Protein AF-A0A2S4PMJ5-F1 (afdb_monomer_lite)

Organism: NCBI:txid225359

Foldseek 3Di:
DDDDDDDDDDDDPDDDDAPWDWFDLDPPAQKTFTAHPPFRFGPFMWGQAPVRAIDTADFPVVPPPPPPPDDPDDQFWWAAGLDIDGVVLVVVLLVLLVPDDVVFACPQDQQPEQQDDSPQQKTKGASDQAPHGDNGHDDDGAQWIFIAHNNSHGDFIWGAGPPRYIFGTHGHNDNPPPPPCPPCVLVVLDAKFWAFADPLATDGVVLLLVVLVVLVVVVPDPDPDPDQDWDQDPPVNHTKTKFAADSLSHTDDDDDRAQKIFIAHPNSHGPHMWGQDPNDTGGTHTDIQHRPAPADQFWWAAPNDTHHSVQLLQQLVVQLVCSNDDPPDCPQPFADWDDFPDDARKTWTAGDPHDYDDPDDRAFKIFIAHSNSHGRFIKGWDWDDPDDDPPDDTDTFIATTHGVVVDDDPDQCVHPPNRTIPDDDPPFDWFAFPVRFIATADDPVVVPDDPDPPPQPPFQFWDGGPDTQGVVLVVVLLVLLVPPDPPAPDPQAADDADPDDSVQRKTKGASDDVVDGQNDDDHDTAQKIFIAGPVSHTDFIWGAGPVRHIGGTDGHDDDDDDDYYDDDDDDDDDDFFWAFDPPPATAGPVLLVVQLVVLQVCPPPPDVDQPQDWDDDPPDPDTWTWFAADSHRHGDDDDDGAQKIFIAHPNSHGPAIWGHDPNDTGTTDTDGDDDDRDYDQGWGDGRPDIQGSVSVVVSSVVVVVVVNDDDDDDDDD

Sequence (717 aa):
MEDSTANQMCFSSEPFVFLALTVSIDPVTTFRVVFTRNSREAVGVIGKITTDDYVKCIRKDSSQIEPLHSEPVIPNGYLCGHKFFTDEILQKSLALAQSSKPEKSIYPCPYFGHLYQADSGYLMWPISRGNKLYISGMVPVGPYYLILTNKIQLVEVVVRGFNNNFLRCIRSRQLPKVPVSDPHSKLFVPPPKSGFLCGKTFFDNKVLQDNAEIAKTQAGKTFKGQFPKIYSGSPYNVKCLIWPIFKDGILYRRGTKGPYRFIFTLDYKVIGVATWAKGNLKACDKITIIANKKHDTSDYLCDKIRIVHQQLFLAAEEACKKMNASAKNHYPAMYKGSGFNSEGPFFTYPVLQNGVYRLSHVGADRVVINTNCEIVGALTTLITVIDGDPKNELTKRLVKCHRIDDGEVPTGFFGANAETVDGIDAVDVVDQIKNDDYAKCIRRESSHTKPSHSELENSNGYLCGHEFFTDEILRQSLALAQSSVSEKPNYPCPYFGRLYPENSGNLMWPILKGENLYRSGKAHIGPYYLILNRERQFVDVVVKSLTNNFLRCIRSGQPSKEQESEPQSKPTLSPLKSGFLCGKIFFDNNVLQKDAEIASSQAGNKFPGEYPKEYIGPPYNEKCLIWPIFKDGSLYRRGVKGPYRFVLTLDYKVIGVAVWTEGKLLACDEKTITTEKNHDTSDYQCNKQRFSHQQLVEAAEEACVRMKAPSRNLYPA

Radius of gyration: 33.32 Å; chains: 1; bounding box: 99×81×96 Å

Secondary structure (DSSP, 8-state):
---------------PPP-EEEEESSSS--EEEEEETTT--EEEEEEEBTTS-EEEPPBSSGGG----SS------EEEETTEEEEHHHHHHHHHHHHH--GGGBS-SEE--SSSS-TTS--EEEE-EETTEE---BSS---SEEEEE-TTS-EEEEEEEBSTT-EEEPEEESSS----TT-TTGGGGSPPPEEEEEETTEEEEHHHHHHHHHHHHHHHTS------SEEE--TTT-S-EEEEEB-TTSPBP-SSS--SEEEEE-TT--EEEEEEEETTEEEEPEEEEE-SS-------EEETTEEEPHHHHHHHHHHHHHHHTS-TT---SEEE-SS--SS-S-EEEEE--SSS---SS---S-EEEEETT--EEEEEEEEEE--TT-TTS--EEEEEEPEEGGG-SPPTTTTSTTS-EE--------EEEETTTEEEEPPPSGGGSSPPPTTS-TT--EEEETTEEEEHHHHHHHHHHHHH--SSSTTSSEE--STTS-GGG--EEEE-EETTEE--S-SSPPPSEEEEE-TT--EEEEEEEBTTS-EEE-EEE--------------------EEEEEETTEEEEHHHHHHHHHHHHHHHTS--SS--SEEEEETTEEEEEEEEEB-TTSPBP-SSSPPSEEEEE-TT--EEEEEEEETTEEEE-EEEEE----------EEETTEEE-HHHHHHHHHHHHHHTTS--------

InterPro domains:
  IPR016191 Ribonuclease/ribotoxin [SSF53933] (197-285)
  IPR016191 Ribonuclease/ribotoxin [SSF53933] (298-380)

pLDDT: mean 80.21, std 19.66, range [21.45, 98.31]

Structure (mmCIF, N/CA/C/O backbone):
data_AF-A0A2S4PMJ5-F1
#
_entry.id   AF-A0A2S4PMJ5-F1
#
loop_
_atom_site.group_PDB
_atom_site.id
_atom_site.type_symbol
_atom_site.label_atom_id
_atom_site.label_alt_id
_atom_site.label_comp_id
_atom_site.label_asym_id
_atom_site.label_entity_id
_atom_site.label_seq_id
_atom_site.pdbx_PDB_ins_code
_atom_site.Cartn_x
_atom_site.Cartn_y
_atom_site.Cartn_z
_atom_site.occupancy
_atom_site.B_iso_or_equiv
_atom_site.auth_seq_id
_atom_site.auth_comp_id
_atom_site.auth_asym_id
_atom_site.auth_atom_id
_atom_site.pdbx_PDB_model_num
ATOM 1 N N . MET A 1 1 ? 58.164 -34.168 25.395 1.00 35.31 1 MET A N 1
ATOM 2 C CA . MET A 1 1 ? 58.128 -34.548 23.973 1.00 35.31 1 MET A CA 1
ATOM 3 C C . MET A 1 1 ? 56.668 -34.630 23.611 1.00 35.31 1 MET A C 1
ATOM 5 O O . MET A 1 1 ? 56.026 -35.626 23.921 1.00 35.31 1 MET A O 1
ATOM 9 N N . GLU A 1 2 ? 56.127 -33.524 23.121 1.00 32.19 2 GLU A N 1
ATOM 10 C CA . GLU A 1 2 ? 54.778 -33.487 22.574 1.00 32.19 2 GLU A CA 1
ATOM 11 C C . GLU A 1 2 ? 54.748 -34.087 21.167 1.00 32.19 2 GLU A C 1
ATOM 13 O O . GLU A 1 2 ? 55.739 -34.014 20.444 1.00 32.19 2 GLU A O 1
ATOM 18 N N . ASP A 1 3 ? 53.580 -34.571 20.754 1.00 32.66 3 ASP A N 1
ATOM 19 C CA . ASP A 1 3 ? 53.045 -34.138 19.465 1.00 32.66 3 ASP A CA 1
ATOM 20 C C . ASP A 1 3 ? 51.514 -34.046 19.561 1.00 32.66 3 ASP A C 1
ATOM 22 O O . ASP A 1 3 ? 50.875 -34.871 20.218 1.00 32.66 3 ASP A O 1
ATOM 26 N N . SER A 1 4 ? 50.926 -32.988 18.998 1.00 30.12 4 SER A N 1
ATOM 27 C CA . SER A 1 4 ? 49.536 -32.582 19.266 1.00 30.12 4 SER A CA 1
ATOM 28 C C . SER A 1 4 ? 48.812 -32.231 17.970 1.00 30.12 4 SER A C 1
ATOM 30 O O . SER A 1 4 ? 48.883 -31.109 17.466 1.00 30.12 4 SER A O 1
ATOM 32 N N . THR A 1 5 ? 48.092 -33.205 17.414 1.00 31.31 5 THR A N 1
ATOM 33 C CA . THR A 1 5 ? 47.346 -33.064 16.158 1.00 31.31 5 THR A CA 1
ATOM 34 C C . THR A 1 5 ? 46.035 -32.296 16.355 1.00 31.31 5 THR A C 1
ATOM 36 O O . THR A 1 5 ? 44.945 -32.857 16.472 1.00 31.31 5 THR A O 1
ATOM 39 N N . ALA A 1 6 ? 46.136 -30.966 16.372 1.00 27.48 6 ALA A N 1
ATOM 40 C CA . ALA A 1 6 ? 44.986 -30.072 16.440 1.00 27.48 6 ALA A CA 1
ATOM 41 C C . ALA A 1 6 ? 44.175 -30.075 15.126 1.00 27.48 6 ALA A C 1
ATOM 43 O O . ALA A 1 6 ? 44.604 -29.531 14.110 1.00 27.48 6 ALA A O 1
ATOM 44 N N . ASN A 1 7 ? 42.960 -30.635 15.156 1.00 26.98 7 ASN A N 1
ATOM 45 C CA . ASN A 1 7 ? 42.008 -30.538 14.045 1.00 26.98 7 ASN A CA 1
ATOM 46 C C . ASN A 1 7 ? 41.502 -29.093 13.882 1.00 26.98 7 ASN A C 1
ATOM 48 O O . ASN A 1 7 ? 40.651 -28.626 14.642 1.00 26.98 7 ASN A O 1
ATOM 52 N N . GLN A 1 8 ? 42.003 -28.389 12.867 1.00 24.17 8 GLN A N 1
ATOM 53 C CA . GLN A 1 8 ? 41.623 -27.008 12.576 1.00 24.17 8 GLN A CA 1
ATOM 54 C C . GLN A 1 8 ? 40.236 -26.940 11.910 1.00 24.17 8 GLN A C 1
ATOM 56 O O . GLN A 1 8 ? 40.092 -27.147 10.707 1.00 24.17 8 GLN A O 1
ATOM 61 N N . MET A 1 9 ? 39.198 -26.620 12.689 1.00 22.59 9 MET A N 1
ATOM 62 C CA . MET A 1 9 ? 37.852 -26.378 12.156 1.00 22.59 9 MET A CA 1
ATOM 63 C C . MET A 1 9 ? 37.802 -25.075 11.343 1.00 22.59 9 MET A C 1
ATOM 65 O O . MET A 1 9 ? 37.773 -23.977 11.903 1.00 22.59 9 MET A O 1
ATOM 69 N N . CYS A 1 10 ? 37.737 -25.186 10.017 1.00 22.38 10 CYS A N 1
ATOM 70 C CA . CYS A 1 10 ? 37.462 -24.053 9.136 1.00 22.38 10 CYS A CA 1
ATOM 71 C C . CYS A 1 10 ? 35.988 -23.627 9.245 1.00 22.38 10 CYS A C 1
ATOM 73 O O . CYS A 1 10 ? 35.104 -24.252 8.660 1.00 22.38 10 CYS A O 1
ATOM 75 N N . PHE A 1 11 ? 35.715 -22.537 9.965 1.00 21.45 11 PHE A N 1
ATOM 76 C CA . PHE A 1 11 ? 34.394 -21.905 9.959 1.00 21.45 11 PHE A CA 1
ATOM 77 C C . PHE A 1 11 ? 34.117 -21.249 8.598 1.00 21.45 11 PHE A C 1
ATOM 79 O O . PHE A 1 11 ? 34.758 -20.263 8.236 1.00 21.45 11 PHE A O 1
ATOM 86 N N . SER A 1 12 ? 33.132 -21.773 7.864 1.00 23.88 12 SER A N 1
ATOM 87 C CA . SER A 1 12 ? 32.615 -21.134 6.648 1.00 23.88 12 SER A CA 1
ATOM 88 C C . SER A 1 12 ? 31.924 -19.812 6.996 1.00 23.88 12 SER A C 1
ATOM 90 O O . SER A 1 12 ? 30.947 -19.788 7.748 1.00 23.88 12 SER A O 1
ATOM 92 N N . SER A 1 13 ? 32.426 -18.703 6.457 1.00 27.80 13 SER A N 1
ATOM 93 C CA . SER A 1 13 ? 31.932 -17.348 6.717 1.00 27.80 13 SER A CA 1
ATOM 94 C C . SER A 1 13 ? 30.766 -16.964 5.794 1.00 27.80 13 SER A C 1
ATOM 96 O O . SER A 1 13 ? 30.847 -16.025 4.999 1.00 27.80 13 SER A O 1
ATOM 98 N N . GLU A 1 14 ? 29.647 -17.687 5.904 1.00 27.75 14 GLU A N 1
ATOM 99 C CA . GLU A 1 14 ? 28.426 -17.348 5.165 1.00 27.75 14 GLU A CA 1
ATOM 100 C C . GLU A 1 14 ? 27.860 -15.962 5.565 1.00 27.75 14 GLU A C 1
ATOM 102 O O . GLU A 1 14 ? 27.895 -15.577 6.739 1.00 27.75 14 GLU A O 1
ATOM 107 N N . PRO A 1 15 ? 27.315 -15.178 4.612 1.00 33.25 15 PRO A N 1
ATOM 108 C CA . PRO A 1 15 ? 26.882 -13.804 4.863 1.00 33.25 15 PRO A CA 1
ATOM 109 C C . PRO A 1 15 ? 25.509 -13.729 5.557 1.00 33.25 15 PRO A C 1
ATOM 111 O O . PRO A 1 15 ? 24.475 -13.528 4.916 1.00 33.25 15 PRO A O 1
ATOM 114 N N . PHE A 1 16 ? 25.502 -13.823 6.888 1.00 30.70 16 PHE A N 1
ATOM 115 C CA . PHE A 1 16 ? 24.314 -13.581 7.715 1.00 30.70 16 PHE A CA 1
ATOM 116 C C . PHE A 1 16 ? 23.751 -12.157 7.537 1.00 30.70 16 PHE A C 1
ATOM 118 O O . PHE A 1 16 ? 24.483 -11.164 7.531 1.00 30.70 16 PHE A O 1
ATOM 125 N N . VAL A 1 17 ? 22.420 -12.041 7.446 1.00 38.38 17 VAL A N 1
ATOM 126 C CA . VAL A 1 17 ? 21.713 -10.753 7.343 1.00 38.38 17 VAL A CA 1
ATOM 127 C C . VAL A 1 17 ? 21.177 -10.333 8.711 1.00 38.38 17 VAL A C 1
ATOM 129 O O . VAL A 1 17 ? 20.317 -10.989 9.293 1.00 38.38 17 VAL A O 1
ATOM 132 N N . PHE A 1 18 ? 21.666 -9.205 9.225 1.00 37.50 18 PHE A N 1
ATOM 133 C CA . PHE A 1 18 ? 21.281 -8.694 10.540 1.00 37.50 18 PHE A CA 1
ATOM 134 C C . PHE A 1 18 ? 19.887 -8.047 10.546 1.00 37.50 18 PHE A C 1
ATOM 136 O O . PHE A 1 18 ? 19.615 -7.114 9.788 1.00 37.50 18 PHE A O 1
ATOM 143 N N . LEU A 1 19 ? 19.047 -8.437 11.513 1.00 36.28 19 LEU A N 1
ATOM 144 C CA . LEU A 1 19 ? 17.972 -7.572 12.009 1.00 36.28 19 LEU A CA 1
ATOM 145 C C . LEU A 1 19 ? 18.611 -6.340 12.659 1.00 36.28 19 LEU A C 1
ATOM 147 O O . LEU A 1 19 ? 19.199 -6.448 13.737 1.00 36.28 19 LEU A O 1
ATOM 151 N N . ALA A 1 20 ? 18.499 -5.186 12.004 1.00 43.72 20 ALA A N 1
ATOM 152 C CA . ALA A 1 20 ? 19.227 -3.986 12.392 1.00 43.72 20 ALA A CA 1
ATOM 153 C C . ALA A 1 20 ? 18.327 -2.792 12.728 1.00 43.72 20 ALA A C 1
ATOM 155 O O . ALA A 1 20 ? 17.306 -2.556 12.078 1.00 43.72 20 ALA A O 1
ATOM 156 N N . LEU A 1 21 ? 18.746 -1.990 13.712 1.00 42.97 21 LEU A N 1
ATOM 157 C CA . LEU A 1 21 ? 18.211 -0.638 13.885 1.00 42.97 21 LEU A CA 1
ATOM 158 C C . LEU A 1 21 ? 18.916 0.311 12.912 1.00 42.97 21 LEU A C 1
ATOM 160 O O . LEU A 1 21 ? 20.127 0.212 12.722 1.00 42.97 21 LEU A O 1
ATOM 164 N N . THR A 1 22 ? 18.167 1.255 12.334 1.00 43.09 22 THR A N 1
ATOM 165 C CA . THR A 1 22 ? 18.740 2.342 11.525 1.00 43.09 22 THR A CA 1
ATOM 166 C C . THR A 1 22 ? 18.513 3.684 12.205 1.00 43.09 22 THR A C 1
ATOM 168 O O . THR A 1 22 ? 17.398 3.989 12.630 1.00 43.09 22 THR A O 1
ATOM 171 N N . VAL A 1 23 ? 19.570 4.488 12.293 1.00 50.47 23 VAL A N 1
ATOM 172 C CA . VAL A 1 23 ? 19.550 5.824 12.902 1.00 50.47 23 VAL A CA 1
ATOM 173 C C . VAL A 1 23 ? 19.753 6.878 11.825 1.00 50.47 23 VAL A C 1
ATOM 175 O O . VAL A 1 23 ? 20.720 6.792 11.078 1.00 50.47 23 VAL A O 1
ATOM 178 N N . SER A 1 24 ? 18.873 7.881 11.762 1.00 50.06 24 SER A N 1
ATOM 179 C CA . SER A 1 24 ? 19.085 9.087 10.947 1.00 50.06 24 SER A CA 1
ATOM 180 C C . SER A 1 24 ? 19.864 10.106 11.774 1.00 50.06 24 SER A C 1
ATOM 182 O O . SER A 1 24 ? 19.364 10.525 12.822 1.00 50.06 24 SER A O 1
ATOM 184 N N . ILE A 1 25 ? 21.054 10.489 11.305 1.00 53.44 25 ILE A N 1
ATOM 185 C CA . ILE A 1 25 ? 21.966 11.407 12.012 1.00 53.44 25 ILE A CA 1
ATOM 186 C C . ILE A 1 25 ? 21.307 12.794 12.150 1.00 53.44 25 ILE A C 1
ATOM 188 O O . ILE A 1 25 ? 21.273 13.378 13.225 1.00 53.44 25 ILE A O 1
ATOM 192 N N . ASP A 1 26 ? 20.615 13.243 11.105 1.00 48.91 26 ASP A N 1
ATOM 193 C CA . ASP A 1 26 ? 19.525 14.224 11.175 1.00 48.91 26 ASP A CA 1
ATOM 194 C C . ASP A 1 26 ? 18.377 13.797 10.217 1.00 48.91 26 ASP A C 1
ATOM 196 O O . ASP A 1 26 ? 18.598 12.951 9.339 1.00 48.91 26 ASP A O 1
ATOM 200 N N . PRO A 1 27 ? 17.127 14.271 10.391 1.00 52.31 27 PRO A N 1
ATOM 201 C CA . PRO A 1 27 ? 16.035 14.020 9.440 1.00 52.31 27 PRO A CA 1
ATOM 202 C C . PRO A 1 27 ? 16.302 14.482 7.992 1.00 52.31 27 PRO A C 1
ATOM 204 O O . PRO A 1 27 ? 15.684 13.931 7.082 1.00 52.31 27 PRO A O 1
ATOM 207 N N . VAL A 1 28 ? 17.199 15.448 7.763 1.00 56.16 28 VAL A N 1
ATOM 208 C CA . VAL A 1 28 ? 17.639 15.890 6.425 1.00 56.16 28 VAL A CA 1
ATOM 209 C C . VAL A 1 28 ? 18.835 15.068 5.913 1.00 56.16 28 VAL A C 1
ATOM 211 O O . VAL A 1 28 ? 18.968 14.884 4.700 1.00 56.16 28 VAL A O 1
ATOM 214 N N . THR A 1 29 ? 19.681 14.511 6.793 1.00 62.44 29 THR A N 1
ATOM 215 C CA . THR A 1 29 ? 20.776 13.619 6.374 1.00 62.44 29 THR A CA 1
ATOM 216 C C . THR A 1 29 ? 20.272 12.406 5.604 1.00 62.44 29 THR A C 1
ATOM 218 O O . THR A 1 29 ? 19.268 11.768 5.924 1.00 62.44 29 THR A O 1
ATOM 221 N N . THR A 1 30 ? 21.047 12.038 4.593 1.00 80.19 30 THR A N 1
ATOM 222 C CA . THR A 1 30 ? 20.735 10.943 3.676 1.00 80.19 30 THR A CA 1
ATOM 223 C C . THR A 1 30 ? 21.554 9.693 3.971 1.00 80.19 30 THR A C 1
ATOM 225 O O . THR A 1 30 ? 21.584 8.776 3.159 1.00 80.19 30 THR A O 1
ATOM 228 N N . PHE A 1 31 ? 22.182 9.621 5.145 1.00 83.12 31 PHE A N 1
ATOM 229 C CA . PHE A 1 31 ? 22.942 8.469 5.616 1.00 83.12 31 PHE A CA 1
ATOM 230 C C . PHE A 1 31 ? 22.371 7.959 6.933 1.00 83.12 31 PHE A C 1
ATOM 232 O O . PHE A 1 31 ? 21.927 8.740 7.776 1.00 83.12 31 PHE A O 1
ATOM 239 N N . ARG A 1 32 ? 22.381 6.636 7.107 1.00 83.75 32 ARG A N 1
ATOM 240 C CA . ARG A 1 32 ? 21.966 5.983 8.347 1.00 83.75 32 ARG A CA 1
ATOM 241 C C . ARG A 1 32 ? 22.998 4.981 8.815 1.00 83.75 32 ARG A C 1
ATOM 243 O O . ARG A 1 32 ? 23.454 4.157 8.024 1.00 83.75 32 ARG A O 1
ATOM 250 N N . VAL A 1 33 ? 23.305 5.013 10.105 1.00 82.50 33 VAL A N 1
ATOM 251 C CA . VAL A 1 33 ? 24.118 3.976 10.750 1.00 82.50 33 VAL A CA 1
ATOM 252 C C . VAL A 1 33 ? 23.223 2.771 11.035 1.00 82.50 33 VAL A C 1
ATOM 254 O O . VAL A 1 33 ? 22.065 2.933 11.433 1.00 82.50 33 VAL A O 1
ATOM 257 N N . VAL A 1 34 ? 23.744 1.577 10.766 1.00 80.25 34 VAL A N 1
ATOM 258 C CA . VAL A 1 34 ? 23.053 0.288 10.851 1.00 80.25 34 VAL A CA 1
ATOM 259 C C . VAL A 1 34 ? 23.652 -0.488 12.018 1.00 80.25 34 VAL A C 1
ATOM 261 O O . VAL A 1 34 ? 24.834 -0.820 11.981 1.00 80.25 34 VAL A O 1
ATOM 264 N N . PHE A 1 35 ? 22.854 -0.778 13.044 1.00 76.62 35 PHE A N 1
ATOM 265 C CA . PHE A 1 35 ? 23.324 -1.412 14.281 1.00 76.62 35 PHE A CA 1
ATOM 266 C C . PHE A 1 35 ? 22.790 -2.829 14.451 1.00 76.62 35 PHE A C 1
ATOM 268 O O . PHE A 1 35 ? 21.622 -3.075 14.141 1.00 76.62 35 PHE A O 1
ATOM 275 N N . THR A 1 36 ? 23.577 -3.733 15.040 1.00 71.94 36 THR A N 1
ATOM 276 C CA . THR A 1 36 ? 23.046 -5.008 15.548 1.00 71.94 36 THR A CA 1
ATOM 277 C C . THR A 1 36 ? 21.904 -4.761 16.541 1.00 71.94 36 THR A C 1
ATOM 279 O O . THR A 1 36 ? 21.933 -3.830 17.351 1.00 71.94 36 THR A O 1
ATOM 282 N N . ARG A 1 37 ? 20.894 -5.639 16.539 1.00 61.38 37 ARG A N 1
ATOM 283 C CA . ARG A 1 37 ? 19.806 -5.594 17.531 1.00 61.38 37 ARG A CA 1
ATOM 284 C C . ARG A 1 37 ? 20.288 -5.786 18.977 1.00 61.38 37 ARG A C 1
ATOM 286 O O . ARG A 1 37 ? 19.636 -5.284 19.890 1.00 61.38 37 ARG A O 1
ATOM 293 N N . ASN A 1 38 ? 21.392 -6.516 19.171 1.00 61.78 38 ASN A N 1
ATOM 294 C CA . ASN A 1 38 ? 21.808 -7.032 20.478 1.00 61.78 38 ASN A CA 1
ATOM 295 C C . ASN A 1 38 ? 23.074 -6.348 21.036 1.00 61.78 38 ASN A C 1
ATOM 297 O O . ASN A 1 38 ? 23.032 -5.894 22.175 1.00 61.78 38 ASN A O 1
ATOM 301 N N . SER A 1 39 ? 24.166 -6.223 20.265 1.00 65.81 39 SER A N 1
ATOM 302 C CA . SER A 1 39 ? 25.421 -5.596 20.737 1.00 65.81 39 SER A CA 1
ATOM 303 C C . SER A 1 39 ? 25.439 -4.058 20.659 1.00 65.81 39 SER A C 1
ATOM 305 O O . SER A 1 39 ? 26.314 -3.445 21.259 1.00 65.81 39 SER A O 1
ATOM 307 N N . ARG A 1 40 ? 24.466 -3.408 19.987 1.00 65.62 40 ARG A N 1
ATOM 308 C CA . ARG A 1 40 ? 24.473 -1.951 19.665 1.00 65.62 40 ARG A CA 1
ATOM 309 C C . ARG A 1 40 ? 25.699 -1.515 18.847 1.00 65.62 40 ARG A C 1
ATOM 311 O O . ARG A 1 40 ? 26.129 -0.364 18.884 1.00 65.62 40 ARG A O 1
ATOM 318 N N . GLU A 1 41 ? 26.244 -2.461 18.108 1.00 78.25 41 GLU A N 1
ATOM 319 C CA . GLU A 1 41 ? 27.473 -2.374 17.334 1.00 78.25 41 GLU A CA 1
ATOM 320 C C . GLU A 1 41 ? 27.139 -1.966 15.899 1.00 78.25 41 GLU A C 1
ATOM 322 O O . GLU A 1 41 ? 26.166 -2.469 15.330 1.00 78.25 41 GLU A O 1
ATOM 327 N N . ALA A 1 42 ? 27.899 -1.038 15.317 1.00 76.06 42 ALA A N 1
ATOM 328 C CA . ALA A 1 42 ? 27.660 -0.574 13.956 1.00 76.06 42 ALA A CA 1
ATOM 329 C C . ALA A 1 42 ? 28.152 -1.625 12.944 1.00 76.06 42 ALA A C 1
ATOM 331 O O . ALA A 1 42 ? 29.346 -1.823 12.774 1.00 76.06 42 ALA A O 1
ATOM 332 N N . VAL A 1 43 ? 27.232 -2.275 12.226 1.00 81.38 43 VAL A N 1
ATOM 333 C CA . VAL A 1 43 ? 27.552 -3.241 11.150 1.00 81.38 43 VAL A CA 1
ATOM 334 C C . VAL A 1 43 ? 27.664 -2.580 9.771 1.00 81.38 43 VAL A C 1
ATOM 336 O O . VAL A 1 43 ? 27.914 -3.238 8.755 1.00 81.38 43 VAL A O 1
ATOM 339 N N . GLY A 1 44 ? 27.466 -1.262 9.705 1.00 83.75 44 GLY A N 1
ATOM 340 C CA . GLY A 1 44 ? 27.705 -0.461 8.513 1.00 83.75 44 GLY A CA 1
ATOM 341 C C . GLY A 1 44 ? 26.954 0.864 8.484 1.00 83.75 44 GLY A C 1
ATOM 342 O O . GLY A 1 44 ? 26.199 1.210 9.390 1.00 83.75 44 GLY A O 1
ATOM 343 N N . VAL A 1 45 ? 27.127 1.582 7.376 1.00 84.38 45 VAL A N 1
ATOM 344 C CA . VAL A 1 45 ? 26.356 2.781 7.029 1.00 84.38 45 VAL A CA 1
ATOM 345 C C . VAL A 1 45 ? 25.630 2.522 5.709 1.00 84.38 45 VAL A C 1
ATOM 347 O O . VAL A 1 45 ? 26.184 1.894 4.804 1.00 84.38 45 VAL A O 1
ATOM 350 N N . ILE A 1 46 ? 24.390 2.996 5.588 1.00 87.50 46 ILE A N 1
ATOM 351 C CA . ILE A 1 46 ? 23.606 2.974 4.347 1.00 87.50 46 ILE A CA 1
ATOM 352 C C . ILE A 1 46 ? 23.296 4.400 3.884 1.00 87.50 46 ILE A C 1
ATOM 354 O O . ILE A 1 46 ? 22.897 5.247 4.680 1.00 87.50 46 ILE A O 1
ATOM 358 N N . GLY A 1 47 ? 23.466 4.665 2.590 1.00 87.44 47 GLY A N 1
ATOM 359 C CA . GLY A 1 47 ? 23.066 5.909 1.937 1.00 87.44 47 GLY A CA 1
ATOM 360 C C . GLY A 1 47 ? 21.702 5.769 1.268 1.00 87.44 47 GLY A C 1
ATOM 361 O O . GLY A 1 47 ? 21.458 4.803 0.548 1.00 87.44 47 GLY A O 1
ATOM 362 N N . LYS A 1 48 ? 20.817 6.737 1.492 1.00 85.25 48 LYS A N 1
ATOM 363 C CA . LYS A 1 48 ? 19.513 6.874 0.844 1.00 85.25 48 LYS A CA 1
ATOM 364 C C . LYS A 1 48 ? 19.699 7.441 -0.570 1.00 85.25 48 LYS A C 1
ATOM 366 O O . LYS A 1 48 ? 20.377 8.457 -0.749 1.00 85.25 48 LYS A O 1
ATOM 371 N N . ILE A 1 49 ? 19.099 6.804 -1.572 1.00 88.31 49 ILE A N 1
ATOM 372 C CA . ILE A 1 49 ? 19.172 7.218 -2.984 1.00 88.31 49 ILE A CA 1
ATOM 373 C C . ILE A 1 49 ? 17.896 7.945 -3.421 1.00 88.31 49 ILE A C 1
ATOM 375 O O . ILE A 1 49 ? 16.881 7.888 -2.730 1.00 88.31 49 ILE A O 1
ATOM 379 N N . THR A 1 50 ? 17.913 8.638 -4.565 1.00 85.62 50 THR A N 1
ATOM 380 C CA . THR A 1 50 ? 16.804 9.532 -4.976 1.00 85.62 50 THR A CA 1
ATOM 381 C C . THR A 1 50 ? 15.492 8.826 -5.371 1.00 85.62 50 THR A C 1
ATOM 383 O O . THR A 1 50 ? 14.592 9.474 -5.896 1.00 85.62 50 THR A O 1
ATOM 386 N N . THR A 1 51 ? 15.373 7.512 -5.160 1.00 81.06 51 THR A N 1
ATOM 387 C CA . THR A 1 51 ? 14.128 6.719 -5.273 1.00 81.06 51 THR A CA 1
ATOM 388 C C . THR A 1 51 ? 13.554 6.308 -3.908 1.00 81.06 51 THR A C 1
ATOM 390 O O . THR A 1 51 ? 12.639 5.492 -3.849 1.00 81.06 51 THR A O 1
ATOM 393 N N . ASP A 1 52 ? 14.100 6.875 -2.827 1.00 78.88 52 ASP A N 1
ATOM 394 C CA . ASP A 1 52 ? 13.852 6.573 -1.408 1.00 78.88 52 ASP A CA 1
ATOM 395 C C . ASP A 1 52 ? 14.358 5.210 -0.897 1.00 78.88 52 ASP A C 1
ATOM 397 O O . ASP A 1 52 ? 14.280 4.933 0.302 1.00 78.88 52 ASP A O 1
ATOM 401 N N . ASP A 1 53 ? 14.974 4.409 -1.769 1.00 82.56 53 ASP A N 1
ATOM 402 C CA . ASP A 1 53 ? 15.728 3.201 -1.417 1.00 82.56 53 ASP A CA 1
ATOM 403 C C . ASP A 1 53 ? 17.058 3.507 -0.697 1.00 82.56 53 ASP A C 1
ATOM 405 O O . ASP A 1 53 ? 17.493 4.657 -0.596 1.00 82.56 53 ASP A O 1
ATOM 409 N N . TYR A 1 54 ? 17.757 2.452 -0.264 1.00 84.88 54 TYR A N 1
ATOM 410 C CA . TYR A 1 54 ? 19.066 2.529 0.391 1.00 84.88 54 TYR A CA 1
ATOM 411 C C . TYR A 1 54 ? 20.125 1.658 -0.310 1.00 84.88 54 TYR A C 1
ATOM 413 O O . TYR A 1 54 ? 19.813 0.622 -0.898 1.00 84.88 54 TYR A O 1
ATOM 421 N N . VAL A 1 55 ? 21.396 2.059 -0.209 1.00 86.81 55 VAL A N 1
ATOM 422 C CA . VAL A 1 55 ? 22.585 1.303 -0.643 1.00 86.81 55 VAL A CA 1
ATOM 423 C C . VAL A 1 55 ? 23.635 1.275 0.472 1.00 86.81 55 VAL A C 1
ATOM 425 O O . VAL A 1 55 ? 23.796 2.257 1.194 1.00 86.81 55 VAL A O 1
ATOM 428 N N . LYS A 1 56 ? 24.350 0.157 0.638 1.00 86.31 56 LYS A N 1
ATOM 429 C CA . LYS A 1 56 ? 25.424 0.011 1.637 1.00 86.31 56 LYS A CA 1
ATOM 430 C C . LYS A 1 56 ? 26.645 0.851 1.236 1.00 86.31 56 LYS A C 1
ATOM 432 O O . LYS A 1 56 ? 27.121 0.722 0.112 1.00 86.31 56 LYS A O 1
ATOM 437 N N . CYS A 1 57 ? 27.156 1.690 2.139 1.00 84.44 57 CYS A N 1
ATOM 438 C CA . CYS A 1 57 ? 28.455 2.339 1.952 1.00 84.44 57 CYS A CA 1
ATOM 439 C C . CYS A 1 57 ? 29.588 1.316 2.109 1.00 84.44 57 CYS A C 1
ATOM 441 O O . CYS A 1 57 ? 29.493 0.374 2.898 1.00 84.44 57 CYS A O 1
ATOM 443 N N . ILE A 1 58 ? 30.673 1.525 1.368 1.00 80.56 58 ILE A N 1
ATOM 444 C CA . ILE A 1 58 ? 31.886 0.707 1.446 1.00 80.56 58 ILE A CA 1
ATOM 445 C C . ILE A 1 58 ? 32.740 1.226 2.617 1.00 80.56 58 ILE A C 1
ATOM 447 O O . ILE A 1 58 ? 32.810 2.435 2.845 1.00 80.56 58 ILE A O 1
ATOM 451 N N . ARG A 1 59 ? 33.352 0.320 3.387 1.00 76.44 59 ARG A N 1
ATOM 452 C CA . ARG A 1 59 ? 34.288 0.665 4.470 1.00 76.44 59 ARG A CA 1
ATOM 453 C C . ARG A 1 59 ? 35.594 1.222 3.883 1.00 76.44 59 ARG A C 1
ATOM 455 O O . ARG A 1 59 ? 35.999 0.835 2.791 1.00 76.44 59 ARG A O 1
ATOM 462 N N . LYS A 1 60 ? 36.214 2.190 4.562 1.00 63.47 60 LYS A N 1
ATOM 463 C CA . LYS A 1 60 ? 37.309 3.008 3.999 1.00 63.47 60 LYS A CA 1
ATOM 464 C C . LYS A 1 60 ? 38.661 2.290 4.050 1.00 63.47 60 LYS A C 1
ATOM 466 O O . LYS A 1 60 ? 39.448 2.368 3.114 1.00 63.47 60 LYS A O 1
ATOM 471 N N . ASP A 1 61 ? 38.884 1.603 5.159 1.00 62.53 61 ASP A N 1
ATOM 472 C CA . ASP A 1 61 ? 39.936 0.627 5.437 1.00 62.53 61 ASP A CA 1
ATOM 473 C C . ASP A 1 61 ? 39.891 -0.581 4.484 1.00 62.53 61 ASP A C 1
ATOM 475 O O . ASP A 1 61 ? 40.916 -1.191 4.203 1.00 62.53 61 ASP A O 1
ATOM 479 N N . SER A 1 62 ? 38.731 -0.871 3.889 1.00 55.31 62 SER A N 1
ATOM 480 C CA . SER A 1 62 ? 38.556 -1.894 2.849 1.00 55.31 62 SER A CA 1
ATOM 481 C C . SER A 1 62 ? 39.061 -1.463 1.456 1.00 55.31 62 SER A C 1
ATOM 483 O O . SER A 1 62 ? 38.528 -1.902 0.438 1.00 55.31 62 SER A O 1
ATOM 485 N N . SER A 1 63 ? 40.078 -0.598 1.378 1.00 43.31 63 SER A N 1
ATOM 486 C CA . SER A 1 63 ? 40.719 -0.208 0.111 1.00 43.31 63 SER A CA 1
ATOM 487 C C . SER A 1 63 ? 41.501 -1.355 -0.542 1.00 43.31 63 SER A C 1
ATOM 489 O O . SER A 1 63 ? 41.700 -1.328 -1.753 1.00 43.31 63 SER A O 1
ATOM 491 N N . GLN A 1 64 ? 41.860 -2.386 0.231 1.00 44.41 64 GLN A N 1
ATOM 492 C CA . GLN A 1 64 ? 42.283 -3.703 -0.253 1.00 44.41 64 GLN A CA 1
ATOM 493 C C . GLN A 1 64 ? 41.187 -4.760 -0.029 1.00 44.41 64 GLN A C 1
ATOM 495 O O . GLN A 1 64 ? 41.401 -5.768 0.638 1.00 44.41 64 GLN A O 1
ATOM 500 N N . ILE A 1 65 ? 40.015 -4.580 -0.650 1.00 45.31 65 ILE A N 1
ATOM 501 C CA . ILE A 1 65 ? 39.292 -5.758 -1.160 1.00 45.31 65 ILE A CA 1
ATOM 502 C C . ILE A 1 65 ? 39.944 -6.131 -2.494 1.00 45.31 65 ILE A C 1
ATOM 504 O O . ILE A 1 65 ? 39.384 -5.922 -3.572 1.00 45.31 65 ILE A O 1
ATOM 508 N N . GLU A 1 66 ? 41.139 -6.718 -2.408 1.00 44.72 66 GLU A N 1
ATOM 509 C CA . GLU A 1 66 ? 41.434 -7.806 -3.334 1.00 44.72 66 GLU A CA 1
ATOM 510 C C . GLU A 1 66 ? 40.345 -8.873 -3.121 1.00 44.72 66 GLU A C 1
ATOM 512 O O . GLU A 1 66 ? 39.933 -9.102 -1.976 1.00 44.72 66 GLU A O 1
ATOM 517 N N . PRO A 1 67 ? 39.795 -9.491 -4.180 1.00 44.69 67 PRO A N 1
ATOM 518 C CA . PRO A 1 67 ? 38.813 -10.550 -4.006 1.00 44.69 67 PRO A CA 1
ATOM 519 C C . PRO A 1 67 ? 39.444 -11.676 -3.183 1.00 44.69 67 PRO A C 1
ATOM 521 O O . PRO A 1 67 ? 40.378 -12.310 -3.670 1.00 44.69 67 PRO A O 1
ATOM 524 N N . LEU A 1 68 ? 38.946 -11.878 -1.950 1.00 40.97 68 LEU A N 1
ATOM 525 C CA . LEU A 1 68 ? 39.426 -12.866 -0.970 1.00 40.97 68 LEU A CA 1
ATOM 526 C C . LEU A 1 68 ? 39.930 -14.124 -1.684 1.00 40.97 68 LEU A C 1
ATOM 528 O O . LEU A 1 68 ? 39.144 -14.793 -2.356 1.00 40.97 68 LEU A O 1
ATOM 532 N N . HIS A 1 69 ? 41.242 -14.371 -1.599 1.00 45.28 69 HIS A N 1
ATOM 533 C CA . HIS A 1 69 ? 41.962 -15.261 -2.512 1.00 45.28 69 HIS A CA 1
ATOM 534 C C . HIS A 1 69 ? 41.621 -16.748 -2.294 1.00 45.28 69 HIS A C 1
ATOM 536 O O . HIS A 1 69 ? 42.379 -17.528 -1.722 1.00 45.28 69 HIS A O 1
ATOM 542 N N . SER A 1 70 ? 40.465 -17.139 -2.825 1.00 48.19 70 SER A N 1
ATOM 543 C CA . SER A 1 70 ? 39.994 -18.508 -3.010 1.00 48.19 70 SER A CA 1
ATOM 544 C C . SER A 1 70 ? 39.194 -18.559 -4.320 1.00 48.19 70 SER A C 1
ATOM 546 O O . SER A 1 70 ? 38.073 -18.062 -4.391 1.00 48.19 70 SER A O 1
ATOM 548 N N . GLU A 1 71 ? 39.798 -19.155 -5.351 1.00 47.44 71 GLU A N 1
ATOM 549 C CA . GLU A 1 71 ? 39.241 -19.444 -6.688 1.00 47.44 71 GLU A CA 1
ATOM 550 C C . GLU A 1 71 ? 38.889 -18.250 -7.630 1.00 47.44 71 GLU A C 1
ATOM 552 O O . GLU A 1 71 ? 38.099 -17.357 -7.295 1.00 47.44 71 GLU A O 1
ATOM 557 N N . PRO A 1 72 ? 39.405 -18.240 -8.882 1.00 49.44 72 PRO A N 1
ATOM 558 C CA . PRO A 1 72 ? 39.250 -17.134 -9.838 1.00 49.44 72 PRO A CA 1
ATOM 559 C C . PRO A 1 72 ? 37.896 -17.157 -10.581 1.00 49.44 72 PRO A C 1
ATOM 561 O O . PRO A 1 72 ? 37.828 -17.311 -11.799 1.00 49.44 72 PRO A O 1
ATOM 564 N N . VAL A 1 73 ? 36.786 -17.008 -9.854 1.00 55.00 73 VAL A N 1
ATOM 565 C CA . VAL A 1 73 ? 35.430 -17.171 -10.418 1.00 55.00 73 VAL A CA 1
ATOM 566 C C . VAL A 1 73 ? 34.812 -15.849 -10.925 1.00 55.00 73 VAL A C 1
ATOM 568 O O . VAL A 1 73 ? 34.857 -14.816 -10.254 1.00 55.00 73 VAL A O 1
ATOM 571 N N . ILE A 1 74 ? 34.154 -15.925 -12.087 1.00 65.56 74 ILE A N 1
ATOM 572 C CA . ILE A 1 74 ? 33.494 -14.876 -12.899 1.00 65.56 74 ILE A CA 1
ATOM 573 C C . ILE A 1 74 ? 32.634 -13.783 -12.195 1.00 65.56 74 ILE A C 1
ATOM 575 O O . ILE A 1 74 ? 31.446 -14.062 -12.010 1.00 65.56 74 ILE A O 1
ATOM 579 N N . PRO A 1 75 ? 33.079 -12.565 -11.804 1.00 72.06 75 PRO A N 1
ATOM 580 C CA . PRO A 1 75 ? 32.144 -11.473 -11.460 1.00 72.06 75 PRO A CA 1
ATOM 581 C C . PRO A 1 75 ? 31.296 -11.056 -12.677 1.00 72.06 75 PRO A C 1
ATOM 583 O O . PRO A 1 75 ? 31.862 -10.736 -13.716 1.00 72.06 75 PRO A O 1
ATOM 586 N N . ASN A 1 76 ? 29.959 -11.040 -12.551 1.00 85.00 76 ASN A N 1
ATOM 587 C CA . ASN A 1 76 ? 29.027 -10.958 -13.694 1.00 85.00 76 ASN A CA 1
ATOM 588 C C . ASN A 1 76 ? 28.000 -9.805 -13.634 1.00 85.00 76 ASN A C 1
ATOM 590 O O . ASN A 1 76 ? 27.049 -9.791 -14.423 1.00 85.00 76 ASN A O 1
ATOM 594 N N . GLY A 1 77 ? 28.147 -8.860 -12.704 1.00 92.75 77 GLY A N 1
ATOM 595 C CA . GLY A 1 77 ? 27.308 -7.665 -12.632 1.00 92.75 77 GLY A CA 1
ATOM 596 C C . GLY A 1 77 ? 27.589 -6.768 -11.427 1.00 92.75 77 GLY A C 1
ATOM 597 O O . GLY A 1 77 ? 28.500 -7.017 -10.638 1.00 92.75 77 GLY A O 1
ATOM 598 N N . TYR A 1 78 ? 26.783 -5.719 -11.263 1.00 94.00 78 TYR A N 1
ATOM 599 C CA . TYR A 1 78 ? 26.896 -4.715 -10.198 1.00 94.00 78 TYR A CA 1
ATOM 600 C C . TYR A 1 78 ? 25.584 -4.559 -9.420 1.00 94.00 78 TYR A C 1
ATOM 602 O O . TYR A 1 78 ? 24.503 -4.457 -10.001 1.00 94.00 78 TYR A O 1
ATOM 610 N N . LEU A 1 79 ? 25.684 -4.489 -8.091 1.00 90.19 79 LEU A N 1
ATOM 611 C CA . LEU A 1 79 ? 24.581 -4.282 -7.158 1.00 90.19 79 LEU A CA 1
ATOM 612 C C . LEU A 1 79 ? 24.513 -2.816 -6.701 1.00 90.19 79 LEU A C 1
ATOM 614 O O . LEU A 1 79 ? 25.383 -2.323 -5.979 1.00 90.19 79 LEU A O 1
ATOM 618 N N . CYS A 1 80 ? 23.451 -2.129 -7.115 1.00 92.06 80 CYS A N 1
ATOM 619 C CA . CYS A 1 80 ? 23.151 -0.733 -6.819 1.00 92.06 80 CYS A CA 1
ATOM 620 C C . CYS A 1 80 ? 21.928 -0.630 -5.889 1.00 92.06 80 CYS A C 1
ATOM 622 O O . CYS A 1 80 ? 20.786 -0.487 -6.339 1.00 92.06 80 CYS A O 1
ATOM 624 N N . GLY A 1 81 ? 22.151 -0.712 -4.576 1.00 88.06 81 GLY A N 1
ATOM 625 C CA . GLY A 1 81 ? 21.058 -0.794 -3.599 1.00 88.06 81 GLY A CA 1
ATOM 626 C C . GLY A 1 81 ? 20.305 -2.115 -3.751 1.00 88.06 81 GLY A C 1
ATOM 627 O O . GLY A 1 81 ? 20.927 -3.171 -3.698 1.00 88.06 81 GLY A O 1
ATOM 628 N N . HIS A 1 82 ? 18.990 -2.071 -3.989 1.00 82.44 82 HIS A N 1
ATOM 629 C CA . HIS A 1 82 ? 18.200 -3.277 -4.274 1.00 82.44 82 HIS A CA 1
ATOM 630 C C . HIS A 1 82 ? 18.349 -3.793 -5.722 1.00 82.44 82 HIS A C 1
ATOM 632 O O . HIS A 1 82 ? 17.914 -4.905 -6.017 1.00 82.44 82 HIS A O 1
ATOM 638 N N . LYS A 1 83 ? 18.890 -2.989 -6.654 1.00 88.31 83 LYS A N 1
ATOM 639 C CA . LYS A 1 83 ? 18.860 -3.282 -8.097 1.00 88.31 83 LYS A CA 1
ATOM 640 C C . LYS A 1 83 ? 20.192 -3.852 -8.578 1.00 88.31 83 LYS A C 1
ATOM 642 O O . LYS A 1 83 ? 21.229 -3.211 -8.431 1.00 88.31 83 LYS A O 1
ATOM 647 N N . PHE A 1 84 ? 20.154 -5.034 -9.185 1.00 90.88 84 PHE A N 1
ATOM 648 C CA . PHE A 1 84 ? 21.309 -5.660 -9.828 1.00 90.88 84 PHE A CA 1
ATOM 649 C C . PHE A 1 84 ? 21.301 -5.397 -11.339 1.00 90.88 84 PHE A C 1
ATOM 651 O O . PHE A 1 84 ? 20.246 -5.430 -11.975 1.00 90.88 84 PHE A O 1
ATOM 658 N N . PHE A 1 85 ? 22.477 -5.152 -11.909 1.00 92.81 85 PHE A N 1
ATOM 659 C CA . PHE A 1 85 ? 22.704 -4.987 -13.342 1.00 92.81 85 PHE A CA 1
ATOM 660 C C . PHE A 1 85 ? 23.727 -6.028 -13.795 1.00 92.81 85 PHE A C 1
ATOM 662 O O . PHE A 1 85 ? 24.861 -5.995 -13.326 1.00 92.81 85 PHE A O 1
ATOM 669 N N . THR A 1 86 ? 23.341 -6.945 -14.684 1.00 92.31 86 THR A N 1
ATOM 670 C CA . THR A 1 86 ? 24.274 -7.922 -15.270 1.00 92.31 86 THR A CA 1
ATOM 671 C C . THR A 1 86 ? 25.290 -7.227 -16.172 1.00 92.31 86 THR A C 1
ATOM 673 O O . THR A 1 86 ? 24.994 -6.188 -16.767 1.00 92.31 86 THR A O 1
ATOM 676 N N . ASP A 1 87 ? 26.464 -7.827 -16.348 1.00 93.00 87 ASP A N 1
ATOM 677 C CA . ASP A 1 87 ? 27.475 -7.317 -17.276 1.00 93.00 87 ASP A CA 1
ATOM 678 C C . ASP A 1 87 ? 26.929 -7.256 -18.717 1.00 93.00 87 ASP A C 1
ATOM 680 O O . ASP A 1 87 ? 27.238 -6.319 -19.440 1.00 93.00 87 ASP A O 1
ATOM 684 N N . GLU A 1 88 ? 26.009 -8.144 -19.113 1.00 91.81 88 GLU A N 1
ATOM 685 C CA . GLU A 1 88 ? 25.277 -8.049 -20.388 1.00 91.81 88 GLU A CA 1
ATOM 686 C C . GLU A 1 88 ? 24.451 -6.748 -20.510 1.00 91.81 88 GLU A C 1
ATOM 688 O O . GLU A 1 88 ? 24.487 -6.072 -21.540 1.00 91.81 88 GLU A O 1
ATOM 693 N N . ILE A 1 89 ? 23.726 -6.362 -19.452 1.00 93.12 89 ILE A N 1
ATOM 694 C CA . ILE A 1 89 ? 22.967 -5.103 -19.393 1.00 93.12 89 ILE A CA 1
ATOM 695 C C . ILE A 1 89 ? 23.912 -3.896 -19.446 1.00 93.12 89 ILE A C 1
ATOM 697 O O . ILE A 1 89 ? 23.617 -2.910 -20.127 1.00 93.12 89 ILE A O 1
ATOM 701 N N . LEU A 1 90 ? 25.051 -3.974 -18.758 1.00 96.44 90 LEU A N 1
ATOM 702 C CA . LEU A 1 90 ? 26.048 -2.906 -18.720 1.00 96.44 90 LEU A CA 1
ATOM 703 C C . LEU A 1 90 ? 26.757 -2.751 -20.073 1.00 96.44 90 LEU A C 1
ATOM 705 O O . LEU A 1 90 ? 26.892 -1.625 -20.542 1.00 96.44 90 LEU A O 1
ATOM 709 N N . GLN A 1 91 ? 27.105 -3.848 -20.753 1.00 95.94 91 GLN A N 1
ATOM 710 C CA . GLN A 1 91 ? 27.666 -3.833 -22.109 1.00 95.94 91 GLN A CA 1
ATOM 711 C C . GLN A 1 91 ? 26.658 -3.301 -23.138 1.00 95.94 91 GLN A C 1
ATOM 713 O O . GLN A 1 91 ? 27.005 -2.446 -23.949 1.00 95.94 91 GLN A O 1
ATOM 718 N N . LYS A 1 92 ? 25.380 -3.704 -23.063 1.00 96.00 92 LYS A N 1
ATOM 719 C CA . LYS A 1 92 ? 24.311 -3.122 -23.899 1.00 96.00 92 LYS A CA 1
ATOM 720 C C . LYS A 1 92 ? 24.148 -1.618 -23.648 1.00 96.00 92 LYS A C 1
ATOM 722 O O . LYS A 1 92 ? 24.002 -0.853 -24.598 1.00 96.00 92 LYS A O 1
ATOM 727 N N . SER A 1 93 ? 24.223 -1.174 -22.393 1.00 96.50 93 SER A N 1
ATOM 728 C CA . SER A 1 93 ? 24.196 0.254 -22.050 1.00 96.50 93 SER A CA 1
ATOM 729 C C . SER A 1 93 ? 25.456 1.009 -22.497 1.00 96.50 93 SER A C 1
ATOM 731 O O . SER A 1 93 ? 25.354 2.189 -22.824 1.00 96.50 93 SER A O 1
ATOM 733 N N . LEU A 1 94 ? 26.624 0.362 -22.516 1.00 97.31 94 LEU A N 1
ATOM 734 C CA . LEU A 1 94 ? 27.887 0.941 -22.977 1.00 97.31 94 LEU A CA 1
ATOM 735 C C . LEU A 1 94 ? 27.898 1.104 -24.503 1.00 97.31 94 LEU A C 1
ATOM 737 O O . LEU A 1 94 ? 28.237 2.176 -24.994 1.00 97.31 94 LEU A O 1
ATOM 741 N N . ALA A 1 95 ? 27.443 0.091 -25.244 1.00 97.06 95 ALA A N 1
ATOM 742 C CA . ALA A 1 95 ? 27.281 0.163 -26.695 1.00 97.06 95 ALA A CA 1
ATOM 743 C C . ALA A 1 95 ? 26.286 1.266 -27.102 1.00 97.06 95 ALA A C 1
ATOM 745 O O . ALA A 1 95 ? 26.549 2.024 -28.035 1.00 97.06 95 ALA A O 1
ATOM 746 N N . LEU A 1 96 ? 25.182 1.427 -26.358 1.00 95.75 96 LEU A N 1
ATOM 747 C CA . LEU A 1 96 ? 24.257 2.550 -26.547 1.00 95.75 96 LEU A CA 1
ATOM 748 C C . LEU A 1 96 ? 24.958 3.903 -26.336 1.00 95.75 96 LEU A C 1
ATOM 750 O O . LEU A 1 96 ? 24.832 4.775 -27.197 1.00 95.75 96 LEU A O 1
ATOM 754 N N . ALA A 1 97 ? 25.761 4.052 -25.276 1.00 95.69 97 ALA A N 1
ATOM 755 C CA . ALA A 1 97 ? 26.552 5.262 -25.031 1.00 95.69 97 ALA A CA 1
ATOM 756 C C . ALA A 1 97 ? 27.540 5.568 -26.172 1.00 95.69 97 ALA A C 1
ATOM 758 O O . ALA A 1 97 ? 27.601 6.700 -26.650 1.00 95.69 97 ALA A O 1
ATOM 759 N N . GLN A 1 98 ? 28.266 4.553 -26.649 1.00 96.12 98 GLN A N 1
ATOM 760 C CA . GLN A 1 98 ? 29.230 4.657 -27.753 1.00 96.12 98 GLN A CA 1
ATOM 761 C C . GLN A 1 98 ? 28.561 4.985 -29.098 1.00 96.12 98 GLN A C 1
ATOM 763 O O . GLN A 1 98 ? 29.134 5.704 -29.909 1.00 96.12 98 GLN A O 1
ATOM 768 N N . SER A 1 99 ? 27.333 4.507 -29.325 1.00 95.38 99 SER A N 1
ATOM 769 C CA . SER A 1 99 ? 26.543 4.804 -30.532 1.00 95.38 99 SER A CA 1
ATOM 770 C C . SER A 1 99 ? 25.830 6.167 -30.512 1.00 95.38 99 SER A C 1
ATOM 772 O O . SER A 1 99 ? 25.220 6.566 -31.509 1.00 95.38 99 SER A O 1
ATOM 774 N N . SER A 1 100 ? 25.843 6.869 -29.374 1.00 93.75 100 SER A N 1
ATOM 775 C CA . SER A 1 100 ? 25.029 8.067 -29.173 1.00 93.75 100 SER A CA 1
ATOM 776 C C . SER A 1 100 ? 25.559 9.279 -29.951 1.00 93.75 100 SER A C 1
ATOM 778 O O . SER A 1 100 ? 26.760 9.535 -30.017 1.00 93.75 100 SER A O 1
ATOM 780 N N . LYS A 1 101 ? 24.646 10.053 -30.556 1.00 88.12 101 LYS A N 1
ATOM 781 C CA . LYS A 1 101 ? 24.980 11.294 -31.272 1.00 88.12 101 LYS A CA 1
ATOM 782 C C . LYS A 1 101 ? 24.752 12.508 -30.357 1.00 88.12 101 LYS A C 1
ATOM 784 O O . LYS A 1 101 ? 23.600 12.703 -29.952 1.00 88.12 101 LYS A O 1
ATOM 789 N N . PRO A 1 102 ? 25.777 13.343 -30.073 1.00 83.94 102 PRO A N 1
ATOM 790 C CA . PRO A 1 102 ? 25.667 14.473 -29.140 1.00 83.94 102 PRO A CA 1
ATOM 791 C C . PRO A 1 102 ? 24.518 15.443 -29.449 1.00 83.94 102 PRO A C 1
ATOM 793 O O . PRO A 1 102 ? 23.819 15.889 -28.550 1.00 83.94 102 PRO A O 1
ATOM 796 N N . GLU A 1 103 ? 24.242 15.694 -30.731 1.00 84.75 103 GLU A N 1
ATOM 797 C CA . GLU A 1 103 ? 23.153 16.563 -31.212 1.00 84.75 103 GLU A CA 1
ATOM 798 C C . GLU A 1 103 ? 21.752 16.205 -30.673 1.00 84.75 103 GLU A C 1
ATOM 800 O O . GLU A 1 103 ? 20.848 17.038 -30.696 1.00 84.75 103 GLU A O 1
ATOM 805 N N . LYS A 1 104 ? 21.531 14.950 -30.253 1.00 81.50 104 LYS A N 1
ATOM 806 C CA . LYS A 1 104 ? 20.198 14.403 -29.928 1.00 81.50 104 LYS A CA 1
ATOM 807 C C . LYS A 1 104 ? 20.097 13.843 -28.506 1.00 81.50 104 LYS A C 1
ATOM 809 O O . LYS A 1 104 ? 19.102 13.199 -28.163 1.00 81.50 104 LYS A O 1
ATOM 814 N N . SER A 1 105 ? 21.111 14.066 -27.674 1.00 85.31 105 SER A N 1
ATOM 815 C CA . SER A 1 105 ? 21.199 13.503 -26.329 1.00 85.31 105 SER A CA 1
ATOM 816 C C . SER A 1 105 ? 21.982 14.427 -25.403 1.00 85.31 105 SER A C 1
ATOM 818 O O . SER A 1 105 ? 23.049 14.903 -25.763 1.00 85.31 105 SER A O 1
ATOM 820 N N . ILE A 1 106 ? 21.488 14.636 -24.178 1.00 91.38 106 ILE A N 1
ATOM 821 C CA . ILE A 1 106 ? 22.270 15.319 -23.129 1.00 91.38 106 ILE A CA 1
ATOM 822 C C . ILE A 1 106 ? 23.452 14.441 -22.684 1.00 91.38 106 ILE A C 1
ATOM 824 O O . ILE A 1 106 ? 24.440 14.953 -22.172 1.00 91.38 106 ILE A O 1
ATOM 828 N N . TYR A 1 107 ? 23.352 13.124 -22.880 1.00 92.88 107 TYR A N 1
ATOM 829 C CA . TYR A 1 107 ? 24.339 12.135 -22.455 1.00 92.88 107 TYR A CA 1
ATOM 830 C C . TYR A 1 107 ? 25.120 11.549 -23.647 1.00 92.88 107 TYR A C 1
ATOM 832 O O . TYR A 1 107 ? 24.525 11.403 -24.718 1.00 92.88 107 TYR A O 1
ATOM 840 N N . PRO A 1 108 ? 26.390 11.135 -23.465 1.00 94.75 108 PRO A N 1
ATOM 841 C CA . PRO A 1 108 ? 27.160 11.183 -22.218 1.00 94.75 108 PRO A CA 1
ATOM 842 C C . PRO A 1 108 ? 27.549 12.620 -21.832 1.00 94.75 108 PRO A C 1
ATOM 844 O O . PRO A 1 108 ? 28.000 13.389 -22.674 1.00 94.75 108 PRO A O 1
ATOM 847 N N . CYS A 1 109 ? 27.364 12.987 -20.559 1.00 94.06 109 CYS A N 1
ATOM 848 C CA . CYS A 1 109 ? 27.660 14.336 -20.053 1.00 94.06 109 CYS A CA 1
ATOM 849 C C . CYS A 1 109 ? 28.818 14.323 -19.041 1.00 94.06 109 CYS A C 1
ATOM 851 O O . CYS A 1 109 ? 29.073 13.270 -18.452 1.00 94.06 109 CYS A O 1
ATOM 853 N N . PRO A 1 110 ? 29.507 15.455 -18.798 1.00 96.06 110 PRO A N 1
ATOM 854 C CA . PRO A 1 110 ? 30.573 15.538 -17.800 1.00 96.06 110 PRO A CA 1
ATOM 855 C C . PRO A 1 110 ? 30.130 15.103 -16.398 1.00 96.06 110 PRO A C 1
ATOM 857 O O . PRO A 1 110 ? 29.033 15.433 -15.937 1.00 96.06 110 PRO A O 1
ATOM 860 N N . TYR A 1 111 ? 30.998 14.379 -15.694 1.00 95.00 111 TYR A N 1
ATOM 861 C CA . TYR A 1 111 ? 30.749 13.951 -14.325 1.00 95.00 111 TYR A CA 1
ATOM 862 C C . TYR A 1 111 ? 30.889 15.121 -13.337 1.00 95.00 111 TYR A C 1
ATOM 864 O O . TYR A 1 111 ? 31.981 15.618 -13.087 1.00 95.00 111 TYR A O 1
ATOM 872 N N . PHE A 1 112 ? 29.773 15.520 -12.724 1.00 92.38 112 PHE A N 1
ATOM 873 C CA . PHE A 1 112 ? 29.687 16.631 -11.760 1.00 92.38 112 PHE A CA 1
ATOM 874 C C . PHE A 1 112 ? 29.608 16.179 -10.288 1.00 92.38 112 PHE A C 1
ATOM 876 O O . PHE A 1 112 ? 29.229 16.954 -9.411 1.00 92.38 112 PHE A O 1
ATOM 883 N N . GLY A 1 113 ? 29.881 14.902 -10.009 1.00 89.00 113 GLY A N 1
ATOM 884 C CA . GLY A 1 113 ? 29.804 14.346 -8.660 1.00 89.00 113 GLY A CA 1
ATOM 885 C C . GLY A 1 113 ? 31.116 14.443 -7.876 1.00 89.00 113 GLY A C 1
ATOM 886 O O . GLY A 1 113 ? 32.097 15.046 -8.296 1.00 89.00 113 GLY A O 1
ATOM 887 N N . HIS A 1 114 ? 31.138 13.796 -6.713 1.00 88.50 114 HIS A N 1
ATOM 888 C CA . HIS A 1 114 ? 32.230 13.900 -5.743 1.00 88.50 114 HIS A CA 1
ATOM 889 C C . HIS A 1 114 ? 33.153 12.662 -5.663 1.00 88.50 114 HIS A C 1
ATOM 891 O O . HIS A 1 114 ? 34.146 12.722 -4.944 1.00 88.50 114 HIS A O 1
ATOM 897 N N . LEU A 1 115 ? 32.879 11.561 -6.380 1.00 87.31 115 LEU A N 1
ATOM 898 C CA . LEU A 1 115 ? 33.700 10.334 -6.309 1.00 87.31 115 LEU A CA 1
ATOM 899 C C . LEU A 1 115 ? 35.062 10.456 -7.014 1.00 87.31 115 LEU A C 1
ATOM 901 O O . LEU A 1 115 ? 35.974 9.689 -6.714 1.00 87.31 115 LEU A O 1
ATOM 905 N N . TYR A 1 116 ? 35.196 11.420 -7.925 1.00 91.88 116 TYR A N 1
ATOM 906 C CA . TYR A 1 116 ? 36.422 11.736 -8.659 1.00 91.88 116 TYR A CA 1
ATOM 907 C C . TYR A 1 116 ? 36.670 13.254 -8.607 1.00 91.88 116 TYR A C 1
ATOM 909 O O . TYR A 1 116 ? 35.865 14.010 -8.051 1.00 91.88 116 TYR A O 1
ATOM 917 N N . GLN A 1 117 ? 37.796 13.712 -9.150 1.00 91.56 117 GLN A N 1
ATOM 918 C CA . GLN A 1 117 ? 38.103 15.141 -9.277 1.00 91.56 117 GLN A CA 1
ATOM 919 C C . GLN A 1 117 ? 37.379 15.728 -10.509 1.00 91.56 117 GLN A C 1
ATOM 921 O O . GLN A 1 117 ? 37.099 15.002 -11.462 1.00 91.56 117 GLN A O 1
ATOM 926 N N . ALA A 1 118 ? 37.014 17.014 -10.490 1.00 87.31 118 ALA A N 1
ATOM 927 C CA . ALA A 1 118 ? 36.152 17.617 -11.524 1.00 87.31 118 ALA A CA 1
ATOM 928 C C . ALA A 1 118 ? 36.851 17.806 -12.890 1.00 87.31 118 ALA A C 1
ATOM 930 O O . ALA A 1 118 ? 36.203 17.865 -13.929 1.00 87.31 118 ALA A O 1
ATOM 931 N N . ASP A 1 119 ? 38.177 17.862 -12.867 1.00 92.06 119 ASP A N 1
ATOM 932 C CA . ASP A 1 119 ? 39.124 17.938 -13.981 1.00 92.06 119 ASP A CA 1
ATOM 933 C C . ASP A 1 119 ? 39.460 16.571 -14.607 1.00 92.06 119 ASP A C 1
ATOM 935 O O . ASP A 1 119 ? 40.042 16.517 -15.687 1.00 92.06 119 ASP A O 1
ATOM 939 N N . SER A 1 120 ? 39.043 15.458 -13.989 1.00 94.25 120 SER A N 1
ATOM 940 C CA . SER A 1 120 ? 39.332 14.086 -14.453 1.00 94.25 120 SER A CA 1
ATOM 941 C C . SER A 1 120 ? 38.790 13.724 -15.846 1.00 94.25 120 SER A C 1
ATOM 943 O O . SER A 1 120 ? 39.117 12.662 -16.376 1.00 94.25 120 SER A O 1
ATOM 945 N N . GLY A 1 121 ? 37.935 14.563 -16.440 1.00 95.69 121 GLY A N 1
ATOM 946 C CA . GLY A 1 121 ? 37.370 14.345 -17.775 1.00 95.69 121 GLY A CA 1
ATOM 947 C C . GLY A 1 121 ? 36.414 13.151 -17.883 1.00 95.69 121 GLY A C 1
ATOM 948 O O . GLY A 1 121 ? 36.044 12.775 -18.997 1.00 95.69 121 GLY A O 1
ATOM 949 N N . TYR A 1 122 ? 36.008 12.546 -16.760 1.00 97.81 122 TYR A N 1
ATOM 950 C CA . TYR A 1 122 ? 35.023 11.468 -16.761 1.00 97.81 122 TYR A CA 1
ATOM 951 C C . TYR A 1 122 ? 33.648 11.961 -17.217 1.00 97.81 122 TYR A C 1
ATOM 953 O O . TYR A 1 122 ? 33.211 13.071 -16.906 1.00 97.81 122 TYR A O 1
ATOM 961 N N . LEU A 1 123 ? 32.942 11.082 -17.918 1.00 97.00 123 LEU A N 1
ATOM 962 C CA . LEU A 1 123 ? 31.571 11.269 -18.364 1.00 97.00 123 LEU A CA 1
ATOM 963 C C . LEU A 1 123 ? 30.634 10.343 -17.575 1.00 97.00 123 LEU A C 1
ATOM 965 O O . LEU A 1 123 ? 31.065 9.341 -17.003 1.00 97.00 123 LEU A O 1
ATOM 969 N N . MET A 1 124 ? 29.336 10.637 -17.574 1.00 96.56 124 MET A N 1
ATOM 970 C CA . MET A 1 124 ? 28.298 9.733 -17.078 1.00 96.56 124 MET A CA 1
ATOM 971 C C . MET A 1 124 ? 27.269 9.394 -18.161 1.00 96.56 124 MET A C 1
ATOM 973 O O . MET A 1 124 ? 26.913 10.237 -18.987 1.00 96.56 124 MET A O 1
ATOM 977 N N . TRP A 1 125 ? 26.753 8.165 -18.121 1.00 96.88 125 TRP A N 1
ATOM 978 C CA . TRP A 1 125 ? 25.678 7.683 -18.993 1.00 96.88 125 TRP A CA 1
ATOM 979 C C . TRP A 1 125 ? 24.595 6.957 -18.173 1.00 96.88 125 TRP A C 1
ATOM 981 O O . TRP A 1 125 ? 24.937 6.060 -17.402 1.00 96.88 125 TRP A O 1
ATOM 991 N N . PRO A 1 126 ? 23.297 7.291 -18.296 1.00 96.38 126 PRO A N 1
ATOM 992 C CA . PRO A 1 126 ? 22.234 6.626 -17.544 1.00 96.38 126 PRO A CA 1
ATOM 993 C C . PRO A 1 126 ? 22.016 5.187 -18.019 1.00 96.38 126 PRO A C 1
ATOM 995 O O . PRO A 1 126 ? 21.925 4.938 -19.214 1.00 96.38 126 PRO A O 1
ATOM 998 N N . ILE A 1 127 ? 21.836 4.237 -17.103 1.00 96.50 127 ILE A N 1
ATOM 999 C CA . ILE A 1 127 ? 21.663 2.818 -17.469 1.00 96.50 127 ILE A CA 1
ATOM 1000 C C . ILE A 1 127 ? 20.213 2.520 -17.870 1.00 96.50 127 ILE A C 1
ATOM 1002 O O . ILE A 1 127 ? 19.950 1.814 -18.842 1.00 96.50 127 ILE A O 1
ATOM 1006 N N . SER A 1 128 ? 19.240 3.055 -17.124 1.00 91.38 128 SER A N 1
ATOM 1007 C CA . SER A 1 128 ? 17.823 2.715 -17.312 1.00 91.38 128 SER A CA 1
ATOM 1008 C C . SER A 1 128 ? 16.870 3.886 -17.087 1.00 91.38 128 SER A C 1
ATOM 1010 O O . SER A 1 128 ? 16.922 4.549 -16.046 1.00 91.38 128 SER A O 1
ATOM 1012 N N . ARG A 1 129 ? 15.917 4.070 -18.008 1.00 85.94 129 ARG A N 1
ATOM 1013 C CA . ARG A 1 129 ? 14.759 4.960 -17.850 1.00 85.94 129 ARG A CA 1
ATOM 1014 C C . ARG A 1 129 ? 13.570 4.129 -17.361 1.00 85.94 129 ARG A C 1
ATOM 1016 O O . ARG A 1 129 ? 12.835 3.539 -18.151 1.00 85.94 129 ARG A O 1
ATOM 1023 N N . GLY A 1 130 ? 13.424 4.038 -16.039 1.00 81.62 130 GLY A N 1
ATOM 1024 C CA . GLY A 1 130 ? 12.490 3.107 -15.403 1.00 81.62 130 GLY A CA 1
ATOM 1025 C C . GLY A 1 130 ? 12.886 1.654 -15.686 1.00 81.62 130 GLY A C 1
ATOM 1026 O O . GLY A 1 130 ? 13.957 1.209 -15.270 1.00 81.62 130 GLY A O 1
ATOM 1027 N N . ASN A 1 131 ? 12.031 0.947 -16.428 1.00 74.19 131 ASN A N 1
ATOM 1028 C CA . ASN A 1 131 ? 12.146 -0.492 -16.693 1.00 74.19 131 ASN A CA 1
ATOM 1029 C C . ASN A 1 131 ? 12.756 -0.830 -18.071 1.00 74.19 131 ASN A C 1
ATOM 1031 O O . ASN A 1 131 ? 12.774 -1.992 -18.461 1.00 74.19 131 ASN A O 1
ATOM 1035 N N . LYS A 1 132 ? 13.246 0.167 -18.822 1.00 87.00 132 LYS A N 1
ATOM 1036 C CA . LYS A 1 132 ? 13.952 -0.016 -20.105 1.00 87.00 132 LYS A CA 1
ATOM 1037 C C . LYS A 1 132 ? 15.358 0.580 -20.031 1.00 87.00 132 LYS A C 1
ATOM 1039 O O . LYS A 1 132 ? 15.582 1.511 -19.253 1.00 87.00 132 LYS A O 1
ATOM 1044 N N . LEU A 1 133 ? 16.285 0.081 -20.854 1.00 91.94 133 LEU A N 1
ATOM 1045 C CA . LEU A 1 133 ? 17.585 0.733 -21.056 1.00 91.94 133 LEU A CA 1
ATOM 1046 C C . LEU A 1 133 ? 17.380 2.169 -21.559 1.00 91.94 133 LEU A C 1
ATOM 1048 O O . LEU A 1 133 ? 16.409 2.457 -22.264 1.00 91.94 133 LEU A O 1
ATOM 1052 N N . TYR A 1 134 ? 18.274 3.077 -21.179 1.00 93.75 134 TYR A N 1
ATOM 1053 C CA . TYR A 1 134 ? 18.272 4.428 -21.732 1.00 93.75 134 TYR A CA 1
ATOM 1054 C C . TYR A 1 134 ? 18.954 4.427 -23.108 1.00 93.75 134 TYR A C 1
ATOM 1056 O O . TYR A 1 134 ? 20.086 3.972 -23.242 1.00 93.75 134 TYR A O 1
ATOM 1064 N N . ILE A 1 135 ? 18.233 4.914 -24.122 1.00 91.44 135 ILE A N 1
ATOM 1065 C CA . ILE A 1 135 ? 18.684 4.964 -25.522 1.00 91.44 135 ILE A CA 1
ATOM 1066 C C . ILE A 1 135 ? 19.131 6.389 -25.875 1.00 91.44 135 ILE A C 1
ATOM 1068 O O . ILE A 1 135 ? 20.241 6.589 -26.353 1.00 91.44 135 ILE A O 1
ATOM 1072 N N . SER A 1 136 ? 18.266 7.381 -25.639 1.00 88.75 136 SER A N 1
ATOM 1073 C CA . SER A 1 136 ? 18.533 8.807 -25.875 1.00 88.75 136 SER A CA 1
ATOM 1074 C C . SER A 1 136 ? 17.452 9.697 -25.236 1.00 88.75 136 SER A C 1
ATOM 1076 O O . SER A 1 136 ? 16.438 9.210 -24.716 1.00 88.75 136 SER A O 1
ATOM 1078 N N . GLY A 1 137 ? 17.658 11.017 -25.289 1.00 82.19 137 GLY A N 1
ATOM 1079 C CA . GLY A 1 137 ? 16.657 12.041 -24.971 1.00 82.19 137 GLY A CA 1
ATOM 1080 C C . GLY A 1 137 ? 17.077 13.035 -23.882 1.00 82.19 137 GLY A C 1
ATOM 1081 O O . GLY A 1 137 ? 18.035 12.807 -23.147 1.00 82.19 137 GLY A O 1
ATOM 1082 N N . MET A 1 138 ? 16.326 14.136 -23.779 1.00 78.88 138 MET A N 1
ATOM 1083 C CA . MET A 1 138 ? 16.619 15.289 -22.903 1.00 78.88 138 MET A CA 1
ATOM 1084 C C . MET A 1 138 ? 15.923 15.255 -21.526 1.00 78.88 138 MET A C 1
ATOM 1086 O O . MET A 1 138 ? 16.112 16.151 -20.709 1.00 78.88 138 MET A O 1
ATOM 1090 N N . VAL A 1 139 ? 15.086 14.251 -21.255 1.00 74.38 139 VAL A N 1
ATOM 1091 C CA . VAL A 1 139 ? 14.321 14.150 -19.997 1.00 74.38 139 VAL A CA 1
ATOM 1092 C C . VAL A 1 139 ? 15.201 13.547 -18.891 1.00 74.38 139 VAL A C 1
ATOM 1094 O O . VAL A 1 139 ? 15.888 12.566 -19.180 1.00 74.38 139 VAL A O 1
ATOM 1097 N N . PRO A 1 140 ? 15.153 14.043 -17.635 1.00 69.00 140 PRO A N 1
ATOM 1098 C CA . PRO A 1 140 ? 15.847 13.428 -16.504 1.00 69.00 140 PRO A CA 1
ATOM 1099 C C . PRO A 1 140 ? 15.607 11.915 -16.395 1.00 69.00 140 PRO A C 1
ATOM 1101 O O . PRO A 1 140 ? 14.486 11.424 -16.554 1.00 69.00 140 PRO A O 1
ATOM 1104 N N . VAL A 1 141 ? 16.685 11.176 -16.135 1.00 79.94 141 VAL A N 1
ATOM 1105 C CA . VAL A 1 141 ? 16.726 9.705 -16.173 1.00 79.94 141 VAL A CA 1
ATOM 1106 C C . VAL A 1 141 ? 16.907 9.135 -14.757 1.00 79.94 141 VAL A C 1
ATOM 1108 O O . VAL A 1 141 ? 17.173 9.881 -13.815 1.00 79.94 141 VAL A O 1
ATOM 1111 N N . GLY A 1 142 ? 16.701 7.824 -14.584 1.00 86.25 142 GLY A N 1
ATOM 1112 C CA . GLY A 1 142 ? 16.778 7.148 -13.283 1.00 86.25 142 GLY A CA 1
ATOM 1113 C C . GLY A 1 142 ? 18.161 7.232 -12.616 1.00 86.25 142 GLY A C 1
ATOM 1114 O O . GLY A 1 142 ? 19.142 7.571 -13.274 1.00 86.25 142 GLY A O 1
ATOM 1115 N N . PRO A 1 143 ? 18.271 6.887 -11.320 1.00 94.25 143 PRO A N 1
ATOM 1116 C CA . PRO A 1 143 ? 19.436 7.220 -10.496 1.00 94.25 143 PRO A CA 1
ATOM 1117 C C . PRO A 1 143 ? 20.700 6.403 -10.800 1.00 94.25 143 PRO A C 1
ATOM 1119 O O . PRO A 1 143 ? 21.697 6.592 -10.116 1.00 94.25 143 PRO A O 1
ATOM 1122 N N . TYR A 1 144 ? 20.681 5.484 -11.764 1.00 96.19 144 TYR A N 1
ATOM 1123 C CA . TYR A 1 144 ? 21.765 4.531 -12.013 1.00 96.19 144 TYR A CA 1
ATOM 1124 C C . TYR A 1 144 ? 22.546 4.919 -13.269 1.00 96.19 144 TYR A C 1
ATOM 1126 O O . TYR A 1 144 ? 21.952 5.038 -14.344 1.00 96.19 144 TYR A O 1
ATOM 1134 N N . TYR A 1 145 ? 23.861 5.084 -13.135 1.00 97.31 145 TYR A N 1
ATOM 1135 C CA . TYR A 1 145 ? 24.736 5.603 -14.185 1.00 97.31 145 TYR A CA 1
ATOM 1136 C C . TYR A 1 145 ? 26.000 4.747 -14.337 1.00 97.31 145 TYR A C 1
ATOM 1138 O O . TYR A 1 145 ? 26.586 4.301 -13.349 1.00 97.31 145 TYR A O 1
ATOM 1146 N N . LEU A 1 146 ? 26.444 4.571 -15.580 1.00 97.62 146 LEU A N 1
ATOM 1147 C CA . LEU A 1 146 ? 27.828 4.235 -15.897 1.00 97.62 146 LEU A CA 1
ATOM 1148 C C . LEU A 1 146 ? 28.683 5.493 -15.714 1.00 97.62 146 LEU A C 1
ATOM 1150 O O . LEU A 1 146 ? 28.266 6.578 -16.130 1.00 97.62 146 LEU A O 1
ATOM 1154 N N . ILE A 1 147 ? 29.883 5.336 -15.165 1.00 97.81 147 ILE A N 1
ATOM 1155 C CA . ILE A 1 147 ? 30.971 6.311 -15.265 1.00 97.81 147 ILE A CA 1
ATOM 1156 C C . ILE A 1 147 ? 31.901 5.853 -16.376 1.00 97.81 147 ILE A C 1
ATOM 1158 O O . ILE A 1 147 ? 32.300 4.688 -16.411 1.00 97.81 147 ILE A O 1
ATOM 1162 N N . LEU A 1 148 ? 32.221 6.763 -17.289 1.00 97.81 148 LEU A N 1
ATOM 1163 C CA . LEU A 1 148 ? 32.934 6.481 -18.526 1.00 97.81 148 LEU A CA 1
ATOM 1164 C C . LEU A 1 148 ? 34.177 7.369 -18.651 1.00 97.81 148 LEU A C 1
ATOM 1166 O O . LEU A 1 148 ? 34.162 8.527 -18.236 1.00 97.81 148 LEU A O 1
ATOM 1170 N N . THR A 1 149 ? 35.241 6.857 -19.266 1.00 97.75 149 THR A N 1
ATOM 1171 C CA . THR A 1 149 ? 36.378 7.684 -19.698 1.00 97.75 149 THR A CA 1
ATOM 1172 C C . THR A 1 149 ? 35.959 8.652 -20.810 1.00 97.75 149 THR A C 1
ATOM 1174 O O . THR A 1 149 ? 34.935 8.461 -21.470 1.00 97.75 149 THR A O 1
ATOM 1177 N N . ASN A 1 150 ? 36.797 9.648 -21.101 1.00 96.12 150 ASN A N 1
ATOM 1178 C CA . ASN A 1 150 ? 36.665 10.480 -22.304 1.00 96.12 150 ASN A CA 1
ATOM 1179 C C . ASN A 1 150 ? 36.713 9.672 -23.625 1.00 96.12 150 ASN A C 1
ATOM 1181 O O . ASN A 1 150 ? 36.247 10.156 -24.651 1.00 96.12 150 ASN A O 1
ATOM 1185 N N . LYS A 1 151 ? 37.217 8.428 -23.597 1.00 97.12 151 LYS A N 1
ATOM 1186 C CA . LYS A 1 151 ? 37.183 7.448 -24.701 1.00 97.12 151 LYS A CA 1
ATOM 1187 C C . LYS A 1 151 ? 35.950 6.525 -24.667 1.00 97.12 151 LYS A C 1
ATOM 1189 O O . LYS A 1 151 ? 35.925 5.520 -25.368 1.00 97.12 151 LYS A O 1
ATOM 1194 N N . ILE A 1 152 ? 34.944 6.837 -23.843 1.00 96.62 152 ILE A N 1
ATOM 1195 C CA . ILE A 1 152 ? 33.697 6.069 -23.673 1.00 96.62 152 ILE A CA 1
ATOM 1196 C C . ILE A 1 152 ? 33.968 4.592 -23.301 1.00 96.62 152 ILE A C 1
ATOM 1198 O O . ILE A 1 152 ? 33.355 3.661 -23.826 1.00 96.62 152 ILE A O 1
ATOM 1202 N N . GLN A 1 153 ? 34.909 4.370 -22.377 1.00 97.50 153 GLN A N 1
ATOM 1203 C CA . GLN A 1 153 ? 35.193 3.065 -21.760 1.00 97.50 153 GLN A CA 1
ATOM 1204 C C . GLN A 1 153 ? 34.637 3.037 -20.332 1.00 97.50 153 GLN A C 1
ATOM 1206 O O . GLN A 1 153 ? 34.725 4.043 -19.631 1.00 97.50 153 GLN A O 1
ATOM 1211 N N . LEU A 1 154 ? 34.080 1.906 -19.887 1.00 96.88 154 LEU A N 1
ATOM 1212 C CA . LEU A 1 154 ? 33.498 1.775 -18.547 1.00 96.88 154 LEU A CA 1
ATOM 1213 C C . LEU A 1 154 ? 34.571 1.844 -17.448 1.00 96.88 154 LEU A C 1
ATOM 1215 O O . LEU A 1 154 ? 35.502 1.045 -17.441 1.00 96.88 154 LEU A O 1
ATOM 1219 N N . VAL A 1 155 ? 34.393 2.771 -16.506 1.00 96.31 155 VAL A N 1
ATOM 1220 C CA . VAL A 1 155 ? 35.225 2.933 -15.303 1.00 96.31 155 VAL A CA 1
ATOM 1221 C C . VAL A 1 155 ? 34.552 2.266 -14.106 1.00 96.31 155 VAL A C 1
ATOM 1223 O O . VAL A 1 155 ? 35.146 1.432 -13.432 1.00 96.31 155 VAL A O 1
ATOM 1226 N N . GLU A 1 156 ? 33.296 2.628 -13.832 1.00 96.12 156 GLU A N 1
ATOM 1227 C CA . GLU A 1 156 ? 32.569 2.176 -12.645 1.00 96.12 156 GLU A CA 1
ATOM 1228 C C . GLU A 1 156 ? 31.049 2.300 -12.844 1.00 96.12 156 GLU A C 1
ATOM 1230 O O . GLU A 1 156 ? 30.578 3.013 -13.731 1.00 96.12 156 GLU A O 1
ATOM 1235 N N . VAL A 1 157 ? 30.269 1.622 -12.002 1.00 96.56 157 VAL A N 1
ATOM 1236 C CA . VAL A 1 157 ? 28.806 1.753 -11.944 1.00 96.56 157 VAL A CA 1
ATOM 1237 C C . VAL A 1 157 ? 28.435 2.467 -10.648 1.00 96.56 157 VAL A C 1
ATOM 1239 O O . VAL A 1 157 ? 28.883 2.072 -9.569 1.00 96.56 157 VAL A O 1
ATOM 1242 N N . VAL A 1 158 ? 27.617 3.517 -10.736 1.00 96.44 158 VAL A N 1
ATOM 1243 C CA . VAL A 1 158 ? 27.244 4.352 -9.585 1.00 96.44 158 VAL A CA 1
ATOM 1244 C C . VAL A 1 158 ? 25.739 4.582 -9.494 1.00 96.44 158 VAL A C 1
ATOM 1246 O O . VAL A 1 158 ? 25.009 4.554 -10.488 1.00 96.44 158 VAL A O 1
ATOM 1249 N N . VAL A 1 159 ? 25.278 4.881 -8.281 1.00 95.44 159 VAL A N 1
ATOM 1250 C CA . VAL A 1 159 ? 23.913 5.326 -8.002 1.00 95.44 159 VAL A CA 1
ATOM 1251 C C . VAL A 1 159 ? 23.904 6.735 -7.405 1.00 95.44 159 VAL A C 1
ATOM 1253 O O . VAL A 1 159 ? 24.725 7.079 -6.554 1.00 95.44 159 VAL A O 1
ATOM 1256 N N . ARG A 1 160 ? 22.976 7.571 -7.871 1.00 94.00 160 ARG A N 1
ATOM 1257 C CA . ARG A 1 160 ? 22.783 8.956 -7.441 1.00 94.00 160 ARG A CA 1
ATOM 1258 C C . ARG A 1 160 ? 22.061 8.995 -6.095 1.00 94.00 160 ARG A C 1
ATOM 1260 O O . ARG A 1 160 ? 20.896 8.612 -5.971 1.00 94.00 160 ARG A O 1
ATOM 1267 N N . GLY A 1 161 ? 22.781 9.476 -5.091 1.00 89.75 161 GLY A N 1
ATOM 1268 C CA . GLY A 1 161 ? 22.232 9.922 -3.821 1.00 89.75 161 GLY A CA 1
ATOM 1269 C C . GLY A 1 161 ? 21.615 11.317 -3.929 1.00 89.75 161 GLY A C 1
ATOM 1270 O O . GLY A 1 161 ? 21.691 11.997 -4.955 1.00 89.75 161 GLY A O 1
ATOM 1271 N N . PHE A 1 162 ? 21.018 11.766 -2.830 1.00 83.62 162 PHE A N 1
ATOM 1272 C CA . PHE A 1 162 ? 20.574 13.152 -2.686 1.00 83.62 162 PHE A CA 1
ATOM 1273 C C . PHE A 1 162 ? 21.754 14.145 -2.748 1.00 83.62 162 PHE A C 1
ATOM 1275 O O . PHE A 1 162 ? 22.921 13.783 -2.560 1.00 83.62 162 PHE A O 1
ATOM 1282 N N . ASN A 1 163 ? 21.436 15.417 -2.999 1.00 82.88 163 ASN A N 1
ATOM 1283 C CA . ASN A 1 163 ? 22.387 16.536 -3.072 1.00 82.88 163 ASN A CA 1
ATOM 1284 C C . ASN A 1 163 ? 23.523 16.308 -4.092 1.00 82.88 163 ASN A C 1
ATOM 1286 O O . ASN A 1 163 ? 24.670 16.665 -3.845 1.00 82.88 163 ASN A O 1
ATOM 1290 N N . ASN A 1 164 ? 23.200 15.677 -5.230 1.00 81.44 164 ASN A N 1
ATOM 1291 C CA . ASN A 1 164 ? 24.129 15.329 -6.319 1.00 81.44 164 ASN A CA 1
ATOM 1292 C C . ASN A 1 164 ? 25.336 14.466 -5.905 1.00 81.44 164 ASN A C 1
ATOM 1294 O O . ASN A 1 164 ? 26.306 14.344 -6.652 1.00 81.44 164 ASN A O 1
ATOM 1298 N N . ASN A 1 165 ? 25.265 13.808 -4.748 1.00 85.81 165 ASN A N 1
ATOM 1299 C CA . ASN A 1 165 ? 26.246 12.804 -4.371 1.00 85.81 165 ASN A CA 1
ATOM 1300 C C . ASN A 1 165 ? 26.041 11.524 -5.187 1.00 85.81 165 ASN A C 1
ATOM 1302 O O . ASN A 1 165 ? 24.923 11.182 -5.568 1.00 85.81 165 ASN A O 1
ATOM 1306 N N . PHE A 1 166 ? 27.121 10.786 -5.415 1.00 92.88 166 PHE A N 1
ATOM 1307 C CA . PHE A 1 166 ? 27.085 9.479 -6.064 1.00 92.88 166 PHE A CA 1
ATOM 1308 C C . PHE A 1 166 ? 27.734 8.452 -5.143 1.00 92.88 166 PHE A C 1
ATOM 1310 O O . PHE A 1 166 ? 28.656 8.775 -4.394 1.00 92.88 166 PHE A O 1
ATOM 1317 N N . LEU A 1 167 ? 27.226 7.227 -5.181 1.00 92.56 167 LEU A N 1
ATOM 1318 C CA . LEU A 1 167 ? 27.673 6.103 -4.368 1.00 92.56 167 LEU A CA 1
ATOM 1319 C C . LEU A 1 167 ? 28.040 4.953 -5.311 1.00 92.56 167 LEU A C 1
ATOM 1321 O O . LEU A 1 167 ? 27.308 4.677 -6.264 1.00 92.56 167 LEU A O 1
ATOM 1325 N N . ARG A 1 168 ? 29.187 4.313 -5.071 1.00 94.44 168 ARG A N 1
ATOM 1326 C CA . ARG A 1 168 ? 29.674 3.182 -5.875 1.00 94.44 168 ARG A CA 1
ATOM 1327 C C . ARG A 1 168 ? 28.751 1.976 -5.714 1.00 94.44 168 ARG A C 1
ATOM 1329 O O . ARG A 1 168 ? 28.339 1.665 -4.598 1.00 94.44 168 ARG A O 1
ATOM 1336 N N . CYS A 1 169 ? 28.444 1.295 -6.813 1.00 93.62 169 CYS A N 1
ATOM 1337 C CA . CYS A 1 169 ? 27.766 0.004 -6.777 1.00 93.62 169 CYS A CA 1
ATOM 1338 C C . CYS A 1 169 ? 28.786 -1.123 -6.569 1.00 93.62 169 CYS A C 1
ATOM 1340 O O . CYS A 1 169 ? 29.904 -1.060 -7.074 1.00 93.62 169 CYS A O 1
ATOM 1342 N N . ILE A 1 170 ? 28.400 -2.168 -5.840 1.00 89.75 170 ILE A N 1
ATOM 1343 C CA . ILE A 1 170 ? 29.303 -3.267 -5.467 1.00 89.75 170 ILE A CA 1
ATOM 1344 C C . ILE A 1 170 ? 29.261 -4.336 -6.564 1.00 89.75 170 ILE A C 1
ATOM 1346 O O . ILE A 1 170 ? 28.177 -4.816 -6.898 1.00 89.75 170 ILE A O 1
ATOM 1350 N N . ARG A 1 171 ? 30.408 -4.735 -7.132 1.00 89.94 171 ARG A N 1
ATOM 1351 C CA . ARG A 1 171 ? 30.444 -5.823 -8.127 1.00 89.94 171 ARG A CA 1
ATOM 1352 C C . ARG A 1 171 ? 30.108 -7.165 -7.456 1.00 89.94 171 ARG A C 1
ATOM 1354 O O . ARG A 1 171 ? 30.602 -7.451 -6.370 1.00 89.94 171 ARG A O 1
ATOM 1361 N N . SER A 1 172 ? 29.244 -7.968 -8.074 1.00 84.81 172 SER A N 1
ATOM 1362 C CA . SER A 1 172 ? 28.690 -9.215 -7.518 1.00 84.81 172 SER A CA 1
ATOM 1363 C C . SER A 1 172 ? 28.560 -10.297 -8.603 1.00 84.81 172 SER A C 1
ATOM 1365 O O . SER A 1 172 ? 28.527 -9.995 -9.794 1.00 84.81 172 SER A O 1
ATOM 1367 N N . ARG A 1 173 ? 28.501 -11.572 -8.187 1.00 79.25 173 ARG A N 1
ATOM 1368 C CA . ARG A 1 173 ? 28.270 -12.750 -9.057 1.00 79.25 173 ARG A CA 1
ATOM 1369 C C . ARG A 1 173 ? 26.796 -13.153 -9.183 1.00 79.25 173 ARG A C 1
ATOM 1371 O O . ARG A 1 173 ? 26.464 -14.090 -9.908 1.00 79.25 173 ARG A O 1
ATOM 1378 N N . GLN A 1 174 ? 25.923 -12.536 -8.396 1.00 61.22 174 GLN A N 1
ATOM 1379 C CA . GLN A 1 174 ? 24.517 -12.910 -8.289 1.00 61.22 174 GLN A CA 1
ATOM 1380 C C . GLN A 1 174 ? 23.675 -11.635 -8.144 1.00 61.22 174 GLN A C 1
ATOM 1382 O O . GLN A 1 174 ? 24.104 -10.682 -7.478 1.00 61.22 174 GLN A O 1
ATOM 1387 N N . LEU A 1 175 ? 22.435 -11.658 -8.662 1.00 57.41 175 LEU A N 1
ATOM 1388 C CA . LEU A 1 175 ? 21.359 -10.930 -7.978 1.00 57.41 175 LEU A CA 1
ATOM 1389 C C . LEU A 1 175 ? 21.452 -11.328 -6.501 1.00 57.41 175 LEU A C 1
ATOM 1391 O O . LEU A 1 175 ? 21.665 -12.516 -6.247 1.00 57.41 175 LEU A O 1
ATOM 1395 N N . PRO A 1 176 ? 21.296 -10.413 -5.529 1.00 52.59 176 PRO A N 1
ATOM 1396 C CA . PRO A 1 176 ? 21.230 -10.826 -4.138 1.00 52.59 176 PRO A CA 1
ATOM 1397 C C . PRO A 1 176 ? 20.108 -11.857 -4.027 1.00 52.59 176 PRO A C 1
ATOM 1399 O O . PRO A 1 176 ? 18.935 -11.508 -4.183 1.00 52.59 176 PRO A O 1
ATOM 1402 N N . LYS A 1 177 ? 20.471 -13.134 -3.823 1.00 45.25 177 LYS A N 1
ATOM 1403 C CA . LYS A 1 177 ? 19.502 -14.174 -3.490 1.00 45.25 177 LYS A CA 1
ATOM 1404 C C . LYS A 1 177 ? 18.757 -13.614 -2.293 1.00 45.25 177 LYS A C 1
ATOM 1406 O O . LYS A 1 177 ? 19.390 -13.354 -1.269 1.00 45.25 177 LYS A O 1
ATOM 1411 N N . VAL A 1 178 ? 17.453 -13.369 -2.439 1.00 45.47 178 VAL A N 1
ATOM 1412 C CA . VAL A 1 178 ? 16.596 -13.096 -1.282 1.00 45.47 178 VAL A CA 1
ATOM 1413 C C . VAL A 1 178 ? 16.870 -14.270 -0.345 1.00 45.47 178 VAL A C 1
ATOM 1415 O O . VAL A 1 178 ? 16.648 -15.396 -0.799 1.00 45.47 178 VAL A O 1
ATOM 1418 N N . PRO A 1 179 ? 17.494 -14.052 0.835 1.00 40.84 179 PRO A N 1
ATOM 1419 C CA . PRO A 1 179 ? 18.167 -15.129 1.555 1.00 40.84 179 PRO A CA 1
ATOM 1420 C C . PRO A 1 179 ? 17.195 -16.279 1.743 1.00 40.84 179 PRO A C 1
ATOM 1422 O O . PRO A 1 179 ? 16.119 -16.024 2.281 1.00 40.84 179 PRO A O 1
ATOM 1425 N N . VAL A 1 180 ? 17.538 -17.468 1.213 1.00 40.91 180 VAL A N 1
ATOM 1426 C CA . VAL A 1 180 ? 16.614 -18.609 1.043 1.00 40.91 180 VAL A CA 1
ATOM 1427 C C . VAL A 1 180 ? 15.835 -18.775 2.331 1.00 40.91 180 VAL A C 1
ATOM 1429 O O . VAL A 1 180 ? 16.447 -19.116 3.341 1.00 40.91 180 VAL A O 1
ATOM 1432 N N . SER A 1 181 ? 14.543 -18.419 2.265 1.00 40.38 181 SER A N 1
ATOM 1433 C CA . SER A 1 181 ? 13.823 -17.715 3.335 1.00 40.38 181 SER A CA 1
ATOM 1434 C C . SER A 1 181 ? 14.366 -18.076 4.705 1.00 40.38 181 SER A C 1
ATOM 1436 O O . SER A 1 181 ? 14.013 -19.145 5.205 1.00 40.38 181 SER A O 1
ATOM 1438 N N . ASP A 1 182 ? 15.244 -17.209 5.253 1.00 40.41 182 ASP A N 1
ATOM 1439 C CA . ASP A 1 182 ? 16.024 -17.456 6.480 1.00 40.41 182 ASP A CA 1
ATOM 1440 C C . ASP A 1 182 ? 15.172 -18.259 7.481 1.00 40.41 182 ASP A C 1
ATOM 1442 O O . ASP A 1 182 ? 13.995 -17.914 7.649 1.00 40.41 182 ASP A O 1
ATOM 1446 N N . PRO A 1 183 ? 15.687 -19.321 8.129 1.00 47.25 183 PRO A N 1
ATOM 1447 C CA . PRO A 1 183 ? 14.898 -20.145 9.045 1.00 47.25 183 PRO A CA 1
ATOM 1448 C C . PRO A 1 183 ? 14.096 -19.348 10.092 1.00 47.25 183 PRO A C 1
ATOM 1450 O O . PRO A 1 183 ? 13.067 -19.830 10.576 1.00 47.25 183 PRO A O 1
ATOM 1453 N N . HIS A 1 184 ? 14.516 -18.116 10.406 1.00 42.81 184 HIS A N 1
ATOM 1454 C CA . HIS A 1 184 ? 13.810 -17.147 11.242 1.00 42.81 184 HIS A CA 1
ATOM 1455 C C . HIS A 1 184 ? 13.065 -16.025 10.486 1.00 42.81 184 HIS A C 1
ATOM 1457 O O . HIS A 1 184 ? 12.235 -15.358 11.092 1.00 42.81 184 HIS A O 1
ATOM 1463 N N . SER A 1 185 ? 13.204 -15.859 9.170 1.00 39.31 185 SER A N 1
ATOM 1464 C CA . SER A 1 185 ? 12.373 -14.975 8.325 1.00 39.31 185 SER A CA 1
ATOM 1465 C C . SER A 1 185 ? 10.899 -15.395 8.286 1.00 39.31 185 SER A C 1
ATOM 1467 O O . SER A 1 185 ? 10.024 -14.573 8.006 1.00 39.31 185 SER A O 1
ATOM 1469 N N . LYS A 1 186 ? 10.604 -16.631 8.720 1.00 43.22 186 LYS A N 1
ATOM 1470 C CA . LYS A 1 186 ? 9.276 -17.062 9.184 1.00 43.22 186 LYS A CA 1
ATOM 1471 C C . LYS A 1 186 ? 8.660 -16.102 10.222 1.00 43.22 186 LYS A C 1
ATOM 1473 O O . LYS A 1 186 ? 7.456 -16.137 10.409 1.00 43.22 186 LYS A O 1
ATOM 1478 N N . LEU A 1 187 ? 9.427 -15.206 10.851 1.00 41.66 187 LEU A N 1
ATOM 1479 C CA . LEU A 1 187 ? 8.945 -14.112 11.709 1.00 41.66 187 LEU A CA 1
ATOM 1480 C C . LEU A 1 187 ? 8.219 -12.972 10.963 1.00 41.66 187 LEU A C 1
ATOM 1482 O O . LEU A 1 187 ? 7.584 -12.151 11.622 1.00 41.66 187 LEU A O 1
ATOM 1486 N N . PHE A 1 188 ? 8.282 -12.900 9.627 1.00 45.62 188 PHE A N 1
ATOM 1487 C CA . PHE A 1 188 ? 7.439 -11.990 8.830 1.00 45.62 188 PHE A CA 1
ATOM 1488 C C . PHE A 1 188 ? 6.093 -12.593 8.420 1.00 45.62 188 PHE A C 1
ATOM 1490 O O . PHE A 1 188 ? 5.261 -11.907 7.827 1.00 45.62 188 PHE A O 1
ATOM 1497 N N . VAL A 1 189 ? 5.824 -13.834 8.827 1.00 50.59 189 VAL A N 1
ATOM 1498 C CA . VAL A 1 189 ? 4.454 -14.316 8.963 1.00 50.59 189 VAL A CA 1
ATOM 1499 C C . VAL A 1 189 ? 3.743 -13.462 10.025 1.00 50.59 189 VAL A C 1
ATOM 1501 O O . VAL A 1 189 ? 4.155 -13.480 11.189 1.00 50.59 189 VAL A O 1
ATOM 1504 N N . PRO A 1 190 ? 2.672 -12.717 9.687 1.00 56.78 190 PRO A N 1
ATOM 1505 C CA . PRO A 1 190 ? 1.864 -12.072 10.711 1.00 56.78 190 PRO A CA 1
ATOM 1506 C C . PRO A 1 190 ? 1.207 -13.155 11.590 1.00 56.78 190 PRO A C 1
ATOM 1508 O O . PRO A 1 190 ? 0.748 -14.170 11.058 1.00 56.78 190 PRO A O 1
ATOM 1511 N N . PRO A 1 191 ? 1.125 -12.968 12.922 1.00 68.25 191 PRO A N 1
ATOM 1512 C CA . PRO A 1 191 ? 0.429 -13.916 13.791 1.00 68.25 191 PRO A CA 1
ATOM 1513 C C . PRO A 1 191 ? -1.046 -14.046 13.366 1.00 68.25 191 PRO A C 1
ATOM 1515 O O . PRO A 1 191 ? -1.587 -13.074 12.831 1.00 68.25 191 PRO A O 1
ATOM 1518 N N . PRO A 1 192 ? -1.717 -15.194 13.601 1.00 80.50 192 PRO A N 1
ATOM 1519 C CA . PRO A 1 192 ? -3.054 -15.441 13.064 1.00 80.50 192 PRO A CA 1
ATOM 1520 C C . PRO A 1 192 ? -4.053 -14.349 13.464 1.00 80.50 192 PRO A C 1
ATOM 1522 O O . PRO A 1 192 ? -4.243 -14.074 14.652 1.00 80.50 192 PRO A O 1
ATOM 1525 N N . LYS A 1 193 ? -4.709 -13.730 12.478 1.00 88.19 193 LYS A N 1
ATOM 1526 C CA . LYS A 1 193 ? -5.642 -12.617 12.701 1.00 88.19 193 LYS A CA 1
ATOM 1527 C C . LYS A 1 193 ? -7.076 -13.083 12.545 1.00 88.19 193 LYS A C 1
ATOM 1529 O O . LYS A 1 193 ? -7.563 -13.260 11.432 1.00 88.19 193 LYS A O 1
ATOM 1534 N N . SER A 1 194 ? -7.770 -13.238 13.667 1.00 92.88 194 SER A N 1
ATOM 1535 C CA . SER A 1 194 ? -9.224 -13.405 13.664 1.00 92.88 194 SER A CA 1
ATOM 1536 C C . SER A 1 194 ? -9.925 -12.051 13.498 1.00 92.88 194 SER A C 1
ATOM 1538 O O . SER A 1 194 ? -9.453 -11.029 14.001 1.00 92.88 194 SER A O 1
ATOM 1540 N N . GLY A 1 195 ? -11.047 -12.031 12.784 1.00 94.62 195 GLY A N 1
ATOM 1541 C CA . GLY A 1 195 ? -11.787 -10.809 12.481 1.00 94.62 195 GLY A CA 1
ATOM 1542 C C . GLY A 1 195 ? -13.023 -11.063 11.622 1.00 94.62 195 GLY A C 1
ATOM 1543 O O . GLY A 1 195 ? -13.522 -12.187 11.554 1.00 94.62 195 GLY A O 1
ATOM 1544 N N . PHE A 1 196 ? -13.514 -10.016 10.961 1.00 96.06 196 PHE A N 1
ATOM 1545 C CA . PHE A 1 196 ? -14.721 -10.064 10.127 1.00 96.06 196 PHE A CA 1
ATOM 1546 C C . PHE A 1 196 ? -14.456 -9.485 8.734 1.00 96.06 196 PHE A C 1
ATOM 1548 O O . PHE A 1 196 ? -13.949 -8.370 8.614 1.00 96.06 196 PHE A O 1
ATOM 1555 N N . LEU A 1 197 ? -14.817 -10.219 7.679 1.00 92.81 197 LEU A N 1
ATOM 1556 C CA . LEU A 1 197 ? -14.644 -9.813 6.285 1.00 92.81 197 LEU A CA 1
ATOM 1557 C C . LEU A 1 197 ? -15.949 -9.244 5.714 1.00 92.81 197 LEU A C 1
ATOM 1559 O O . LEU A 1 197 ? -16.907 -9.957 5.431 1.00 92.81 197 LEU A O 1
ATOM 1563 N N . CYS A 1 198 ? -15.980 -7.932 5.513 1.00 93.62 198 CYS A N 1
ATOM 1564 C CA . CYS A 1 198 ? -17.108 -7.215 4.932 1.00 93.62 198 CYS A CA 1
ATOM 1565 C C . CYS A 1 198 ? -16.864 -6.931 3.441 1.00 93.62 198 CYS A C 1
ATOM 1567 O O . CYS A 1 198 ? -16.539 -5.803 3.047 1.00 93.62 198 CYS A O 1
ATOM 1569 N N . GLY A 1 199 ? -16.987 -7.958 2.598 1.00 88.31 199 GLY A N 1
ATOM 1570 C CA . GLY A 1 199 ? -16.659 -7.867 1.172 1.00 88.31 199 GLY A CA 1
ATOM 1571 C C . GLY A 1 199 ? -15.148 -7.740 0.965 1.00 88.31 199 GLY A C 1
ATOM 1572 O O . GLY A 1 199 ? -14.431 -8.714 1.149 1.00 88.31 199 GLY A O 1
ATOM 1573 N N . LYS A 1 200 ? -14.651 -6.539 0.620 1.00 81.38 200 LYS A N 1
ATOM 1574 C CA . LYS A 1 200 ? -13.202 -6.271 0.460 1.00 81.38 200 LYS A CA 1
ATOM 1575 C C . LYS A 1 200 ? -12.517 -5.600 1.660 1.00 81.38 200 LYS A C 1
ATOM 1577 O O . LYS A 1 200 ? -11.431 -5.051 1.507 1.00 81.38 200 LYS A O 1
ATOM 1582 N N . THR A 1 201 ? -13.158 -5.570 2.828 1.00 88.06 201 THR A N 1
ATOM 1583 C CA . THR A 1 201 ? -12.629 -4.896 4.028 1.00 88.06 201 THR A CA 1
ATOM 1584 C C . THR A 1 201 ? -12.623 -5.856 5.208 1.00 88.06 201 THR A C 1
ATOM 1586 O O . THR A 1 201 ? -13.686 -6.310 5.628 1.00 88.06 201 THR A O 1
ATOM 1589 N N . PHE A 1 202 ? -11.435 -6.160 5.729 1.00 91.25 202 PHE A N 1
ATOM 1590 C CA . PHE A 1 202 ? -11.246 -6.985 6.919 1.00 91.25 202 PHE A CA 1
ATOM 1591 C C . PHE A 1 202 ? -11.173 -6.114 8.179 1.00 91.25 202 PHE A C 1
ATOM 1593 O O . PHE A 1 202 ? -10.482 -5.098 8.203 1.00 91.25 202 PHE A O 1
ATOM 1600 N N . PHE A 1 203 ? -11.874 -6.530 9.231 1.00 92.75 203 PHE A N 1
ATOM 1601 C CA . PHE A 1 203 ? -11.890 -5.879 10.537 1.00 92.75 203 PHE A CA 1
ATOM 1602 C C . PHE A 1 203 ? -11.257 -6.801 11.583 1.00 92.75 203 PHE A C 1
ATOM 1604 O O . PHE A 1 203 ? -11.877 -7.775 12.010 1.00 92.75 203 PHE A O 1
ATOM 1611 N N . ASP A 1 204 ? -10.024 -6.487 11.980 1.00 92.62 204 ASP A N 1
ATOM 1612 C CA . ASP A 1 204 ? -9.233 -7.221 12.977 1.00 92.62 204 ASP A CA 1
ATOM 1613 C C . ASP A 1 204 ? -9.909 -7.186 14.363 1.00 92.62 204 ASP A C 1
ATOM 1615 O O . ASP A 1 204 ? -10.287 -6.116 14.853 1.00 92.62 204 ASP A O 1
ATOM 1619 N N . ASN A 1 205 ? -10.056 -8.345 15.017 1.00 94.88 205 ASN A N 1
ATOM 1620 C CA . ASN A 1 205 ? -10.746 -8.448 16.307 1.00 94.88 205 ASN A CA 1
ATOM 1621 C C . ASN A 1 205 ? -10.129 -7.572 17.401 1.00 94.88 205 ASN A C 1
ATOM 1623 O O . ASN A 1 205 ? -10.870 -7.094 18.259 1.00 94.88 205 ASN A O 1
ATOM 1627 N N . LYS A 1 206 ? -8.815 -7.311 17.370 1.00 93.62 206 LYS A N 1
ATOM 1628 C CA . LYS A 1 206 ? -8.186 -6.414 18.343 1.00 93.62 206 LYS A CA 1
ATOM 1629 C C . LYS A 1 206 ? -8.661 -4.974 18.149 1.00 93.62 206 LYS A C 1
ATOM 1631 O O . LYS A 1 206 ? -9.053 -4.328 19.112 1.00 93.62 206 LYS A O 1
ATOM 1636 N N . VAL A 1 207 ? -8.712 -4.502 16.901 1.00 92.56 207 VAL A N 1
ATOM 1637 C CA . VAL A 1 207 ? -9.232 -3.164 16.571 1.00 92.56 207 VAL A CA 1
ATOM 1638 C C . VAL A 1 207 ? -10.700 -3.048 16.992 1.00 92.56 207 VAL A C 1
ATOM 1640 O O . VAL A 1 207 ? -11.116 -2.023 17.524 1.00 92.56 207 VAL A O 1
ATOM 1643 N N . LEU A 1 208 ? -11.497 -4.107 16.826 1.00 96.69 208 LEU A N 1
ATOM 1644 C CA . LEU A 1 208 ? -12.884 -4.132 17.299 1.00 96.69 208 LEU A CA 1
ATOM 1645 C C . LEU A 1 208 ? -12.996 -4.116 18.837 1.00 96.69 208 LEU A C 1
ATOM 1647 O O . LEU A 1 208 ? -13.868 -3.432 19.367 1.00 96.69 208 LEU A O 1
ATOM 1651 N N . GLN A 1 209 ? -12.108 -4.802 19.562 1.00 96.75 209 GLN A N 1
ATOM 1652 C CA . GLN A 1 209 ? -12.044 -4.765 21.031 1.00 96.75 209 GLN A CA 1
ATOM 1653 C C . GLN A 1 209 ? -11.621 -3.384 21.558 1.00 96.75 209 GLN A C 1
ATOM 1655 O O . GLN A 1 209 ? -12.296 -2.834 22.428 1.00 96.75 209 GLN A O 1
ATOM 1660 N N . ASP A 1 210 ? -10.573 -2.784 20.984 1.00 94.75 210 ASP A N 1
ATOM 1661 C CA . ASP A 1 210 ? -10.118 -1.430 21.325 1.00 94.75 210 ASP A CA 1
ATOM 1662 C C . ASP A 1 210 ? -11.258 -0.406 21.111 1.00 94.75 210 ASP A C 1
ATOM 1664 O O . ASP A 1 210 ? -11.528 0.445 21.964 1.00 94.75 210 ASP A O 1
ATOM 1668 N N . ASN A 1 211 ? -12.015 -0.539 20.014 1.00 95.50 211 ASN A N 1
ATOM 1669 C CA . ASN A 1 211 ? -13.209 0.271 19.759 1.00 95.50 211 ASN A CA 1
ATOM 1670 C C . ASN A 1 211 ? -14.369 -0.001 20.732 1.00 95.50 211 ASN A C 1
ATOM 1672 O O . ASN A 1 211 ? -15.130 0.920 21.024 1.00 95.50 211 ASN A O 1
ATOM 1676 N N . ALA A 1 212 ? -14.533 -1.222 21.246 1.00 96.69 212 ALA A N 1
ATOM 1677 C CA . ALA A 1 212 ? -15.590 -1.535 22.207 1.00 96.69 212 ALA A CA 1
ATOM 1678 C C . ALA A 1 212 ? -15.393 -0.787 23.537 1.00 96.69 212 ALA A C 1
ATOM 1680 O O . ALA A 1 212 ? -16.334 -0.184 24.056 1.00 96.69 212 ALA A O 1
ATOM 1681 N N . GLU A 1 213 ? -14.158 -0.729 24.045 1.00 96.44 213 GLU A N 1
ATOM 1682 C CA . GLU A 1 213 ? -13.822 0.058 25.239 1.00 96.44 213 GLU A CA 1
ATOM 1683 C C . GLU A 1 213 ? -13.914 1.576 24.975 1.00 96.44 213 GLU A C 1
ATOM 1685 O O . GLU A 1 213 ? -14.361 2.338 25.840 1.00 96.44 213 GLU A O 1
ATOM 1690 N N . ILE A 1 214 ? -13.604 2.040 23.756 1.00 93.50 214 ILE A N 1
ATOM 1691 C CA . ILE A 1 214 ? -13.878 3.429 23.339 1.00 93.50 214 ILE A CA 1
ATOM 1692 C C . ILE A 1 214 ? -15.391 3.719 23.347 1.00 93.50 214 ILE A C 1
ATOM 1694 O O . ILE A 1 214 ? -15.808 4.761 23.853 1.00 93.50 214 ILE A O 1
ATOM 1698 N N . ALA A 1 215 ? -16.227 2.810 22.840 1.00 94.00 215 ALA A N 1
ATOM 1699 C CA . ALA A 1 215 ? -17.682 2.970 22.834 1.00 94.00 215 ALA A CA 1
ATOM 1700 C C . ALA A 1 215 ? -18.258 3.017 24.261 1.00 94.00 215 ALA A C 1
ATOM 1702 O O . ALA A 1 215 ? -19.036 3.912 24.591 1.00 94.00 215 ALA A O 1
ATOM 1703 N N . LYS A 1 216 ? -17.809 2.106 25.127 1.00 94.94 216 LYS A N 1
ATOM 1704 C CA . LYS A 1 216 ? -18.160 1.995 26.552 1.00 94.94 216 LYS A CA 1
ATOM 1705 C C . LYS A 1 216 ? -17.793 3.252 27.349 1.00 94.94 216 LYS A C 1
ATOM 1707 O O . LYS A 1 216 ? -18.623 3.801 28.071 1.00 94.94 216 LYS A O 1
ATOM 1712 N N . THR A 1 217 ? -16.579 3.774 27.158 1.00 92.06 217 THR A N 1
ATOM 1713 C CA . THR A 1 217 ? -16.102 5.007 27.821 1.00 92.06 217 THR A CA 1
ATOM 1714 C C . THR A 1 217 ? -16.690 6.303 27.247 1.00 92.06 217 THR A C 1
ATOM 1716 O O . THR A 1 217 ? -16.549 7.361 27.873 1.00 92.06 217 THR A O 1
ATOM 1719 N N . GLN A 1 218 ? -17.352 6.249 26.085 1.00 90.00 218 GLN A N 1
ATOM 1720 C CA . GLN A 1 218 ? -18.139 7.357 25.533 1.00 90.00 218 GLN A CA 1
ATOM 1721 C C . GLN A 1 218 ? -19.610 7.303 25.958 1.00 90.00 218 GLN A C 1
ATOM 1723 O O . GLN A 1 218 ? -20.154 8.341 26.317 1.00 90.00 218 GLN A O 1
ATOM 1728 N N . ALA A 1 219 ? -20.238 6.125 25.988 1.00 86.00 219 ALA A N 1
ATOM 1729 C CA . ALA A 1 219 ? -21.651 5.975 26.346 1.00 86.00 219 ALA A CA 1
ATOM 1730 C C . ALA A 1 219 ? -21.969 6.419 27.788 1.00 86.00 219 ALA A C 1
ATOM 1732 O O . ALA A 1 219 ? -23.045 6.949 28.046 1.00 86.00 219 ALA A O 1
ATOM 1733 N N . GLY A 1 220 ? -21.016 6.273 28.717 1.00 79.31 220 GLY A N 1
ATOM 1734 C CA . GLY A 1 220 ? -21.127 6.797 30.085 1.00 79.31 220 GLY A CA 1
ATOM 1735 C C . GLY A 1 220 ? -20.949 8.319 30.223 1.00 79.31 220 GLY A C 1
ATOM 1736 O O . GLY A 1 220 ? -20.980 8.826 31.341 1.00 79.31 220 GLY A O 1
ATOM 1737 N N . LYS A 1 221 ? -20.722 9.062 29.129 1.00 82.12 221 LYS A N 1
ATOM 1738 C CA . LYS A 1 221 ? -20.555 10.526 29.136 1.00 82.12 221 LYS A CA 1
ATOM 1739 C C . LYS A 1 221 ? -21.760 11.170 28.462 1.00 82.12 221 LYS A C 1
ATOM 1741 O O . LYS A 1 221 ? -22.014 10.928 27.287 1.00 82.12 221 LYS A O 1
ATOM 1746 N N . THR A 1 222 ? -22.466 12.025 29.198 1.00 52.16 222 THR A N 1
ATOM 1747 C CA . THR A 1 222 ? -23.847 12.493 28.952 1.00 52.16 222 THR A CA 1
ATOM 1748 C C . THR A 1 222 ? -24.053 13.444 27.756 1.00 52.16 222 THR A C 1
ATOM 1750 O O . THR A 1 222 ? -24.931 14.305 27.767 1.00 52.16 222 THR A O 1
ATOM 1753 N N . PHE A 1 223 ? -23.258 13.310 26.696 1.00 56.53 223 PHE A N 1
ATOM 1754 C CA . PHE A 1 223 ? -23.470 14.016 25.436 1.00 56.53 223 PHE A CA 1
ATOM 1755 C C . PHE A 1 223 ? -24.656 13.424 24.666 1.00 56.53 223 PHE A C 1
ATOM 1757 O O . PHE A 1 223 ? -24.872 12.214 24.658 1.00 56.53 223 PHE A O 1
ATOM 1764 N N . LYS A 1 224 ? -25.383 14.278 23.933 1.00 68.56 224 LYS A N 1
ATOM 1765 C CA . LYS A 1 224 ? -26.513 13.910 23.053 1.00 68.56 224 LYS A CA 1
ATOM 1766 C C . LYS A 1 224 ? -26.045 13.202 21.761 1.00 68.56 224 LYS A C 1
ATOM 1768 O O . LYS A 1 224 ? -26.381 13.609 20.650 1.00 68.56 224 LYS A O 1
ATOM 1773 N N . GLY A 1 225 ? -25.200 12.180 21.897 1.00 64.12 225 GLY A N 1
ATOM 1774 C CA . GLY A 1 225 ? -24.669 11.381 20.795 1.00 64.12 225 GLY A CA 1
ATOM 1775 C C . GLY A 1 225 ? -25.734 10.471 20.181 1.00 64.12 225 GLY A C 1
ATOM 1776 O O . GLY A 1 225 ? -26.547 9.884 20.884 1.00 64.12 225 GLY A O 1
ATOM 1777 N N . GLN A 1 226 ? -25.723 10.314 18.853 1.00 84.44 226 GLN A N 1
ATOM 1778 C CA . GLN A 1 226 ? -26.649 9.399 18.164 1.00 84.44 226 GLN A CA 1
ATOM 1779 C C . GLN A 1 226 ? -26.266 7.912 18.285 1.00 84.44 226 GLN A C 1
ATOM 1781 O O . GLN A 1 226 ? -26.980 7.085 17.718 1.00 84.44 226 GLN A O 1
ATOM 1786 N N . PHE A 1 227 ? -25.144 7.580 18.935 1.00 91.00 227 PHE A N 1
ATOM 1787 C CA . PHE A 1 227 ? -24.580 6.230 19.016 1.00 91.00 227 PHE A CA 1
ATOM 1788 C C . PHE A 1 227 ? -23.938 5.965 20.392 1.00 91.00 227 PHE A C 1
ATOM 1790 O O . PHE A 1 227 ? -23.454 6.922 21.000 1.00 91.00 227 PHE A O 1
ATOM 1797 N N . PRO A 1 228 ? -23.914 4.702 20.866 1.00 94.00 228 PRO A N 1
ATOM 1798 C CA . PRO A 1 228 ? -24.456 3.512 20.201 1.00 94.00 228 PRO A CA 1
ATOM 1799 C C . PRO A 1 228 ? -25.992 3.523 20.152 1.00 94.00 228 PRO A C 1
ATOM 1801 O O . PRO A 1 228 ? -26.641 4.184 20.957 1.00 94.00 228 PRO A O 1
ATOM 1804 N N . LYS A 1 229 ? -26.587 2.806 19.192 1.00 95.12 229 LYS A N 1
ATOM 1805 C CA . LYS A 1 229 ? -28.043 2.580 19.152 1.00 95.12 229 LYS A CA 1
ATOM 1806 C C . LYS A 1 229 ? -28.373 1.145 19.515 1.00 95.12 229 LYS A C 1
ATOM 1808 O O . LYS A 1 229 ? -27.686 0.241 19.055 1.00 95.12 229 LYS A O 1
ATOM 1813 N N . ILE A 1 230 ? -29.457 0.943 20.259 1.00 96.25 230 ILE A N 1
ATOM 1814 C CA . ILE A 1 230 ? -30.045 -0.386 20.440 1.00 96.25 230 ILE A CA 1
ATOM 1815 C C . ILE A 1 230 ? -30.616 -0.859 19.094 1.00 96.25 230 ILE A C 1
ATOM 1817 O O . ILE A 1 230 ? -31.223 -0.083 18.354 1.00 96.25 230 ILE A O 1
ATOM 1821 N N . TYR A 1 231 ? -30.403 -2.133 18.788 1.00 97.12 231 TYR A N 1
ATOM 1822 C CA . TYR A 1 231 ? -30.904 -2.847 17.620 1.00 97.12 231 TYR A CA 1
ATOM 1823 C C . TYR A 1 231 ? -31.426 -4.225 18.046 1.00 97.12 231 TYR A C 1
ATOM 1825 O O . TYR A 1 231 ? -31.022 -4.753 19.084 1.00 97.12 231 TYR A O 1
ATOM 1833 N N . SER A 1 232 ? -32.383 -4.788 17.305 1.00 96.81 232 SER A N 1
ATOM 1834 C CA . SER A 1 232 ? -33.078 -6.039 17.670 1.00 96.81 232 SER A CA 1
ATOM 1835 C C . SER A 1 232 ? -33.680 -6.738 16.443 1.00 96.81 232 SER A C 1
ATOM 1837 O O . SER A 1 232 ? -34.852 -7.098 16.449 1.00 96.81 232 SER A O 1
ATOM 1839 N N . GLY A 1 233 ? -32.909 -6.864 15.360 1.00 96.12 233 GLY A N 1
ATOM 1840 C CA . GLY A 1 233 ? -33.382 -7.437 14.095 1.00 96.12 233 GLY A CA 1
ATOM 1841 C C . GLY A 1 233 ? -32.405 -8.419 13.447 1.00 96.12 233 GLY A C 1
ATOM 1842 O O . GLY A 1 233 ? -31.286 -8.630 13.929 1.00 96.12 233 GLY A O 1
ATOM 1843 N N . SER A 1 234 ? -32.839 -8.993 12.324 1.00 95.50 234 SER A N 1
ATOM 1844 C CA . SER A 1 234 ? -32.002 -9.812 11.440 1.00 95.50 234 SER A CA 1
ATOM 1845 C C . SER A 1 234 ? -30.779 -9.004 10.980 1.00 95.50 234 SER A C 1
ATOM 1847 O O . SER A 1 234 ? -30.935 -7.841 10.606 1.00 95.50 234 SER A O 1
ATOM 1849 N N . PRO A 1 235 ? -29.556 -9.556 11.057 1.00 96.81 235 PRO A N 1
ATOM 1850 C CA . PRO A 1 235 ? -29.222 -10.979 11.115 1.00 96.81 235 PRO A CA 1
ATOM 1851 C C . PRO A 1 235 ? -28.898 -11.494 12.525 1.00 96.81 235 PRO A C 1
ATOM 1853 O O . PRO A 1 235 ? -28.591 -12.671 12.676 1.00 96.81 235 PRO A O 1
ATOM 1856 N N . TYR A 1 236 ? -28.918 -10.636 13.551 1.00 96.50 236 TYR A N 1
ATOM 1857 C CA . TYR A 1 236 ? -28.454 -10.999 14.896 1.00 96.50 236 TYR A CA 1
ATOM 1858 C C . TYR A 1 236 ? -29.573 -11.495 15.812 1.00 96.50 236 TYR A C 1
ATOM 1860 O O . TYR A 1 236 ? -29.298 -12.277 16.714 1.00 96.50 236 TYR A O 1
ATOM 1868 N N . ASN A 1 237 ? -30.817 -11.051 15.597 1.00 95.69 237 ASN A N 1
ATOM 1869 C CA . ASN A 1 237 ? -32.025 -11.494 16.314 1.00 95.69 237 ASN A CA 1
ATOM 1870 C C . ASN A 1 237 ? -31.968 -11.374 17.857 1.00 95.69 237 ASN A C 1
ATOM 1872 O O . ASN A 1 237 ? -32.816 -11.918 18.559 1.00 95.69 237 ASN A O 1
ATOM 1876 N N . VAL A 1 238 ? -31.008 -10.611 18.389 1.00 96.69 238 VAL A N 1
ATOM 1877 C CA . VAL A 1 238 ? -30.821 -10.324 19.818 1.00 96.69 238 VAL A CA 1
ATOM 1878 C C . VAL A 1 238 ? -30.736 -8.816 20.056 1.00 96.69 238 VAL A C 1
ATOM 1880 O O . VAL A 1 238 ? -30.413 -8.051 19.145 1.00 96.69 238 VAL A O 1
ATOM 1883 N N . LYS A 1 239 ? -30.996 -8.372 21.293 1.00 98.25 239 LYS A N 1
ATOM 1884 C CA . LYS A 1 239 ? -30.782 -6.975 21.705 1.00 98.25 239 LYS A CA 1
ATOM 1885 C C . LYS A 1 239 ? -29.284 -6.663 21.742 1.00 98.25 239 LYS A C 1
ATOM 1887 O O . LYS A 1 239 ? -28.579 -7.077 22.659 1.00 98.25 239 LYS A O 1
ATOM 1892 N N . CYS A 1 240 ? -28.811 -5.915 20.751 1.00 98.00 240 CYS A N 1
ATOM 1893 C CA . CYS A 1 240 ? -27.415 -5.506 20.610 1.00 98.00 240 CYS A CA 1
ATOM 1894 C C . CYS A 1 240 ? -27.282 -3.987 20.441 1.00 98.00 240 CYS A C 1
ATOM 1896 O O . CYS A 1 240 ? -28.256 -3.277 20.193 1.00 98.00 240 CYS A O 1
ATOM 1898 N N . LEU A 1 241 ? -26.057 -3.489 20.555 1.00 97.38 241 LEU A N 1
ATOM 1899 C CA . LEU A 1 241 ? -25.658 -2.123 20.254 1.00 97.38 241 LEU A CA 1
ATOM 1900 C C . LEU A 1 241 ? -25.013 -2.057 18.865 1.00 97.38 241 LEU A C 1
ATOM 1902 O O . LEU A 1 241 ? -24.221 -2.926 18.494 1.00 97.38 241 LEU A O 1
ATOM 1906 N N . ILE A 1 242 ? -25.346 -1.013 18.103 1.00 97.56 242 ILE A N 1
ATOM 1907 C CA . ILE A 1 242 ? -24.772 -0.737 16.782 1.00 97.56 242 ILE A CA 1
ATOM 1908 C C . ILE A 1 242 ? -24.139 0.656 16.727 1.00 97.56 242 ILE A C 1
ATOM 1910 O O . ILE A 1 242 ? -24.718 1.646 17.187 1.00 97.56 242 ILE A O 1
ATOM 1914 N N . TRP A 1 2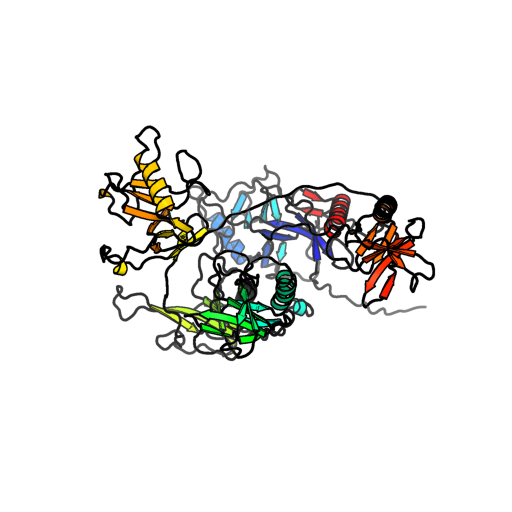43 ? -22.959 0.739 16.112 1.00 97.19 243 TRP A N 1
ATOM 1915 C CA . TRP A 1 243 ? -22.224 1.984 15.865 1.00 97.19 243 TRP A CA 1
ATOM 1916 C C . TRP A 1 243 ? -21.650 1.947 14.435 1.00 97.19 243 TRP A C 1
ATOM 1918 O O . TRP A 1 243 ? -21.083 0.929 14.042 1.00 97.19 243 TRP A O 1
ATOM 1928 N N . PRO A 1 244 ? -21.792 2.993 13.598 1.00 97.19 244 PRO A N 1
ATOM 1929 C CA . PRO A 1 244 ? -21.142 3.017 12.290 1.00 97.19 244 PRO A CA 1
ATOM 1930 C C . PRO A 1 244 ? -19.612 2.991 12.422 1.00 97.19 244 PRO A C 1
ATOM 1932 O O . PRO A 1 244 ? -19.049 3.623 13.314 1.00 97.19 244 PRO A O 1
ATOM 1935 N N . ILE A 1 245 ? -18.936 2.281 11.526 1.00 96.44 245 ILE A N 1
ATOM 1936 C CA . ILE A 1 245 ? -17.474 2.147 11.524 1.00 96.44 245 ILE A CA 1
ATOM 1937 C C . ILE A 1 245 ? -16.938 2.455 10.120 1.00 96.44 245 ILE A C 1
ATOM 1939 O O . ILE A 1 245 ? -17.605 2.184 9.115 1.00 96.44 245 ILE A O 1
ATOM 1943 N N . PHE A 1 246 ? -15.777 3.100 10.042 1.00 92.38 246 PHE A N 1
ATOM 1944 C CA . PHE A 1 246 ? -15.098 3.405 8.784 1.00 92.38 246 PHE A CA 1
ATOM 1945 C C . PHE A 1 246 ? -14.253 2.207 8.306 1.00 92.38 246 PHE A C 1
ATOM 1947 O O . PHE A 1 246 ? -14.079 1.226 9.025 1.00 92.38 246 PHE A O 1
ATOM 1954 N N . LYS A 1 247 ? -13.772 2.240 7.053 1.00 88.31 247 LYS A N 1
ATOM 1955 C CA . LYS A 1 247 ? -13.075 1.098 6.407 1.00 88.31 247 LYS A CA 1
ATOM 1956 C C . LYS A 1 247 ? -11.698 0.778 7.001 1.00 88.31 247 LYS A C 1
ATOM 1958 O O . LYS A 1 247 ? -11.183 -0.306 6.779 1.00 88.31 247 LYS A O 1
ATOM 1963 N N . ASP A 1 248 ? -11.125 1.730 7.719 1.00 84.44 248 ASP A N 1
ATOM 1964 C CA . ASP A 1 248 ? -9.893 1.643 8.509 1.00 84.44 248 ASP A CA 1
ATOM 1965 C C . ASP A 1 248 ? -10.127 1.059 9.918 1.00 84.44 248 ASP A C 1
ATOM 1967 O O . ASP A 1 248 ? -9.191 0.935 10.704 1.00 84.44 248 ASP A O 1
ATOM 1971 N N . GLY A 1 249 ? -11.375 0.719 10.258 1.00 90.56 249 GLY A N 1
ATOM 1972 C CA . GLY A 1 249 ? -11.753 0.269 11.591 1.00 90.56 249 GLY A CA 1
ATOM 1973 C C . GLY A 1 249 ? -11.961 1.399 12.602 1.00 90.56 249 GLY A C 1
ATOM 1974 O O . GLY A 1 249 ? -12.132 1.104 13.778 1.00 90.56 249 GLY A O 1
ATOM 1975 N N . ILE A 1 250 ? -11.982 2.678 12.212 1.00 90.69 250 ILE A N 1
ATOM 1976 C CA . ILE A 1 250 ? -12.214 3.784 13.153 1.00 90.69 250 ILE A CA 1
ATOM 1977 C C . ILE A 1 250 ? -13.721 3.974 13.402 1.00 90.69 250 ILE A C 1
ATOM 1979 O O . ILE A 1 250 ? -14.522 4.055 12.466 1.00 90.69 250 ILE A O 1
ATOM 1983 N N . LEU A 1 251 ? -14.131 4.084 14.673 1.00 93.94 251 LEU A N 1
ATOM 1984 C CA . LEU A 1 251 ? -15.510 4.436 15.037 1.00 93.94 251 LEU A CA 1
ATOM 1985 C C . LEU A 1 251 ? -15.939 5.789 14.455 1.00 93.94 251 LEU A C 1
ATOM 1987 O O . LEU A 1 251 ? -15.258 6.806 14.608 1.00 93.94 251 LEU A O 1
ATOM 1991 N N . TYR A 1 252 ? -17.140 5.821 13.876 1.00 93.81 252 TYR A N 1
ATOM 1992 C CA . TYR A 1 252 ? -17.765 7.047 13.392 1.00 93.81 252 TYR A CA 1
ATOM 1993 C C . TYR A 1 252 ? -17.957 8.077 14.518 1.00 93.81 252 TYR A C 1
ATOM 1995 O O . TYR A 1 252 ? -18.585 7.784 15.538 1.00 93.81 252 TYR A O 1
ATOM 2003 N N . ARG A 1 253 ? -17.486 9.312 14.292 1.00 89.31 253 ARG A N 1
ATOM 2004 C CA . ARG A 1 253 ? -17.665 10.461 15.204 1.00 89.31 253 ARG A CA 1
ATOM 2005 C C . ARG A 1 253 ? -18.580 11.545 14.616 1.00 89.31 253 ARG A C 1
ATOM 2007 O O . ARG A 1 253 ? -19.500 12.018 15.282 1.00 89.31 253 ARG A O 1
ATOM 2014 N N . ARG A 1 254 ? -18.323 11.961 13.371 1.00 88.94 254 ARG A N 1
ATOM 2015 C CA . ARG A 1 254 ? -19.015 13.035 12.627 1.00 88.94 254 ARG A CA 1
ATOM 2016 C C . ARG A 1 254 ? -18.994 12.712 11.118 1.00 88.94 254 ARG A C 1
ATOM 2018 O O . ARG A 1 254 ? -18.227 11.849 10.701 1.00 88.94 254 ARG A O 1
ATOM 2025 N N . GLY A 1 255 ? -19.805 13.416 10.322 1.00 87.81 255 GLY A N 1
ATOM 2026 C CA . GLY A 1 255 ? -19.840 13.311 8.854 1.00 87.81 255 GLY A CA 1
ATOM 2027 C C . GLY A 1 255 ? -20.857 12.298 8.311 1.00 87.81 255 GLY A C 1
ATOM 2028 O O . GLY A 1 255 ? -21.868 11.999 8.950 1.00 87.81 255 GLY A O 1
ATOM 2029 N N . THR A 1 256 ? -20.591 11.764 7.121 1.00 88.44 256 THR A N 1
ATOM 2030 C CA . THR A 1 256 ? -21.434 10.760 6.457 1.00 88.44 256 THR A CA 1
ATOM 2031 C C . THR A 1 256 ? -21.233 9.379 7.085 1.00 88.44 256 THR A C 1
ATOM 2033 O O . THR A 1 256 ? -20.109 8.929 7.310 1.00 88.44 256 THR A O 1
ATOM 2036 N N . LYS A 1 257 ? -22.327 8.665 7.367 1.00 92.00 257 LYS A N 1
ATOM 2037 C CA . LYS A 1 257 ? -22.270 7.321 7.962 1.00 92.00 257 LYS A CA 1
ATOM 2038 C C . LYS A 1 257 ? -21.925 6.310 6.866 1.00 92.00 257 LYS A C 1
ATOM 2040 O O . LYS A 1 257 ? -22.789 5.982 6.057 1.00 92.00 257 LYS A O 1
ATOM 2045 N N . GLY A 1 258 ? -20.685 5.809 6.853 1.00 91.31 258 GLY A N 1
ATOM 2046 C CA . GLY A 1 258 ? -20.248 4.747 5.933 1.00 91.31 258 GLY A CA 1
ATOM 2047 C C . GLY A 1 258 ? -21.115 3.478 6.029 1.00 91.31 258 GLY A C 1
ATOM 2048 O O . GLY A 1 258 ? -21.918 3.354 6.958 1.00 91.31 258 GLY A O 1
ATOM 2049 N N . PRO A 1 259 ? -20.994 2.510 5.103 1.00 96.00 259 PRO A N 1
ATOM 2050 C CA . PRO A 1 259 ? -21.913 1.371 5.059 1.00 96.00 259 PRO A CA 1
ATOM 2051 C C . PRO A 1 259 ? -21.721 0.383 6.221 1.00 96.00 259 PRO A C 1
ATOM 2053 O O . PRO A 1 259 ? -22.665 -0.309 6.580 1.00 96.00 259 PRO A O 1
ATOM 2056 N N . TYR A 1 260 ? -20.547 0.318 6.850 1.00 97.69 260 TYR A N 1
ATOM 2057 C CA . TYR A 1 260 ? -20.261 -0.680 7.885 1.00 97.69 260 TYR A CA 1
ATOM 2058 C C . TYR A 1 260 ? -20.872 -0.311 9.245 1.00 97.69 260 TYR A C 1
ATOM 2060 O O . TYR A 1 260 ? -20.989 0.861 9.625 1.00 97.69 260 TYR A O 1
ATOM 2068 N N . ARG A 1 261 ? -21.280 -1.330 9.996 1.00 97.62 261 ARG A N 1
ATOM 2069 C CA . ARG A 1 261 ? -21.835 -1.251 11.349 1.00 97.62 261 ARG A CA 1
ATOM 2070 C C . ARG A 1 261 ? -21.033 -2.198 12.227 1.00 97.62 261 ARG A C 1
ATOM 2072 O O . ARG A 1 261 ? -21.016 -3.395 11.968 1.00 97.62 261 ARG A O 1
ATOM 2079 N N . PHE A 1 262 ? -20.384 -1.665 13.247 1.00 98.06 262 PHE A N 1
ATOM 2080 C CA . PHE A 1 262 ? -19.821 -2.450 14.333 1.00 98.06 262 PHE A CA 1
ATOM 2081 C C . PHE A 1 262 ? -20.944 -2.832 15.305 1.00 98.06 262 PHE A C 1
ATOM 2083 O O . PHE A 1 262 ? -21.794 -1.993 15.622 1.00 98.06 262 PHE A O 1
ATOM 2090 N N . ILE A 1 263 ? -20.967 -4.102 15.713 1.00 98.31 263 ILE A N 1
ATOM 2091 C CA . ILE A 1 263 ? -22.062 -4.748 16.439 1.00 98.31 263 ILE A CA 1
ATOM 2092 C C . ILE A 1 263 ? -21.503 -5.391 17.711 1.00 98.31 263 ILE A C 1
ATOM 2094 O O . ILE A 1 263 ? -20.592 -6.222 17.658 1.00 98.31 263 ILE A O 1
ATOM 2098 N N . PHE A 1 264 ? -22.062 -5.030 18.860 1.00 97.44 264 PHE A N 1
ATOM 2099 C CA . PHE A 1 264 ? -21.633 -5.528 20.167 1.00 97.44 264 PHE A CA 1
ATOM 2100 C C . PHE A 1 264 ? -22.822 -5.693 21.117 1.00 97.44 264 PHE A C 1
ATOM 2102 O O . PHE A 1 264 ? -23.914 -5.195 20.857 1.00 97.44 264 PHE A O 1
ATOM 2109 N N . THR A 1 265 ? -22.654 -6.447 22.197 1.00 98.19 265 THR A N 1
ATOM 2110 C CA . THR A 1 265 ? -23.697 -6.656 23.212 1.00 98.19 265 THR A CA 1
ATOM 2111 C C . THR A 1 265 ? -23.958 -5.385 24.034 1.00 98.19 265 THR A C 1
ATOM 2113 O O . THR A 1 265 ? -23.219 -4.402 23.948 1.00 98.19 265 THR A O 1
ATOM 2116 N N . LEU A 1 266 ? -24.998 -5.403 24.878 1.00 97.31 266 LEU A N 1
ATOM 2117 C CA . LEU A 1 266 ? -25.262 -4.325 25.844 1.00 97.31 266 LEU A CA 1
ATOM 2118 C C . LEU A 1 266 ? -24.113 -4.144 26.864 1.00 97.31 266 LEU A C 1
ATOM 2120 O O . LEU A 1 266 ? -23.911 -3.039 27.358 1.00 97.31 266 LEU A O 1
ATOM 2124 N N . ASP A 1 267 ? -23.337 -5.200 27.136 1.00 97.25 267 ASP A N 1
ATOM 2125 C CA . ASP A 1 267 ? -22.113 -5.188 27.953 1.00 97.25 267 ASP A CA 1
ATOM 2126 C C . ASP A 1 267 ? -20.815 -5.021 27.128 1.00 97.25 267 ASP A C 1
ATOM 2128 O O . ASP A 1 267 ? -19.724 -5.310 27.613 1.00 97.25 267 ASP A O 1
ATOM 2132 N N . TYR A 1 268 ? -20.919 -4.500 25.899 1.00 97.00 268 TYR A N 1
ATOM 2133 C CA . TYR A 1 268 ? -19.798 -4.109 25.027 1.00 97.00 268 TYR A CA 1
ATOM 2134 C C . TYR A 1 268 ? -18.866 -5.252 24.579 1.00 97.00 268 TYR A C 1
ATOM 2136 O O . TYR A 1 268 ? -17.731 -5.010 24.174 1.00 97.00 268 TYR A O 1
ATOM 2144 N N . LYS A 1 269 ? -19.336 -6.504 24.549 1.00 97.75 269 LYS A N 1
ATOM 2145 C CA . LYS A 1 269 ? -18.608 -7.616 23.910 1.00 97.75 269 LYS A CA 1
ATOM 2146 C C . LYS A 1 269 ? -18.840 -7.604 22.400 1.00 97.75 269 LYS A C 1
ATOM 2148 O O . LYS A 1 269 ? -19.977 -7.489 21.948 1.00 97.75 269 LYS A O 1
ATOM 2153 N N . VAL A 1 270 ? -17.772 -7.758 21.616 1.00 97.75 270 VAL A N 1
ATOM 2154 C CA . VAL A 1 270 ? -17.833 -7.835 20.144 1.00 97.75 270 VAL A CA 1
ATOM 2155 C C . VAL A 1 270 ? -18.722 -9.006 19.709 1.00 97.75 270 VAL A C 1
ATOM 2157 O O . VAL A 1 270 ? -18.392 -10.159 19.975 1.00 97.75 270 VAL A O 1
ATOM 2160 N N . ILE A 1 271 ? -19.816 -8.711 18.999 1.00 97.62 271 ILE A N 1
ATOM 2161 C CA . ILE A 1 271 ? -20.621 -9.716 18.282 1.00 97.62 271 ILE A CA 1
ATOM 2162 C C . ILE A 1 271 ? -20.087 -9.841 16.850 1.00 97.62 271 ILE A C 1
ATOM 2164 O O . ILE A 1 271 ? -19.904 -10.949 16.349 1.00 97.62 271 ILE A O 1
ATOM 2168 N N . GLY A 1 272 ? -19.788 -8.708 16.206 1.00 97.62 272 GLY A N 1
ATOM 2169 C CA . GLY A 1 272 ? -19.090 -8.675 14.927 1.00 97.62 272 GLY A CA 1
ATOM 2170 C C . GLY A 1 272 ? -19.255 -7.375 14.156 1.00 97.62 272 GLY A C 1
ATOM 2171 O O . GLY A 1 272 ? -19.417 -6.298 14.731 1.00 97.62 272 GLY A O 1
ATOM 2172 N N . VAL A 1 273 ? -19.209 -7.481 12.830 1.00 98.12 273 VAL A N 1
ATOM 2173 C CA . VAL A 1 273 ? -19.413 -6.361 11.904 1.00 98.12 273 VAL A CA 1
ATOM 2174 C C . VAL A 1 273 ? -20.474 -6.751 10.877 1.00 98.12 273 VAL A C 1
ATOM 2176 O O . VAL A 1 273 ? -20.626 -7.923 10.536 1.00 98.12 273 VAL A O 1
ATOM 2179 N N . ALA A 1 274 ? -21.209 -5.760 10.387 1.00 98.19 274 ALA A N 1
ATOM 2180 C CA . ALA A 1 274 ? -22.195 -5.894 9.326 1.00 98.19 274 ALA A CA 1
ATOM 2181 C C . ALA A 1 274 ? -22.071 -4.763 8.296 1.00 98.19 274 ALA A C 1
ATOM 2183 O O . ALA A 1 274 ? -21.477 -3.714 8.553 1.00 98.19 274 ALA A O 1
ATOM 2184 N N . THR A 1 275 ? -22.691 -4.950 7.135 1.00 97.44 275 THR A N 1
ATOM 2185 C CA . THR A 1 275 ? -22.865 -3.933 6.092 1.00 97.44 275 THR A CA 1
ATOM 2186 C C . THR A 1 275 ? -24.326 -3.501 6.008 1.00 97.44 275 THR A C 1
ATOM 2188 O O . THR A 1 275 ? -25.236 -4.322 6.073 1.00 97.44 275 THR A O 1
ATOM 2191 N N . TRP A 1 276 ? -24.555 -2.198 5.875 1.00 96.06 276 TRP A N 1
ATOM 2192 C CA . TRP A 1 276 ? -25.867 -1.591 5.677 1.00 96.06 276 TRP A CA 1
ATOM 2193 C C . TRP A 1 276 ? -26.077 -1.336 4.181 1.00 96.06 276 TRP A C 1
ATOM 2195 O O . TRP A 1 276 ? -25.460 -0.433 3.615 1.00 96.06 276 TRP A O 1
ATOM 2205 N N . ALA A 1 277 ? -26.929 -2.132 3.537 1.00 92.44 277 ALA A N 1
ATOM 2206 C CA . ALA A 1 277 ? -27.153 -2.111 2.093 1.00 92.44 277 ALA A CA 1
ATOM 2207 C C . ALA A 1 277 ? -28.647 -2.260 1.771 1.00 92.44 277 ALA A C 1
ATOM 2209 O O . ALA A 1 277 ? -29.318 -3.133 2.314 1.00 92.44 277 ALA A O 1
ATOM 2210 N N . LYS A 1 278 ? -29.174 -1.403 0.881 1.00 92.38 278 LYS A N 1
ATOM 2211 C CA . LYS A 1 278 ? -30.604 -1.363 0.500 1.00 92.38 278 LYS A CA 1
ATOM 2212 C C . LYS A 1 278 ? -31.560 -1.370 1.714 1.00 92.38 278 LYS A C 1
ATOM 2214 O O . LYS A 1 278 ? -32.519 -2.127 1.754 1.00 92.38 278 LYS A O 1
ATOM 2219 N N . GLY A 1 279 ? -31.250 -0.568 2.738 1.00 92.56 279 GLY A N 1
ATOM 2220 C CA . GLY A 1 279 ? -32.018 -0.482 3.992 1.00 92.56 279 GLY A CA 1
ATOM 2221 C C . GLY A 1 279 ? -31.768 -1.611 5.003 1.00 92.56 279 GLY A C 1
ATOM 2222 O O . GLY A 1 279 ? -31.980 -1.401 6.193 1.00 92.56 279 GLY A O 1
ATOM 2223 N N . ASN A 1 280 ? -31.252 -2.758 4.557 1.00 95.94 280 ASN A N 1
ATOM 2224 C CA . ASN A 1 280 ? -31.050 -3.952 5.373 1.00 95.94 280 ASN A CA 1
ATOM 2225 C C . ASN A 1 280 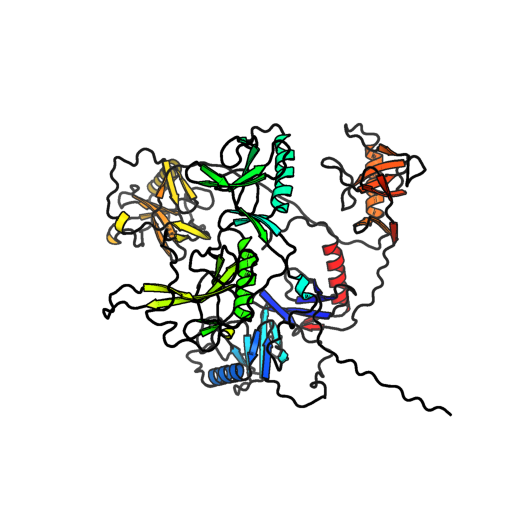? -29.617 -4.071 5.909 1.00 95.94 280 ASN A C 1
ATOM 2227 O O . ASN A 1 280 ? -28.671 -3.473 5.389 1.00 95.94 280 ASN A O 1
ATOM 2231 N N . LEU A 1 281 ? -29.460 -4.873 6.962 1.00 97.19 281 LEU A N 1
ATOM 2232 C CA . LEU A 1 281 ? -28.200 -5.113 7.657 1.00 97.19 281 LEU A CA 1
ATOM 2233 C C . LEU A 1 281 ? -27.745 -6.552 7.351 1.00 97.19 281 LEU A C 1
ATOM 2235 O O . LEU A 1 281 ? -28.413 -7.505 7.734 1.00 97.19 281 LEU A O 1
ATOM 2239 N N . LYS A 1 282 ? -26.635 -6.728 6.624 1.00 97.62 282 LYS A N 1
ATOM 2240 C CA . LYS A 1 282 ? -26.053 -8.047 6.311 1.00 97.62 282 LYS A CA 1
ATOM 2241 C C . LYS A 1 282 ? -24.799 -8.269 7.153 1.00 97.62 282 LYS A C 1
ATOM 2243 O O . LYS A 1 282 ? -23.870 -7.466 7.068 1.00 97.62 282 LYS A O 1
ATOM 2248 N N . ALA A 1 283 ? -24.757 -9.353 7.927 1.00 97.88 283 ALA A N 1
ATOM 2249 C CA . ALA A 1 283 ? -23.574 -9.748 8.692 1.00 97.88 283 ALA A CA 1
ATOM 2250 C C . ALA A 1 283 ? -22.359 -9.957 7.772 1.00 97.88 283 ALA A C 1
ATOM 2252 O O . ALA A 1 283 ? -22.505 -10.355 6.615 1.00 97.88 283 ALA A O 1
ATOM 2253 N N . CYS A 1 284 ? -21.174 -9.665 8.296 1.00 97.06 284 CYS A N 1
ATOM 2254 C CA . CYS A 1 284 ? -19.903 -9.966 7.652 1.00 97.06 284 CYS A CA 1
ATOM 2255 C C . CYS A 1 284 ? -19.362 -11.309 8.144 1.00 97.06 284 CYS A C 1
ATOM 2257 O O . CYS A 1 284 ? -19.539 -11.663 9.312 1.00 97.06 284 CYS A O 1
ATOM 2259 N N . ASP A 1 285 ? -18.673 -12.027 7.266 1.00 95.38 285 ASP A N 1
ATOM 2260 C CA . ASP A 1 285 ? -18.221 -13.387 7.535 1.00 95.38 285 ASP A CA 1
ATOM 2261 C C . ASP A 1 285 ? -17.059 -13.371 8.540 1.00 95.38 285 ASP A C 1
ATOM 2263 O O . ASP A 1 285 ? -16.088 -12.626 8.377 1.00 95.38 285 ASP A O 1
ATOM 2267 N N . LYS A 1 286 ? -17.159 -14.155 9.619 1.00 95.62 286 LYS A N 1
ATOM 2268 C CA . LYS A 1 286 ? -16.108 -14.240 10.642 1.00 95.62 286 LYS A CA 1
ATOM 2269 C C . LYS A 1 286 ? -15.001 -15.164 10.141 1.00 95.62 286 LYS A C 1
ATOM 2271 O O . LYS A 1 286 ? -15.235 -16.359 9.995 1.00 95.62 286 LYS A O 1
ATOM 2276 N N . ILE A 1 287 ? -13.805 -14.625 9.917 1.00 92.25 287 ILE A N 1
ATOM 2277 C CA . ILE A 1 287 ? -12.663 -15.375 9.376 1.00 92.25 287 ILE A CA 1
ATOM 2278 C C . ILE A 1 287 ? -11.446 -15.290 10.299 1.00 92.25 287 ILE A C 1
ATOM 2280 O O . ILE A 1 287 ? -11.302 -14.345 11.080 1.00 92.25 287 ILE A O 1
ATOM 2284 N N . THR A 1 288 ? -10.543 -16.259 10.168 1.00 89.75 288 THR A N 1
ATOM 2285 C CA . THR A 1 288 ? -9.210 -16.221 10.774 1.00 89.75 288 THR A CA 1
ATOM 2286 C C . THR A 1 288 ? -8.177 -16.341 9.668 1.00 89.75 288 THR A C 1
ATOM 2288 O O . THR A 1 288 ? -8.037 -17.403 9.078 1.00 89.75 288 THR A O 1
ATOM 2291 N N . ILE A 1 289 ? -7.461 -15.250 9.405 1.00 81.38 289 ILE A N 1
ATOM 2292 C CA . ILE A 1 289 ? -6.312 -15.210 8.500 1.00 81.38 289 ILE A CA 1
ATOM 2293 C C . ILE A 1 289 ? -5.206 -16.043 9.152 1.00 81.38 289 ILE A C 1
ATOM 2295 O O . ILE A 1 289 ? -4.699 -15.675 10.219 1.00 81.38 289 ILE A O 1
ATOM 2299 N N . ILE A 1 290 ? -4.873 -17.185 8.552 1.00 82.00 290 ILE A N 1
ATOM 2300 C CA . ILE A 1 290 ? -3.891 -18.123 9.100 1.00 82.00 290 ILE A CA 1
ATOM 2301 C C . ILE A 1 290 ? -2.471 -17.634 8.798 1.00 82.00 290 ILE A C 1
ATOM 2303 O O . ILE A 1 290 ? -2.154 -17.175 7.707 1.00 82.00 290 ILE A O 1
ATOM 2307 N N . ALA A 1 291 ? -1.607 -17.760 9.803 1.00 70.56 291 ALA A N 1
ATOM 2308 C CA . ALA A 1 291 ? -0.199 -17.394 9.748 1.00 70.56 291 ALA A CA 1
ATOM 2309 C C . ALA A 1 291 ? 0.600 -18.208 8.706 1.00 70.56 291 ALA A C 1
ATOM 2311 O O . ALA A 1 291 ? 1.329 -17.653 7.888 1.00 70.56 291 ALA A O 1
ATOM 2312 N N . ASN A 1 292 ? 0.492 -19.537 8.745 1.00 78.00 292 ASN A N 1
ATOM 2313 C CA . ASN A 1 292 ? 1.353 -20.436 7.978 1.00 78.00 292 ASN A CA 1
ATOM 2314 C C . ASN A 1 292 ? 0.939 -20.526 6.496 1.00 78.00 292 ASN A C 1
ATOM 2316 O O . ASN A 1 292 ? 0.290 -21.491 6.095 1.00 78.00 292 ASN A O 1
ATOM 2320 N N . LYS A 1 293 ? 1.307 -19.508 5.711 1.00 80.81 293 LYS A N 1
ATOM 2321 C CA . LYS A 1 293 ? 0.965 -19.369 4.290 1.00 80.81 293 LYS A CA 1
ATOM 2322 C C . LYS A 1 293 ? 1.553 -20.497 3.431 1.00 80.81 293 LYS A C 1
ATOM 2324 O O . LYS A 1 293 ? 2.761 -20.532 3.191 1.00 80.81 293 LYS A O 1
ATOM 2329 N N . LYS A 1 294 ? 0.697 -21.347 2.869 1.00 88.69 294 LYS A N 1
ATOM 2330 C CA . LYS A 1 294 ? 1.021 -22.251 1.758 1.00 88.69 294 LYS A CA 1
ATOM 2331 C C . LYS A 1 294 ? 0.920 -21.494 0.431 1.00 88.69 294 LYS A C 1
ATOM 2333 O O . LYS A 1 294 ? -0.038 -21.651 -0.317 1.00 88.69 294 LYS A O 1
ATOM 2338 N N . HIS A 1 295 ? 1.897 -20.633 0.156 1.00 89.62 295 HIS A N 1
ATOM 2339 C CA . HIS A 1 295 ? 2.048 -20.065 -1.185 1.00 89.62 295 HIS A CA 1
ATOM 2340 C C . HIS A 1 295 ? 2.328 -21.175 -2.200 1.00 89.62 295 HIS A C 1
ATOM 2342 O O . HIS A 1 295 ? 3.177 -22.025 -1.936 1.00 89.62 295 HIS A O 1
ATOM 2348 N N . ASP A 1 296 ? 1.710 -21.107 -3.379 1.00 91.44 296 ASP A N 1
ATOM 2349 C CA . ASP A 1 296 ? 2.247 -21.832 -4.524 1.00 91.44 296 ASP A CA 1
ATOM 2350 C C . ASP A 1 296 ? 3.632 -21.280 -4.902 1.00 91.44 296 ASP A C 1
ATOM 2352 O O . ASP A 1 296 ? 3.819 -20.066 -5.043 1.00 91.44 296 ASP A O 1
ATOM 2356 N N . THR A 1 297 ? 4.606 -22.180 -5.023 1.00 93.38 297 THR A N 1
ATOM 2357 C CA . THR A 1 297 ? 6.019 -21.881 -5.297 1.00 93.38 297 THR A CA 1
ATOM 2358 C C . THR A 1 297 ? 6.371 -21.901 -6.782 1.00 93.38 297 THR A C 1
ATOM 2360 O O . THR A 1 297 ? 7.497 -21.555 -7.131 1.00 93.38 297 THR A O 1
ATOM 2363 N N . SER A 1 298 ? 5.434 -22.295 -7.645 1.00 94.81 298 SER A N 1
ATOM 2364 C CA . SER A 1 298 ? 5.650 -22.419 -9.086 1.00 94.81 298 SER A CA 1
ATOM 2365 C C . SER A 1 298 ? 5.841 -21.081 -9.799 1.00 94.81 298 SER A C 1
ATOM 2367 O O . SER A 1 298 ? 5.274 -20.046 -9.429 1.00 94.81 298 SER A O 1
ATOM 2369 N N . ASP A 1 299 ? 6.584 -21.133 -10.902 1.00 96.19 299 ASP A N 1
ATOM 2370 C CA . ASP A 1 299 ? 6.522 -20.110 -11.943 1.00 96.19 299 ASP A CA 1
ATOM 2371 C C . ASP A 1 299 ? 5.253 -20.292 -12.796 1.00 96.19 299 ASP A C 1
ATOM 2373 O O . ASP A 1 299 ? 4.713 -21.393 -12.924 1.00 96.19 299 ASP A O 1
ATOM 2377 N N . TYR A 1 300 ? 4.804 -19.212 -13.436 1.00 97.44 300 TYR A N 1
ATOM 2378 C CA . TYR A 1 300 ? 3.620 -19.205 -14.297 1.00 97.44 300 TYR A CA 1
ATOM 2379 C C . TYR A 1 300 ? 3.947 -18.662 -15.689 1.00 97.44 300 TYR A C 1
ATOM 2381 O O . TYR A 1 300 ? 4.642 -17.656 -15.821 1.00 97.44 300 TYR A O 1
ATOM 2389 N N . LEU A 1 301 ? 3.402 -19.280 -16.738 1.00 97.19 301 LEU A N 1
ATOM 2390 C CA . LEU A 1 301 ? 3.380 -18.714 -18.085 1.00 97.19 301 LEU A CA 1
ATOM 2391 C C . LEU A 1 301 ? 2.040 -18.009 -18.325 1.00 97.19 301 LEU A C 1
ATOM 2393 O O . LEU A 1 301 ? 0.983 -18.635 -18.286 1.00 97.19 301 LEU A O 1
ATOM 2397 N N . CYS A 1 302 ? 2.093 -16.711 -18.603 1.00 96.38 302 CYS A N 1
ATOM 2398 C CA . CYS A 1 302 ? 0.956 -15.855 -18.928 1.00 96.38 302 CYS A CA 1
ATOM 2399 C C . CYS A 1 302 ? 1.083 -15.384 -20.387 1.00 96.38 302 CYS A C 1
ATOM 2401 O O . CYS A 1 302 ? 1.945 -14.556 -20.683 1.00 96.38 302 CYS A O 1
ATOM 2403 N N . ASP A 1 303 ? 0.275 -15.928 -21.309 1.00 94.44 303 ASP A N 1
ATOM 2404 C CA . ASP A 1 303 ? 0.502 -15.828 -22.767 1.00 94.44 303 ASP A CA 1
ATOM 2405 C C . ASP A 1 303 ? 1.953 -16.216 -23.127 1.00 94.44 303 ASP A C 1
ATOM 2407 O O . ASP A 1 303 ? 2.309 -17.392 -23.081 1.00 94.44 303 ASP A O 1
ATOM 2411 N N . LYS A 1 304 ? 2.811 -15.237 -23.434 1.00 93.38 304 LYS A N 1
ATOM 2412 C CA . LYS A 1 304 ? 4.226 -15.419 -23.806 1.00 93.38 304 LYS A CA 1
ATOM 2413 C C . LYS A 1 304 ? 5.195 -14.959 -22.712 1.00 93.38 304 LYS A C 1
ATOM 2415 O O . LYS A 1 304 ? 6.404 -14.924 -22.929 1.00 93.38 304 LYS A O 1
ATOM 2420 N N . ILE A 1 305 ? 4.680 -14.563 -21.548 1.00 94.62 305 ILE A N 1
ATOM 2421 C CA . ILE A 1 305 ? 5.445 -13.991 -20.438 1.00 94.62 305 ILE A CA 1
ATOM 2422 C C . ILE A 1 305 ? 5.567 -15.033 -19.327 1.00 94.62 305 ILE A C 1
ATOM 2424 O O . ILE A 1 305 ? 4.590 -15.343 -18.649 1.00 94.62 305 ILE A O 1
ATOM 2428 N N . ARG A 1 306 ? 6.782 -15.541 -19.088 1.00 95.88 306 ARG A N 1
ATOM 2429 C CA . ARG A 1 306 ? 7.090 -16.270 -17.850 1.00 95.88 306 ARG A CA 1
ATOM 2430 C C . ARG A 1 306 ? 7.177 -15.267 -16.701 1.00 95.88 306 ARG A C 1
ATOM 2432 O O . ARG A 1 306 ? 8.041 -14.391 -16.706 1.00 95.88 306 ARG A O 1
ATOM 2439 N N . ILE A 1 307 ? 6.284 -15.411 -15.732 1.00 95.38 307 ILE A N 1
ATOM 2440 C CA . ILE A 1 307 ? 6.300 -14.705 -14.457 1.00 95.38 307 ILE A CA 1
ATOM 2441 C C . ILE A 1 307 ? 6.935 -15.640 -13.434 1.00 95.38 307 ILE A C 1
ATOM 2443 O O . ILE A 1 307 ? 6.447 -16.749 -13.214 1.00 95.38 307 ILE A O 1
ATOM 2447 N N . VAL A 1 308 ? 8.028 -15.196 -12.816 1.00 94.19 308 VAL A N 1
ATOM 2448 C CA . VAL A 1 308 ? 8.715 -15.997 -11.798 1.00 94.19 308 VAL A CA 1
ATOM 2449 C C . VAL A 1 308 ? 8.013 -15.882 -10.447 1.00 94.19 308 VAL A C 1
ATOM 2451 O O . VAL A 1 308 ? 7.497 -14.811 -10.110 1.00 94.19 308 VAL A O 1
ATOM 2454 N N . HIS A 1 309 ? 8.045 -16.937 -9.629 1.00 92.81 309 HIS A N 1
ATOM 2455 C CA . HIS A 1 309 ? 7.417 -16.965 -8.301 1.00 92.81 309 HIS A CA 1
ATOM 2456 C C . HIS A 1 309 ? 7.763 -15.725 -7.454 1.00 92.81 309 HIS A C 1
ATOM 2458 O O . HIS A 1 309 ? 6.894 -15.136 -6.812 1.00 92.81 309 HIS A O 1
ATOM 2464 N N . GLN A 1 310 ? 9.010 -15.242 -7.515 1.00 87.69 310 GLN A N 1
ATOM 2465 C CA . GLN A 1 310 ? 9.451 -14.040 -6.796 1.00 87.69 310 GLN A CA 1
ATOM 2466 C C . GLN A 1 310 ? 8.649 -12.771 -7.166 1.00 87.69 310 GLN A C 1
ATOM 2468 O O . GLN A 1 310 ? 8.407 -11.926 -6.303 1.00 87.69 310 GLN A O 1
ATOM 2473 N N . GLN A 1 311 ? 8.206 -12.622 -8.421 1.00 91.00 311 GLN A N 1
ATOM 2474 C CA . GLN A 1 311 ? 7.352 -11.505 -8.853 1.00 91.00 311 GLN A CA 1
ATOM 2475 C C . GLN A 1 311 ? 5.929 -11.653 -8.295 1.00 91.00 311 GLN A C 1
ATOM 2477 O O . GLN A 1 311 ? 5.362 -10.672 -7.805 1.00 91.00 311 GLN A O 1
ATOM 2482 N N . LEU A 1 312 ? 5.378 -12.874 -8.308 1.00 94.69 312 LEU A N 1
ATOM 2483 C CA . LEU A 1 312 ? 4.078 -13.189 -7.702 1.00 94.69 312 LEU A CA 1
ATOM 2484 C C . LEU A 1 312 ? 4.099 -12.934 -6.189 1.00 94.69 312 LEU A C 1
ATOM 2486 O O . LEU A 1 312 ? 3.188 -12.297 -5.669 1.00 94.69 312 LEU A O 1
ATOM 2490 N N . PHE A 1 313 ? 5.167 -13.336 -5.497 1.00 92.06 313 PHE A N 1
ATOM 2491 C CA . PHE A 1 313 ? 5.368 -13.114 -4.064 1.00 92.06 313 PHE A CA 1
ATOM 2492 C C . PHE A 1 313 ? 5.448 -11.632 -3.694 1.00 92.06 313 PHE A C 1
ATOM 2494 O O . PHE A 1 313 ? 4.731 -11.187 -2.799 1.00 92.06 313 PHE A O 1
ATOM 2501 N N . LEU A 1 314 ? 6.240 -10.833 -4.416 1.00 89.25 314 LEU A N 1
ATOM 2502 C CA . LEU A 1 314 ? 6.316 -9.387 -4.178 1.00 89.25 314 LEU A CA 1
ATOM 2503 C C . LEU A 1 314 ? 4.971 -8.682 -4.432 1.00 89.25 314 LEU A C 1
ATOM 2505 O O . LEU A 1 314 ? 4.606 -7.767 -3.689 1.00 89.25 314 LEU A O 1
ATOM 2509 N N . ALA A 1 315 ? 4.210 -9.121 -5.439 1.00 93.94 315 ALA A N 1
ATOM 2510 C CA . ALA A 1 315 ? 2.867 -8.615 -5.708 1.00 93.94 315 ALA A CA 1
ATOM 2511 C C . ALA A 1 315 ? 1.844 -9.056 -4.638 1.00 93.94 315 ALA A C 1
ATOM 2513 O O . ALA A 1 315 ? 1.036 -8.239 -4.198 1.00 93.94 315 ALA A O 1
ATOM 2514 N N . ALA A 1 316 ? 1.905 -10.308 -4.175 1.00 93.75 316 ALA A N 1
ATOM 2515 C CA . ALA A 1 316 ? 1.036 -10.873 -3.141 1.00 93.75 316 ALA A CA 1
ATOM 2516 C C . ALA A 1 316 ? 1.273 -10.242 -1.759 1.00 93.75 316 ALA A C 1
ATOM 2518 O O . ALA A 1 316 ? 0.321 -9.937 -1.042 1.00 93.75 316 ALA A O 1
ATOM 2519 N N . GLU A 1 317 ? 2.528 -9.980 -1.394 1.00 89.81 317 GLU A N 1
ATOM 2520 C CA . GLU A 1 317 ? 2.879 -9.277 -0.157 1.00 89.81 317 GLU A CA 1
ATOM 2521 C C . GLU A 1 317 ? 2.383 -7.826 -0.154 1.00 89.81 317 GLU A C 1
ATOM 2523 O O . GLU A 1 317 ? 1.849 -7.345 0.847 1.00 89.81 317 GLU A O 1
ATOM 2528 N N . GLU A 1 318 ? 2.501 -7.121 -1.281 1.00 91.06 318 GLU A N 1
ATOM 2529 C CA . GLU A 1 318 ? 1.936 -5.777 -1.425 1.00 91.06 318 GLU A CA 1
ATOM 2530 C C . GLU A 1 318 ? 0.397 -5.791 -1.388 1.00 91.06 318 GLU A C 1
ATOM 2532 O O . GLU A 1 318 ? -0.222 -4.950 -0.729 1.00 91.06 318 GLU A O 1
ATOM 2537 N N . ALA A 1 319 ? -0.230 -6.774 -2.040 1.00 92.00 319 ALA A N 1
ATOM 2538 C CA . ALA A 1 319 ? -1.670 -6.995 -1.982 1.00 92.00 319 ALA A CA 1
ATOM 2539 C C . ALA A 1 319 ? -2.150 -7.228 -0.541 1.00 92.00 319 ALA A C 1
ATOM 2541 O O . ALA A 1 319 ? -3.100 -6.585 -0.097 1.00 92.00 319 ALA A O 1
ATOM 2542 N N . CYS A 1 320 ? -1.454 -8.082 0.213 1.00 89.94 320 CYS A N 1
ATOM 2543 C CA . CYS A 1 320 ? -1.747 -8.402 1.610 1.00 89.94 320 CYS A CA 1
ATOM 2544 C C . CYS A 1 320 ? -1.721 -7.158 2.513 1.00 89.94 320 CYS A C 1
ATOM 2546 O O . CYS A 1 320 ? -2.648 -6.912 3.293 1.00 89.94 320 CYS A O 1
ATOM 2548 N N . LYS A 1 321 ? -0.692 -6.313 2.353 1.00 86.25 321 LYS A N 1
ATOM 2549 C CA . LYS A 1 321 ? -0.590 -5.014 3.037 1.00 86.25 321 LYS A CA 1
ATOM 2550 C C . LYS A 1 321 ? -1.766 -4.110 2.657 1.00 86.25 321 LYS A C 1
ATOM 2552 O O . LYS A 1 321 ? -2.402 -3.521 3.530 1.00 86.25 321 LYS A O 1
ATOM 2557 N N . LYS A 1 322 ? -2.117 -4.058 1.366 1.00 86.62 322 LYS A N 1
ATOM 2558 C CA . LYS A 1 322 ? -3.206 -3.219 0.841 1.00 86.62 322 LYS A CA 1
ATOM 2559 C C . LYS A 1 322 ? -4.624 -3.715 1.141 1.00 86.62 322 LYS A C 1
ATOM 2561 O O . LYS A 1 322 ? -5.518 -2.874 1.163 1.00 86.62 322 LYS A O 1
ATOM 2566 N N . MET A 1 323 ? -4.850 -4.993 1.471 1.00 81.62 323 MET A N 1
ATOM 2567 C CA . MET A 1 323 ? -6.151 -5.469 1.990 1.00 81.62 323 MET A CA 1
ATOM 2568 C C . MET A 1 323 ? -6.578 -4.747 3.278 1.00 81.62 323 MET A C 1
ATOM 2570 O O . MET A 1 323 ? -7.770 -4.612 3.545 1.00 81.62 323 MET A O 1
ATOM 2574 N N . ASN A 1 324 ? -5.606 -4.264 4.057 1.00 70.75 324 ASN A N 1
ATOM 2575 C CA . ASN A 1 324 ? -5.813 -3.552 5.319 1.00 70.75 324 ASN A CA 1
ATOM 2576 C C . ASN A 1 324 ? -5.621 -2.024 5.183 1.00 70.75 324 ASN A C 1
ATOM 2578 O O . ASN A 1 324 ? -5.700 -1.303 6.175 1.00 70.75 324 ASN A O 1
ATOM 2582 N N . ALA A 1 325 ? -5.331 -1.521 3.977 1.00 73.19 325 ALA A N 1
ATOM 2583 C CA . ALA A 1 325 ? -5.060 -0.107 3.725 1.00 73.19 325 ALA A CA 1
ATOM 2584 C C . ALA A 1 325 ? -6.331 0.677 3.348 1.00 73.19 325 ALA A C 1
ATOM 2586 O O . ALA A 1 325 ? -7.381 0.112 3.034 1.00 73.19 325 ALA A O 1
ATOM 2587 N N . SER A 1 326 ? -6.233 2.010 3.342 1.00 63.09 326 SER A N 1
ATOM 2588 C CA . SER A 1 326 ? -7.377 2.870 3.028 1.00 63.09 326 SER A CA 1
ATOM 2589 C C . SER A 1 326 ? -7.900 2.654 1.599 1.00 63.09 326 SER A C 1
ATOM 2591 O O . SER A 1 326 ? -7.173 2.350 0.646 1.00 63.09 326 SER A O 1
ATOM 2593 N N . ALA A 1 327 ? -9.213 2.824 1.442 1.00 58.19 327 ALA A N 1
ATOM 2594 C CA . ALA A 1 327 ? -9.946 2.357 0.269 1.00 58.19 327 ALA A CA 1
ATOM 2595 C C . ALA A 1 327 ? -9.767 3.191 -1.017 1.00 58.19 327 ALA A C 1
ATOM 2597 O O . ALA A 1 327 ? -10.494 2.939 -1.977 1.00 58.19 327 ALA A O 1
ATOM 2598 N N . LYS A 1 328 ? -8.810 4.135 -1.062 1.00 70.81 328 LYS A N 1
ATOM 2599 C CA . LYS A 1 328 ? -8.392 4.809 -2.309 1.00 70.81 328 LYS A CA 1
ATOM 2600 C C . LYS A 1 328 ? -7.731 3.832 -3.300 1.00 70.81 328 LYS A C 1
ATOM 2602 O O . LYS A 1 328 ? -7.675 4.111 -4.493 1.00 70.81 328 LYS A O 1
ATOM 2607 N N . ASN A 1 329 ? -7.255 2.672 -2.836 1.00 72.56 329 ASN A N 1
ATOM 2608 C CA . ASN A 1 329 ? -6.699 1.643 -3.710 1.00 72.56 329 ASN A CA 1
ATOM 2609 C C . ASN A 1 329 ? -7.796 0.803 -4.398 1.00 72.56 329 ASN A C 1
ATOM 2611 O O . ASN A 1 329 ? -8.643 0.171 -3.751 1.00 72.56 329 ASN A O 1
ATOM 2615 N N . HIS A 1 330 ? -7.725 0.736 -5.731 1.00 84.88 330 HIS A N 1
ATOM 2616 C CA . HIS A 1 330 ? -8.525 -0.181 -6.550 1.00 84.88 330 HIS A CA 1
ATOM 2617 C C . HIS A 1 330 ? -8.185 -1.652 -6.257 1.00 84.88 330 HIS A C 1
ATOM 2619 O O . HIS A 1 330 ? -9.092 -2.476 -6.155 1.00 84.88 330 HIS A O 1
ATOM 2625 N N . TYR A 1 331 ? -6.896 -1.942 -6.042 1.00 90.38 331 TYR A N 1
ATOM 2626 C CA . TYR A 1 331 ? -6.357 -3.280 -5.797 1.00 90.38 331 TYR A CA 1
ATOM 2627 C C . TYR A 1 331 ? -5.835 -3.447 -4.354 1.00 90.38 331 TYR A C 1
ATOM 2629 O O . TYR A 1 331 ? -5.307 -2.481 -3.799 1.00 90.38 331 TYR A O 1
ATOM 2637 N N . PRO A 1 332 ? -5.908 -4.653 -3.761 1.00 92.06 332 PRO A N 1
ATOM 2638 C CA . PRO A 1 332 ? -6.413 -5.887 -4.364 1.00 92.06 332 PRO A CA 1
ATOM 2639 C C . PRO A 1 332 ? -7.926 -5.866 -4.625 1.00 92.06 332 PRO A C 1
ATOM 2641 O O . PRO A 1 332 ? -8.703 -5.251 -3.890 1.00 92.06 332 PRO A O 1
ATOM 2644 N N . ALA A 1 333 ? -8.323 -6.488 -5.733 1.00 90.56 333 ALA A N 1
ATOM 2645 C CA . ALA A 1 333 ? -9.683 -6.468 -6.260 1.00 90.56 333 ALA A CA 1
ATOM 2646 C C . ALA A 1 333 ? -10.307 -7.862 -6.140 1.00 90.56 333 ALA A C 1
ATOM 2648 O O . ALA A 1 333 ? -9.733 -8.839 -6.616 1.00 90.56 333 ALA A O 1
ATOM 2649 N N . MET A 1 334 ? -11.467 -7.957 -5.486 1.00 89.81 334 MET A N 1
ATOM 2650 C CA . MET A 1 334 ? -12.151 -9.230 -5.233 1.00 89.81 334 MET A CA 1
ATOM 2651 C C . MET A 1 334 ? -12.500 -9.937 -6.548 1.00 89.81 334 MET A C 1
ATOM 2653 O O . MET A 1 334 ? -13.085 -9.335 -7.447 1.00 89.81 334 MET A O 1
ATOM 2657 N N . TYR A 1 335 ? -12.153 -11.215 -6.630 1.00 92.12 335 TYR A N 1
ATOM 2658 C CA . TYR A 1 335 ? -12.329 -12.074 -7.792 1.00 92.12 335 TYR A CA 1
ATOM 2659 C C . TYR A 1 335 ? -13.527 -13.007 -7.578 1.00 92.12 335 TYR A C 1
ATOM 2661 O O . TYR A 1 335 ? -13.731 -13.527 -6.481 1.00 92.12 335 TYR A O 1
ATOM 2669 N N . LYS A 1 336 ? -14.329 -13.198 -8.630 1.00 88.62 336 LYS A N 1
ATOM 2670 C CA . LYS A 1 336 ? -15.549 -14.030 -8.639 1.00 88.62 336 LYS A CA 1
ATOM 2671 C C . LYS A 1 336 ? -15.523 -15.144 -9.693 1.00 88.62 336 LYS A C 1
ATOM 2673 O O . LYS A 1 336 ? -16.553 -15.749 -9.963 1.00 88.62 336 LYS A O 1
ATOM 2678 N N . GLY A 1 337 ? -14.367 -15.352 -10.309 1.00 87.25 337 GLY A N 1
ATOM 2679 C CA . GLY A 1 337 ? -14.190 -16.292 -11.399 1.00 87.25 337 GLY A CA 1
ATOM 2680 C C . GLY A 1 337 ? -14.140 -17.753 -10.965 1.00 87.25 337 GLY A C 1
ATOM 2681 O O . GLY A 1 337 ? -14.342 -18.082 -9.795 1.00 87.25 337 GLY A O 1
ATOM 2682 N N . SER A 1 338 ? -13.784 -18.617 -11.914 1.00 86.62 338 SER A N 1
ATOM 2683 C CA . SER A 1 338 ? -13.531 -20.034 -11.664 1.00 86.62 338 SER A CA 1
ATOM 2684 C C . SER A 1 338 ? -12.454 -20.251 -10.595 1.00 86.62 338 SER A C 1
ATOM 2686 O O . SER A 1 338 ? -11.524 -19.452 -10.436 1.00 86.62 338 SER A O 1
ATOM 2688 N N . GLY A 1 339 ? -12.620 -21.327 -9.825 1.00 87.94 339 GLY A N 1
ATOM 2689 C CA . GLY A 1 339 ? -11.829 -21.595 -8.628 1.00 87.94 339 GLY A CA 1
ATOM 2690 C C . GLY A 1 339 ? -10.368 -21.976 -8.880 1.00 87.94 339 GLY A C 1
ATOM 2691 O O . GLY A 1 339 ? -9.955 -22.289 -10.001 1.00 87.94 339 GLY A O 1
ATOM 2692 N N . PHE A 1 340 ? -9.626 -21.980 -7.774 1.00 91.88 340 PHE A N 1
ATOM 2693 C CA . PHE A 1 340 ? -8.260 -22.487 -7.625 1.00 91.88 340 PHE A CA 1
ATOM 2694 C C . PHE A 1 340 ? -8.254 -23.639 -6.606 1.00 91.88 340 PHE A C 1
ATOM 2696 O O . PHE A 1 340 ? -9.255 -23.858 -5.923 1.00 91.88 340 PHE A O 1
ATOM 2703 N N . ASN A 1 341 ? -7.130 -24.345 -6.459 1.00 89.75 341 ASN A N 1
ATOM 2704 C CA . ASN A 1 341 ? -6.977 -25.538 -5.602 1.00 89.75 341 ASN A CA 1
ATOM 2705 C C . ASN A 1 341 ? -6.911 -25.218 -4.085 1.00 89.75 341 ASN A C 1
ATOM 2707 O O . ASN A 1 341 ? -6.184 -25.852 -3.324 1.00 89.75 341 ASN A O 1
ATOM 2711 N N . SER A 1 342 ? -7.637 -24.191 -3.650 1.00 88.38 342 SER A N 1
ATOM 2712 C CA . SER A 1 342 ? -7.577 -23.561 -2.329 1.00 88.38 342 SER A CA 1
ATOM 2713 C C . SER A 1 342 ? -8.922 -22.913 -2.010 1.00 88.38 342 SER A C 1
ATOM 2715 O O . SER A 1 342 ? -9.574 -22.406 -2.922 1.00 88.38 342 SER A O 1
ATOM 2717 N N . GLU A 1 343 ? -9.308 -22.825 -0.741 1.00 88.88 343 GLU A N 1
ATOM 2718 C CA . GLU A 1 343 ? -10.549 -22.141 -0.360 1.00 88.88 343 GLU A CA 1
ATOM 2719 C C . GLU A 1 343 ? -10.499 -20.626 -0.647 1.00 88.88 343 GLU A C 1
ATOM 2721 O O . GLU A 1 343 ? -9.473 -19.959 -0.470 1.00 88.88 343 GLU A O 1
ATOM 2726 N N . GLY A 1 344 ? -11.629 -20.086 -1.114 1.00 86.75 344 GLY A N 1
ATOM 2727 C CA . GLY A 1 344 ? -11.830 -18.652 -1.340 1.00 86.75 344 GLY A CA 1
ATOM 2728 C C . GLY A 1 344 ? -12.321 -17.904 -0.085 1.00 86.75 344 GLY A C 1
ATOM 2729 O O . GLY A 1 344 ? -12.447 -18.496 0.984 1.00 86.75 344 GLY A O 1
ATOM 2730 N N . PRO A 1 345 ? -12.658 -16.603 -0.194 1.00 91.06 345 PRO A N 1
ATOM 2731 C CA . PRO A 1 345 ? -12.708 -15.804 -1.417 1.00 91.06 345 PRO A CA 1
ATOM 2732 C C . PRO A 1 345 ? -11.328 -15.349 -1.908 1.00 91.06 345 PRO A C 1
ATOM 2734 O O . PRO A 1 345 ? -10.378 -15.206 -1.137 1.00 91.06 345 PRO A O 1
ATOM 2737 N N . PHE A 1 346 ? -11.248 -15.081 -3.211 1.00 94.00 346 PHE A N 1
ATOM 2738 C CA . PHE A 1 346 ? -10.017 -14.694 -3.898 1.00 94.00 346 PHE A CA 1
ATOM 2739 C C . PHE A 1 346 ? -9.967 -13.196 -4.216 1.00 94.00 346 PHE A C 1
ATOM 2741 O O . PHE A 1 346 ? -10.992 -12.526 -4.376 1.00 94.00 346 PHE A O 1
ATOM 2748 N N . PHE A 1 347 ? -8.755 -12.679 -4.385 1.00 94.31 347 PHE A N 1
ATOM 2749 C CA . PHE A 1 347 ? -8.474 -11.309 -4.789 1.00 94.31 347 PHE A CA 1
ATOM 2750 C C . PHE A 1 347 ? -7.324 -11.278 -5.797 1.00 94.31 347 PHE A C 1
ATOM 2752 O O . PHE A 1 347 ? -6.352 -12.016 -5.673 1.00 94.31 347 PHE A O 1
ATOM 2759 N N . THR A 1 348 ? -7.409 -10.384 -6.778 1.00 96.12 348 THR A N 1
ATOM 2760 C CA . THR A 1 348 ? -6.344 -10.127 -7.755 1.00 96.12 348 THR A CA 1
ATOM 2761 C C . THR A 1 348 ? -5.509 -8.914 -7.367 1.00 96.12 348 THR A C 1
ATOM 2763 O O . THR A 1 348 ? -6.030 -7.943 -6.808 1.00 96.12 348 THR A O 1
ATOM 2766 N N . TYR A 1 349 ? -4.224 -8.922 -7.722 1.00 95.81 349 TYR A N 1
ATOM 2767 C CA . TYR A 1 349 ? -3.354 -7.747 -7.646 1.00 95.81 349 TYR A CA 1
ATOM 2768 C C . TYR A 1 349 ? -2.432 -7.656 -8.878 1.00 95.81 349 TYR A C 1
ATOM 2770 O O . TYR A 1 349 ? -2.005 -8.701 -9.369 1.00 95.81 349 TYR A O 1
ATOM 2778 N N . PRO A 1 350 ? -2.120 -6.456 -9.410 1.00 96.44 350 PRO A N 1
ATOM 2779 C CA . PRO A 1 350 ? -1.307 -6.319 -10.616 1.00 96.44 350 PRO A CA 1
ATOM 2780 C C . PRO A 1 350 ? 0.131 -6.798 -10.415 1.00 96.44 350 PRO A C 1
ATOM 2782 O O . PRO A 1 350 ? 0.812 -6.365 -9.482 1.00 96.44 350 PRO A O 1
ATOM 2785 N N . VAL A 1 351 ? 0.599 -7.646 -11.329 1.00 95.31 351 VAL A N 1
ATOM 2786 C CA . VAL A 1 351 ? 2.001 -8.067 -11.409 1.00 95.31 351 VAL A CA 1
ATOM 2787 C C . VAL A 1 351 ? 2.682 -7.238 -12.486 1.00 95.31 351 VAL A C 1
ATOM 2789 O O . VAL A 1 351 ? 2.145 -7.049 -13.574 1.00 95.31 351 VAL A O 1
ATOM 2792 N N . LEU A 1 352 ? 3.876 -6.734 -12.186 1.00 89.38 352 LEU A N 1
ATOM 2793 C CA . LEU A 1 352 ? 4.736 -6.079 -13.163 1.00 89.38 352 LEU A CA 1
ATOM 2794 C C . LEU A 1 352 ? 6.015 -6.903 -13.296 1.00 89.38 352 LEU A C 1
ATOM 2796 O O . LEU A 1 352 ? 6.600 -7.301 -12.293 1.00 89.38 352 LEU A O 1
ATOM 2800 N N . GLN A 1 353 ? 6.503 -7.084 -14.526 1.00 83.00 353 GLN A N 1
ATOM 2801 C CA . GLN A 1 353 ? 7.792 -7.748 -14.789 1.00 83.00 353 GLN A CA 1
ATOM 2802 C C . GLN A 1 353 ? 8.963 -7.106 -14.017 1.00 83.00 353 GLN A C 1
ATOM 2804 O O . GLN A 1 353 ? 9.968 -7.754 -13.739 1.00 83.00 353 GLN A O 1
ATOM 2809 N N . ASN A 1 354 ? 8.846 -5.815 -13.691 1.00 77.00 354 ASN A N 1
ATOM 2810 C CA . ASN A 1 354 ? 9.866 -5.022 -13.020 1.00 77.00 354 ASN A CA 1
ATOM 2811 C C . ASN A 1 354 ? 9.218 -4.104 -11.968 1.00 77.00 354 ASN A C 1
ATOM 2813 O O . ASN A 1 354 ? 8.642 -3.065 -12.309 1.00 77.00 354 ASN A O 1
ATOM 2817 N N . GLY A 1 355 ? 9.354 -4.478 -10.693 1.00 77.44 355 GLY A N 1
ATOM 2818 C CA . GLY A 1 355 ? 8.913 -3.696 -9.534 1.00 77.44 355 GLY A CA 1
ATOM 2819 C C . GLY A 1 355 ? 7.468 -3.948 -9.087 1.00 77.44 355 GLY A C 1
ATOM 2820 O O . GLY A 1 355 ? 6.784 -4.846 -9.565 1.00 77.44 355 GLY A O 1
ATOM 2821 N N . VAL A 1 356 ? 7.011 -3.141 -8.128 1.00 82.06 356 VAL A N 1
ATOM 2822 C CA . VAL A 1 356 ? 5.685 -3.249 -7.495 1.00 82.06 356 VAL A CA 1
ATOM 2823 C C . VAL A 1 356 ? 4.727 -2.203 -8.078 1.00 82.06 356 VAL A C 1
ATOM 2825 O O . VAL A 1 356 ? 5.132 -1.073 -8.355 1.00 82.06 356 VAL A O 1
ATOM 2828 N N . TYR A 1 357 ? 3.448 -2.555 -8.247 1.00 82.81 357 TYR A N 1
ATOM 2829 C CA . TYR A 1 357 ? 2.424 -1.678 -8.828 1.00 82.81 357 TYR A CA 1
ATOM 2830 C C . TYR A 1 357 ? 2.257 -0.334 -8.089 1.00 82.81 357 TYR A C 1
ATOM 2832 O O . TYR A 1 357 ? 1.842 -0.286 -6.926 1.00 82.81 357 TYR A O 1
ATOM 2840 N N . ARG A 1 358 ? 2.515 0.766 -8.814 1.00 78.25 358 ARG A N 1
ATOM 2841 C CA . ARG A 1 358 ? 2.327 2.164 -8.384 1.00 78.25 358 ARG A CA 1
ATOM 2842 C C . ARG A 1 358 ? 1.322 2.896 -9.294 1.00 78.25 358 ARG A C 1
ATOM 2844 O O . ARG A 1 358 ? 1.707 3.683 -10.155 1.00 78.25 358 ARG A O 1
ATOM 2851 N N . LEU A 1 359 ? 0.035 2.613 -9.068 1.00 70.50 359 LEU A N 1
ATOM 2852 C CA . LEU A 1 359 ? -1.184 3.355 -9.471 1.00 70.50 359 LEU A CA 1
ATOM 2853 C C . LEU A 1 359 ? -1.477 3.660 -10.958 1.00 70.50 359 LEU A C 1
ATOM 2855 O O . LEU A 1 359 ? -2.651 3.701 -11.305 1.00 70.50 359 LEU A O 1
ATOM 2859 N N . SER A 1 360 ? -0.492 3.889 -11.830 1.00 67.25 360 SER A N 1
ATOM 2860 C CA . SER A 1 360 ? -0.751 4.436 -13.179 1.00 67.25 360 SER A CA 1
ATOM 2861 C C . SER A 1 360 ? -1.068 3.394 -14.257 1.00 67.25 360 SER A C 1
ATOM 2863 O O . SER A 1 360 ? -1.868 3.663 -15.145 1.00 67.25 360 SER A O 1
ATOM 2865 N N . HIS A 1 361 ? -0.437 2.216 -14.207 1.00 81.00 361 HIS A N 1
ATOM 2866 C CA . HIS A 1 361 ? -0.555 1.184 -15.242 1.00 81.00 361 HIS A CA 1
ATOM 2867 C C . HIS A 1 361 ? -0.617 -0.200 -14.599 1.00 81.00 361 HIS A C 1
ATOM 2869 O O . HIS A 1 361 ? 0.315 -0.611 -13.910 1.00 81.00 361 HIS A O 1
ATOM 2875 N N . VAL A 1 362 ? -1.720 -0.916 -14.823 1.00 87.31 362 VAL A N 1
ATOM 2876 C CA . VAL A 1 362 ? -1.978 -2.240 -14.227 1.00 87.31 362 VAL A CA 1
ATOM 2877 C C . VAL A 1 362 ? -1.373 -3.404 -15.018 1.00 87.31 362 VAL A C 1
ATOM 2879 O O . VAL A 1 362 ? -1.260 -4.495 -14.479 1.00 87.31 362 VAL A O 1
ATOM 2882 N N . GLY A 1 363 ? -1.001 -3.216 -16.289 1.00 90.94 363 GLY A N 1
ATOM 2883 C CA . GLY A 1 363 ? -0.590 -4.325 -17.166 1.00 90.94 363 GLY A CA 1
ATOM 2884 C C . GLY A 1 363 ? -1.708 -5.354 -17.412 1.00 90.94 363 GLY A C 1
ATOM 2885 O O . GLY A 1 363 ? -2.847 -5.166 -16.969 1.00 90.94 363 GLY A O 1
ATOM 2886 N N . ALA A 1 364 ? -1.384 -6.447 -18.104 1.00 95.06 364 ALA A N 1
ATOM 2887 C CA . ALA A 1 364 ? -2.306 -7.567 -18.323 1.00 95.06 364 ALA A CA 1
ATOM 2888 C C . ALA A 1 364 ? -2.353 -8.529 -17.121 1.00 95.06 364 ALA A C 1
ATOM 2890 O O . ALA A 1 364 ? -3.412 -9.055 -16.790 1.00 95.06 364 ALA A O 1
ATOM 2891 N N . ASP A 1 365 ? -1.225 -8.713 -16.435 1.00 96.69 365 ASP A N 1
ATOM 2892 C CA . ASP A 1 365 ? -1.020 -9.851 -15.536 1.00 96.69 365 ASP A CA 1
ATOM 2893 C C . ASP A 1 365 ? -1.425 -9.576 -14.081 1.00 96.69 365 ASP A C 1
ATOM 2895 O O . ASP A 1 365 ? -1.263 -8.471 -13.544 1.00 96.69 365 ASP A O 1
ATOM 2899 N N . ARG A 1 366 ? -1.969 -10.592 -13.412 1.00 97.06 366 ARG A N 1
ATOM 2900 C CA . ARG A 1 366 ? -2.435 -10.537 -12.023 1.00 97.06 366 ARG A CA 1
ATOM 2901 C C . ARG A 1 366 ? -1.926 -11.748 -11.252 1.00 97.06 366 ARG A C 1
ATOM 2903 O O . ARG A 1 366 ? -2.041 -12.870 -11.731 1.00 97.06 366 ARG A O 1
ATOM 2910 N N . VAL A 1 367 ? -1.473 -11.532 -10.021 1.00 97.19 367 VAL A N 1
ATOM 2911 C CA . VAL A 1 367 ? -1.393 -12.603 -9.020 1.00 97.19 367 VAL A CA 1
ATOM 2912 C C . VAL A 1 367 ? -2.772 -12.754 -8.389 1.00 97.19 367 VAL A C 1
ATOM 2914 O O . VAL A 1 367 ? -3.464 -11.751 -8.174 1.00 97.19 367 VAL A O 1
ATOM 2917 N N . VAL A 1 368 ? -3.169 -13.988 -8.095 1.00 97.06 368 VAL A N 1
ATOM 2918 C CA . VAL A 1 368 ? -4.359 -14.296 -7.304 1.00 97.06 368 VAL A CA 1
ATOM 2919 C C . VAL A 1 368 ? -3.923 -14.713 -5.910 1.00 97.06 368 VAL A C 1
ATOM 2921 O O . VAL A 1 368 ? -3.059 -15.578 -5.748 1.00 97.06 368 VAL A O 1
ATOM 2924 N N . ILE A 1 369 ? -4.539 -14.096 -4.906 1.00 95.69 369 ILE A N 1
ATOM 2925 C CA . ILE A 1 369 ? -4.379 -14.455 -3.500 1.00 95.69 369 ILE A CA 1
ATOM 2926 C C . ILE A 1 369 ? -5.724 -14.783 -2.856 1.00 95.69 369 ILE A C 1
ATOM 2928 O O . ILE A 1 369 ? -6.760 -14.270 -3.279 1.00 95.69 369 ILE A O 1
ATOM 2932 N N . ASN A 1 370 ? -5.711 -15.600 -1.808 1.00 93.94 370 ASN A N 1
ATOM 2933 C CA . ASN A 1 370 ? -6.864 -15.785 -0.923 1.00 93.94 370 ASN A CA 1
ATOM 2934 C C . ASN A 1 370 ? -6.808 -14.827 0.290 1.00 93.94 370 ASN A C 1
ATOM 2936 O O . ASN A 1 370 ? -5.931 -13.964 0.403 1.00 93.94 370 ASN A O 1
ATOM 2940 N N . THR A 1 371 ? -7.741 -14.988 1.228 1.00 89.25 371 THR A N 1
ATOM 2941 C CA . THR A 1 371 ? -7.810 -14.227 2.491 1.00 89.25 371 THR A CA 1
ATOM 2942 C C . THR A 1 371 ? -6.611 -14.430 3.424 1.00 89.25 371 THR A C 1
ATOM 2944 O O . THR A 1 371 ? -6.305 -13.521 4.194 1.00 89.25 371 THR A O 1
ATOM 2947 N N . ASN A 1 372 ? -5.895 -15.558 3.336 1.00 89.44 372 ASN A N 1
ATOM 2948 C CA . ASN A 1 372 ? -4.648 -15.811 4.075 1.00 89.44 372 ASN A CA 1
ATOM 2949 C C . ASN A 1 372 ? -3.428 -15.085 3.467 1.00 89.44 372 ASN A C 1
ATOM 2951 O O . ASN A 1 372 ? -2.325 -15.153 4.013 1.00 89.44 372 ASN A O 1
ATOM 2955 N N . CYS A 1 373 ? -3.607 -14.382 2.342 1.00 91.88 373 CYS A N 1
ATOM 2956 C CA . CYS A 1 373 ? -2.532 -13.848 1.504 1.00 91.88 373 CYS A CA 1
ATOM 2957 C C . CYS A 1 373 ? -1.601 -14.926 0.910 1.00 91.88 373 CYS A C 1
ATOM 2959 O O . CYS A 1 373 ? -0.436 -14.635 0.621 1.00 91.88 373 CYS A O 1
ATOM 2961 N N . GLU A 1 374 ? -2.090 -16.155 0.746 1.00 94.25 374 GLU A N 1
ATOM 2962 C CA . GLU A 1 374 ? -1.397 -17.228 0.026 1.00 94.25 374 GLU A CA 1
ATOM 2963 C C . GLU A 1 374 ? -1.493 -16.957 -1.481 1.00 94.25 374 GLU A C 1
ATOM 2965 O O . GLU A 1 374 ? -2.506 -16.431 -1.938 1.00 94.25 374 GLU A O 1
ATOM 2970 N N . ILE A 1 375 ? -0.455 -17.289 -2.259 1.00 95.69 375 ILE A N 1
ATOM 2971 C CA . ILE A 1 375 ? -0.547 -17.274 -3.731 1.00 95.69 375 ILE A CA 1
ATOM 2972 C C . ILE A 1 375 ? -1.296 -18.535 -4.140 1.00 95.69 375 ILE A C 1
ATOM 2974 O O . ILE A 1 375 ? -0.858 -19.625 -3.781 1.00 95.69 375 ILE A O 1
ATOM 2978 N N . VAL A 1 376 ? -2.388 -18.372 -4.885 1.00 96.44 376 VAL A N 1
ATOM 2979 C CA . VAL A 1 376 ? -3.251 -19.486 -5.323 1.00 96.44 376 VAL A CA 1
ATOM 2980 C C . VAL A 1 376 ? -3.317 -19.633 -6.845 1.00 96.44 376 VAL A C 1
ATOM 2982 O O . VAL A 1 376 ? -3.901 -20.588 -7.348 1.00 96.44 376 VAL A O 1
ATOM 2985 N N . GLY A 1 377 ? -2.737 -18.682 -7.582 1.00 97.06 377 GLY A N 1
ATOM 2986 C CA . GLY A 1 377 ? -2.682 -18.700 -9.039 1.00 97.06 377 GLY A CA 1
ATOM 2987 C C . GLY A 1 377 ? -2.191 -17.389 -9.648 1.00 97.06 377 GLY A C 1
ATOM 2988 O O . GLY A 1 377 ? -1.945 -16.401 -8.948 1.00 97.06 377 GLY A O 1
ATOM 2989 N N . ALA A 1 378 ? -2.117 -17.364 -10.976 1.00 97.50 378 ALA A N 1
ATOM 2990 C CA . ALA A 1 378 ? -1.940 -16.155 -11.771 1.00 97.50 378 ALA A CA 1
ATOM 2991 C C . ALA A 1 378 ? -2.966 -16.099 -12.917 1.00 97.50 378 ALA A C 1
ATOM 2993 O O . ALA A 1 378 ? -3.475 -17.125 -13.372 1.00 97.50 378 ALA A O 1
ATOM 2994 N N . LEU A 1 379 ? -3.275 -14.885 -13.370 1.00 97.44 379 LEU A N 1
ATOM 2995 C CA . LEU A 1 379 ? -4.192 -14.600 -14.476 1.00 97.44 379 LEU A CA 1
ATOM 2996 C C . LEU A 1 379 ? -3.555 -13.593 -15.433 1.00 97.44 379 LEU A C 1
ATOM 2998 O O . LEU A 1 379 ? -2.759 -12.756 -15.005 1.00 97.44 379 LEU A O 1
ATOM 3002 N N . THR A 1 380 ? -3.988 -13.583 -16.690 1.00 96.88 380 THR A N 1
ATOM 3003 C CA . THR A 1 380 ? -3.622 -12.531 -17.647 1.00 96.88 380 THR A CA 1
ATOM 3004 C C . THR A 1 380 ? -4.815 -12.069 -18.481 1.00 96.88 380 THR A C 1
ATOM 3006 O O . THR A 1 380 ? -5.784 -12.806 -18.678 1.00 96.88 380 THR A O 1
ATOM 3009 N N . THR A 1 381 ? -4.783 -10.813 -18.927 1.00 95.12 381 THR A N 1
ATOM 3010 C CA . THR A 1 381 ? -5.805 -10.228 -19.804 1.00 95.12 381 THR A CA 1
ATOM 3011 C C . THR A 1 381 ? -5.415 -10.435 -21.266 1.00 95.12 381 THR A C 1
ATOM 3013 O O . THR A 1 381 ? -4.596 -9.685 -21.799 1.00 95.12 381 THR A O 1
ATOM 3016 N N . LEU A 1 382 ? -6.046 -11.398 -21.939 1.00 93.12 382 LEU A N 1
ATOM 3017 C CA . LEU A 1 382 ? -5.943 -11.522 -23.392 1.00 93.12 382 LEU A CA 1
ATOM 3018 C C . LEU A 1 382 ? -6.801 -10.451 -24.077 1.00 93.12 382 LEU A C 1
ATOM 3020 O O . LEU A 1 382 ? -7.902 -10.132 -23.619 1.00 93.12 382 LEU A O 1
ATOM 3024 N N . ILE A 1 383 ? -6.300 -9.927 -25.196 1.00 89.62 383 ILE A N 1
ATOM 3025 C CA . ILE A 1 383 ? -7.039 -9.044 -26.105 1.00 89.62 383 ILE A CA 1
ATOM 3026 C C . ILE A 1 383 ? -7.383 -9.858 -27.352 1.00 89.62 383 ILE A C 1
ATOM 3028 O O . ILE A 1 383 ? -6.483 -10.367 -28.019 1.00 89.62 383 ILE A O 1
ATOM 3032 N N . THR A 1 384 ? -8.670 -9.976 -27.663 1.00 87.00 384 THR A N 1
ATOM 3033 C CA . THR A 1 384 ? -9.187 -10.745 -28.802 1.00 87.00 384 THR A CA 1
ATOM 3034 C C . THR A 1 384 ? -9.927 -9.840 -29.783 1.00 87.00 384 THR A C 1
ATOM 3036 O O . THR A 1 384 ? -10.806 -9.067 -29.398 1.00 87.00 384 THR A O 1
ATOM 3039 N N . VAL A 1 385 ? -9.568 -9.949 -31.064 1.00 83.44 385 VAL A N 1
ATOM 3040 C CA . VAL A 1 385 ? -10.320 -9.360 -32.182 1.00 83.44 385 VAL A CA 1
ATOM 3041 C C . VAL A 1 385 ? -11.411 -10.354 -32.570 1.00 83.44 385 VAL A C 1
ATOM 3043 O O . VAL A 1 385 ? -11.099 -11.522 -32.795 1.00 83.44 385 VAL A O 1
ATOM 3046 N N . ILE A 1 386 ? -12.666 -9.909 -32.632 1.00 79.19 386 ILE A N 1
ATOM 3047 C CA . ILE A 1 386 ? -13.786 -10.746 -33.080 1.00 79.19 386 ILE A CA 1
ATOM 3048 C C . ILE A 1 386 ? -13.920 -10.624 -34.600 1.00 79.19 386 ILE A C 1
ATOM 3050 O O . ILE A 1 386 ? -14.184 -9.537 -35.112 1.00 79.19 386 ILE A O 1
ATOM 3054 N N . ASP A 1 387 ? -13.723 -11.751 -35.283 1.00 70.12 387 ASP A N 1
ATOM 3055 C CA . ASP A 1 387 ? -14.087 -12.037 -36.675 1.00 70.12 387 ASP A CA 1
ATOM 3056 C C . ASP A 1 387 ? -13.841 -10.915 -37.695 1.00 70.12 387 ASP A C 1
ATOM 3058 O O . ASP A 1 387 ? -14.745 -10.385 -38.337 1.00 70.12 387 ASP A O 1
ATOM 3062 N N . GLY A 1 388 ? -12.558 -10.607 -37.896 1.00 69.19 388 GLY A N 1
ATOM 3063 C CA . GLY A 1 388 ? -12.038 -10.046 -39.147 1.00 69.19 388 GLY A CA 1
ATOM 3064 C C . GLY A 1 388 ? -12.266 -8.554 -39.412 1.00 69.19 388 GLY A C 1
ATOM 3065 O O . GLY A 1 388 ? -11.411 -7.955 -40.063 1.00 69.19 388 GLY A O 1
ATOM 3066 N N . ASP A 1 389 ? -13.337 -7.928 -38.913 1.00 70.69 389 ASP A N 1
ATOM 3067 C CA . ASP A 1 389 ? -13.533 -6.478 -39.075 1.00 70.69 389 ASP A CA 1
ATOM 3068 C C . ASP A 1 389 ? -12.667 -5.699 -38.058 1.00 70.69 389 ASP A C 1
ATOM 3070 O O . ASP A 1 389 ? -12.918 -5.774 -36.850 1.00 70.69 389 ASP A O 1
ATOM 3074 N N . PRO A 1 390 ? -11.671 -4.898 -38.499 1.00 65.56 390 PRO A N 1
ATOM 3075 C CA . PRO A 1 390 ? -10.848 -4.077 -37.608 1.00 65.56 390 PRO A CA 1
ATOM 3076 C C . PRO A 1 390 ? -11.616 -2.940 -36.904 1.00 65.56 390 PRO A C 1
ATOM 3078 O O . PRO A 1 390 ? -11.012 -2.199 -36.127 1.00 65.56 390 PRO A O 1
ATOM 3081 N N . LYS A 1 391 ? -12.919 -2.770 -37.167 1.00 71.31 391 LYS A N 1
ATOM 3082 C CA . LYS A 1 391 ? -13.819 -1.859 -36.440 1.00 71.31 391 LYS A CA 1
ATOM 3083 C C . LYS A 1 391 ? -14.493 -2.501 -35.224 1.00 71.31 391 LYS A C 1
ATOM 3085 O O . LYS A 1 391 ? -15.041 -1.759 -34.409 1.00 71.31 391 LYS A O 1
ATOM 3090 N N . ASN A 1 392 ? -14.482 -3.831 -35.096 1.00 64.50 392 ASN A N 1
ATOM 3091 C CA . ASN A 1 392 ? -15.094 -4.512 -33.954 1.00 64.50 392 ASN A CA 1
ATOM 3092 C C . ASN A 1 392 ? -14.359 -4.173 -32.647 1.00 64.50 392 ASN A C 1
ATOM 3094 O O . ASN A 1 392 ? -13.132 -4.053 -32.606 1.00 64.50 392 ASN A O 1
ATOM 3098 N N . GLU A 1 393 ? -15.118 -4.006 -31.563 1.00 76.19 393 GLU A N 1
ATOM 3099 C CA . GLU A 1 393 ? -14.572 -3.564 -30.281 1.00 76.19 393 GLU A CA 1
ATOM 3100 C C . GLU A 1 393 ? -13.612 -4.613 -29.687 1.00 76.19 393 GLU A C 1
ATOM 3102 O O . GLU A 1 393 ? -13.919 -5.805 -29.619 1.00 76.19 393 GLU A O 1
ATOM 3107 N N . LEU A 1 394 ? -12.421 -4.170 -29.261 1.00 83.25 394 LEU A N 1
ATOM 3108 C CA . LEU A 1 394 ? -11.368 -5.047 -28.740 1.00 83.25 394 LEU A CA 1
ATOM 3109 C C . LEU A 1 394 ? -11.786 -5.695 -27.415 1.00 83.25 394 LEU A C 1
ATOM 3111 O O . LEU A 1 394 ? -11.575 -5.131 -26.334 1.00 83.25 394 LEU A O 1
ATOM 3115 N N . THR A 1 395 ? -12.324 -6.909 -27.500 1.00 84.81 395 THR A N 1
ATOM 3116 C CA . THR A 1 395 ? -12.711 -7.681 -26.319 1.00 84.81 395 THR A CA 1
ATOM 3117 C C . THR A 1 395 ? -11.501 -8.032 -25.461 1.00 84.81 395 THR A C 1
ATOM 3119 O O . THR A 1 395 ? -10.429 -8.400 -25.948 1.00 84.81 395 THR A O 1
ATOM 3122 N N . LYS A 1 396 ? -11.677 -7.888 -24.147 1.00 89.94 396 LYS A N 1
ATOM 3123 C CA . LYS A 1 396 ? -10.677 -8.205 -23.127 1.00 89.94 396 LYS A CA 1
ATOM 3124 C C . LYS A 1 396 ? -11.234 -9.309 -22.256 1.00 89.94 396 LYS A C 1
ATOM 3126 O O . LYS A 1 396 ? -12.244 -9.104 -21.591 1.00 89.94 396 LYS A O 1
ATOM 3131 N N . ARG A 1 397 ? -10.558 -10.452 -22.242 1.00 90.75 397 ARG A N 1
ATOM 3132 C CA . ARG A 1 397 ? -10.944 -11.617 -21.442 1.00 90.75 397 ARG A CA 1
ATOM 3133 C C . ARG A 1 397 ? -9.837 -11.956 -20.457 1.00 90.75 397 ARG A C 1
ATOM 3135 O O . ARG A 1 397 ? -8.657 -11.950 -20.809 1.00 90.75 397 ARG A O 1
ATOM 3142 N N . LEU A 1 398 ? -10.219 -12.204 -19.212 1.00 93.56 398 LEU A N 1
ATOM 3143 C CA . LEU A 1 398 ? -9.304 -12.643 -18.167 1.00 93.56 398 LEU A CA 1
ATOM 3144 C C . LEU A 1 398 ? -9.233 -14.172 -18.230 1.00 93.56 398 LEU A C 1
ATOM 3146 O O . LEU A 1 398 ? -10.270 -14.830 -18.265 1.00 93.56 398 LEU A O 1
ATOM 3150 N N . VAL A 1 399 ? -8.027 -14.729 -18.286 1.00 95.19 399 VAL A N 1
ATOM 3151 C CA . VAL A 1 399 ? -7.791 -16.182 -18.335 1.00 95.19 399 VAL A CA 1
ATOM 3152 C C . VAL A 1 399 ? -6.765 -16.578 -17.283 1.00 95.19 399 VAL A C 1
ATOM 3154 O O . VAL A 1 399 ? -5.950 -15.748 -16.865 1.00 95.19 399 VAL A O 1
ATOM 3157 N N . LYS A 1 400 ? -6.781 -17.843 -16.862 1.00 96.38 400 LYS A N 1
ATOM 3158 C CA . LYS A 1 400 ? -5.718 -18.415 -16.025 1.00 96.38 400 LYS A CA 1
ATOM 3159 C C . LYS A 1 400 ? -4.395 -18.468 -16.789 1.00 96.38 400 LYS A C 1
ATOM 3161 O O . LYS A 1 400 ? -4.370 -18.685 -17.997 1.00 96.38 400 LYS A O 1
ATOM 3166 N N . CYS A 1 401 ? -3.295 -18.266 -16.074 1.00 96.94 401 CYS A N 1
ATOM 3167 C CA . CYS A 1 401 ? -1.955 -18.559 -16.575 1.00 96.94 401 CYS A CA 1
ATOM 3168 C C . CYS A 1 401 ? -1.627 -20.042 -16.349 1.00 96.94 401 CYS A C 1
ATOM 3170 O O . CYS A 1 401 ? -2.087 -20.631 -15.369 1.00 96.94 401 CYS A O 1
ATOM 3172 N N . HIS A 1 402 ? -0.814 -20.635 -17.223 1.00 96.94 402 HIS A N 1
ATOM 3173 C CA . HIS A 1 402 ? -0.360 -22.020 -17.074 1.00 96.94 402 HIS A CA 1
ATOM 3174 C C . HIS A 1 402 ? 0.684 -22.109 -15.956 1.00 96.94 402 HIS A C 1
ATOM 3176 O O . HIS A 1 402 ? 1.650 -21.343 -15.953 1.00 96.94 402 HIS A O 1
ATOM 3182 N N . ARG A 1 403 ? 0.497 -23.028 -15.009 1.00 97.12 403 ARG A N 1
ATOM 3183 C CA . ARG A 1 403 ? 1.427 -23.292 -13.904 1.00 97.12 403 ARG A CA 1
ATOM 3184 C C . ARG A 1 403 ? 2.543 -24.199 -14.419 1.00 97.12 403 ARG A C 1
ATOM 3186 O O . ARG A 1 403 ? 2.268 -25.299 -14.879 1.00 97.12 403 ARG A O 1
ATOM 3193 N N . ILE A 1 404 ? 3.798 -23.747 -14.386 1.00 96.38 404 ILE A N 1
ATOM 3194 C CA . ILE A 1 404 ? 4.896 -24.453 -15.078 1.00 96.38 404 ILE A CA 1
ATOM 3195 C C . ILE A 1 404 ? 5.176 -25.836 -14.463 1.00 96.38 404 ILE A C 1
ATOM 3197 O O . ILE A 1 404 ? 5.537 -26.763 -15.183 1.00 96.38 404 ILE A O 1
ATOM 3201 N N . ASP A 1 405 ? 4.923 -26.006 -13.165 1.00 94.62 405 ASP A N 1
ATOM 3202 C CA . ASP A 1 405 ? 5.099 -27.289 -12.472 1.00 94.62 405 ASP A CA 1
ATOM 3203 C C . ASP A 1 405 ? 4.000 -28.322 -12.816 1.00 94.62 405 ASP A C 1
ATOM 3205 O O . ASP A 1 405 ? 4.144 -29.491 -12.464 1.00 94.62 405 ASP A O 1
ATOM 3209 N N . ASP A 1 406 ? 2.931 -27.925 -13.525 1.00 95.56 406 ASP A N 1
ATOM 3210 C CA . ASP A 1 406 ? 1.895 -28.840 -14.040 1.00 95.56 406 ASP A CA 1
ATOM 3211 C C . ASP A 1 406 ? 2.303 -29.484 -15.389 1.00 95.56 406 ASP A C 1
ATOM 3213 O O . ASP A 1 406 ? 1.564 -30.303 -15.935 1.00 95.56 406 ASP A O 1
ATOM 3217 N N . GLY A 1 407 ? 3.483 -29.142 -15.926 1.00 95.75 407 GLY A N 1
ATOM 3218 C CA . GLY A 1 407 ? 4.063 -29.735 -17.135 1.00 95.75 407 GLY A CA 1
ATOM 3219 C C . GLY A 1 407 ? 4.040 -28.815 -18.359 1.00 95.75 407 GLY A C 1
ATOM 3220 O O . GLY A 1 407 ? 4.016 -27.587 -18.244 1.00 95.75 407 GLY A O 1
ATOM 3221 N N . GLU A 1 408 ? 4.085 -29.408 -19.554 1.00 95.69 408 GLU A N 1
ATOM 3222 C CA . GLU A 1 408 ? 4.061 -28.656 -20.814 1.00 95.69 408 GLU A CA 1
ATOM 3223 C C . GLU A 1 408 ? 2.720 -27.942 -21.043 1.00 95.69 408 GLU A C 1
ATOM 3225 O O . GLU A 1 408 ? 1.656 -28.402 -20.630 1.00 95.69 408 GLU A O 1
ATOM 3230 N N . VAL A 1 409 ? 2.775 -26.792 -21.718 1.00 94.31 409 VAL A N 1
ATOM 3231 C CA . VAL A 1 409 ? 1.605 -25.946 -21.986 1.00 94.31 409 VAL A CA 1
ATOM 3232 C C . VAL A 1 409 ? 0.761 -26.586 -23.095 1.00 94.31 409 VAL A C 1
ATOM 3234 O O . VAL A 1 409 ? 1.268 -26.728 -24.212 1.00 94.31 409 VAL A O 1
ATOM 3237 N N . PRO A 1 410 ? -0.523 -26.922 -22.862 1.00 94.00 410 PRO A N 1
ATOM 3238 C CA . PRO A 1 410 ? -1.365 -27.533 -23.886 1.00 94.00 410 PRO A CA 1
ATOM 3239 C C . PRO A 1 410 ? -1.465 -26.681 -25.158 1.00 94.00 410 PRO A C 1
ATOM 3241 O O . PRO A 1 410 ? -1.637 -25.457 -25.106 1.00 94.00 410 PRO A O 1
ATOM 3244 N N . THR A 1 411 ? -1.397 -27.321 -26.328 1.00 93.62 411 THR A N 1
ATOM 3245 C CA . THR A 1 411 ? -1.524 -26.628 -27.615 1.00 93.62 411 THR A CA 1
ATOM 3246 C C . THR A 1 411 ? -2.865 -25.898 -27.694 1.00 93.62 411 THR A C 1
ATOM 3248 O O . THR A 1 411 ? -3.925 -26.514 -27.661 1.00 93.62 411 THR A O 1
ATOM 3251 N N . GLY A 1 412 ? -2.821 -24.567 -27.796 1.00 90.75 412 GLY A N 1
ATOM 3252 C CA . GLY A 1 412 ? -4.022 -23.731 -27.823 1.00 90.75 412 GLY A CA 1
ATOM 3253 C C . GLY A 1 412 ? -4.552 -23.280 -26.455 1.00 90.75 412 GLY A C 1
ATOM 3254 O O . GLY A 1 412 ? -5.627 -22.689 -26.427 1.00 90.75 412 GLY A O 1
ATOM 3255 N N . PHE A 1 413 ? -3.812 -23.459 -25.350 1.00 92.00 413 PHE A N 1
ATOM 3256 C CA . PHE A 1 413 ? -4.213 -23.026 -23.994 1.00 92.00 413 PHE A CA 1
ATOM 3257 C C . PHE A 1 413 ? -4.651 -21.546 -23.900 1.00 92.00 413 PHE A C 1
ATOM 3259 O O . PHE A 1 413 ? -5.592 -21.231 -23.180 1.00 92.00 413 PHE A O 1
ATOM 3266 N N . PHE A 1 414 ? -4.026 -20.641 -24.668 1.00 92.12 414 PHE A N 1
ATOM 3267 C CA . PHE A 1 414 ? -4.422 -19.220 -24.780 1.00 92.12 414 PHE A CA 1
ATOM 3268 C C . PHE A 1 414 ? -5.263 -18.895 -26.038 1.00 92.12 414 PHE A C 1
ATOM 3270 O O . PHE A 1 414 ? -5.600 -17.735 -26.287 1.00 92.12 414 PHE A O 1
ATOM 3277 N N . GLY A 1 415 ? -5.603 -19.909 -26.840 1.00 89.25 415 GLY A N 1
ATOM 3278 C CA . GLY A 1 415 ? -6.412 -19.809 -28.059 1.00 89.25 415 GLY A CA 1
ATOM 3279 C C . GLY A 1 415 ? -7.900 -19.579 -27.775 1.00 89.25 415 GLY A C 1
ATOM 3280 O O . GLY A 1 415 ? -8.281 -19.300 -26.640 1.00 89.25 415 GLY A O 1
ATOM 3281 N N . ALA A 1 416 ? -8.765 -19.683 -28.790 1.00 85.44 416 ALA A N 1
ATOM 3282 C CA . ALA A 1 416 ? -10.200 -19.380 -28.661 1.00 85.44 416 ALA A CA 1
ATOM 3283 C C . ALA A 1 416 ? -10.849 -20.041 -27.425 1.00 85.44 416 ALA A C 1
ATOM 3285 O O . ALA A 1 416 ? -11.485 -19.349 -26.634 1.00 85.44 416 ALA A O 1
ATOM 3286 N N . ASN A 1 417 ? -10.546 -21.321 -27.190 1.00 83.50 417 ASN A N 1
ATOM 3287 C CA . ASN A 1 417 ? -11.113 -22.155 -26.124 1.00 83.50 417 ASN A CA 1
ATOM 3288 C C . ASN A 1 417 ? -10.419 -22.013 -24.748 1.00 83.50 417 ASN A C 1
ATOM 3290 O O . ASN A 1 417 ? -10.653 -22.840 -23.870 1.00 83.50 417 ASN A O 1
ATOM 3294 N N . ALA A 1 418 ? -9.545 -21.016 -24.553 1.00 85.50 418 ALA A N 1
ATOM 3295 C CA . ALA A 1 418 ? -8.942 -20.720 -23.249 1.00 85.50 418 ALA A CA 1
ATOM 3296 C C . ALA A 1 418 ? -10.021 -20.547 -22.166 1.00 85.50 418 ALA A C 1
ATOM 3298 O O . ALA A 1 418 ? -11.031 -19.897 -22.433 1.00 85.50 418 ALA A O 1
ATOM 3299 N N . GLU A 1 419 ? -9.793 -21.071 -20.954 1.00 82.69 419 GLU A N 1
ATOM 3300 C CA . GLU A 1 419 ? -10.753 -20.995 -19.839 1.00 82.69 419 GLU A CA 1
ATOM 3301 C C . GLU A 1 419 ? -11.046 -19.524 -19.484 1.00 82.69 419 GLU A C 1
ATOM 3303 O O . GLU A 1 419 ? -10.282 -18.864 -18.769 1.00 82.69 419 GLU A O 1
ATOM 3308 N N . THR A 1 420 ? -12.139 -18.989 -20.033 1.00 74.88 420 THR A N 1
ATOM 3309 C CA . THR A 1 420 ? -12.559 -17.606 -19.822 1.00 74.88 420 THR A CA 1
ATOM 3310 C C . THR A 1 420 ? -13.126 -17.450 -18.431 1.00 74.88 420 THR A C 1
ATOM 3312 O O . THR A 1 420 ? -14.088 -18.114 -18.051 1.00 74.88 420 THR A O 1
ATOM 3315 N N . VAL A 1 421 ? -12.546 -16.522 -17.686 1.00 74.31 421 VAL A N 1
ATOM 3316 C CA . VAL A 1 421 ? -12.999 -16.195 -16.349 1.00 74.31 421 VAL A CA 1
ATOM 3317 C C . VAL A 1 421 ? -14.066 -15.107 -16.428 1.00 74.31 421 VAL A C 1
ATOM 3319 O O . VAL A 1 421 ? -13.748 -13.956 -16.736 1.00 74.31 421 VAL A O 1
ATOM 3322 N N . ASP A 1 422 ? -15.310 -15.451 -16.087 1.00 46.31 422 ASP A N 1
ATOM 3323 C CA . ASP A 1 422 ? -16.413 -14.490 -15.961 1.00 46.31 422 ASP A CA 1
ATOM 3324 C C . ASP A 1 422 ? -16.048 -13.380 -14.960 1.00 46.31 422 ASP A C 1
ATOM 3326 O O . ASP A 1 422 ? -15.871 -13.613 -13.758 1.00 46.31 422 ASP A O 1
ATOM 3330 N N . GLY A 1 423 ? -15.861 -12.157 -15.471 1.00 42.59 423 GLY A N 1
ATOM 3331 C CA . GLY A 1 423 ? -15.016 -11.178 -14.790 1.00 42.59 423 GLY A CA 1
ATOM 3332 C C . GLY A 1 423 ? -15.279 -9.710 -15.124 1.00 42.59 423 GLY A C 1
ATOM 3333 O O . GLY A 1 423 ? -14.536 -9.110 -15.891 1.00 42.59 423 GLY A O 1
ATOM 3334 N N . ILE A 1 424 ? -16.202 -9.113 -14.360 1.00 37.66 424 ILE A N 1
ATOM 3335 C CA . ILE A 1 424 ? -16.375 -7.661 -14.131 1.00 37.66 424 ILE A CA 1
ATOM 3336 C C . ILE A 1 424 ? -17.057 -6.877 -15.271 1.00 37.66 424 ILE A C 1
ATOM 3338 O O . ILE A 1 424 ? -16.405 -6.302 -16.140 1.00 37.66 424 ILE A O 1
ATOM 3342 N N . ASP A 1 425 ? -18.373 -6.681 -15.131 1.00 37.31 425 ASP A N 1
ATOM 3343 C CA . ASP A 1 425 ? -19.077 -5.548 -15.742 1.00 37.31 425 ASP A CA 1
ATOM 3344 C C . ASP A 1 425 ? -18.525 -4.207 -15.227 1.00 37.31 425 ASP A C 1
ATOM 3346 O O . ASP A 1 425 ? -18.355 -3.997 -14.018 1.00 37.31 425 ASP A O 1
ATOM 3350 N N . ALA A 1 426 ? -18.307 -3.251 -16.131 1.00 37.28 426 ALA A N 1
ATOM 3351 C CA . ALA A 1 426 ? -17.871 -1.899 -15.784 1.00 37.28 426 ALA A CA 1
ATOM 3352 C C . ALA A 1 426 ? -19.034 -1.062 -15.207 1.00 37.28 426 ALA A C 1
ATOM 3354 O O . ALA A 1 426 ? -19.720 -0.328 -15.924 1.00 37.28 426 ALA A O 1
ATOM 3355 N N . VAL A 1 427 ? -19.248 -1.182 -13.890 1.00 45.78 427 VAL A N 1
ATOM 3356 C CA . VAL A 1 427 ? -20.343 -0.518 -13.152 1.00 45.78 427 VAL A CA 1
ATOM 3357 C C . VAL A 1 427 ? -20.311 1.009 -13.286 1.00 45.78 427 VAL A C 1
ATOM 3359 O O . VAL A 1 427 ? -21.358 1.621 -13.469 1.00 45.78 427 VAL A O 1
ATOM 3362 N N . ASP A 1 428 ? -19.128 1.623 -13.194 1.00 49.31 428 ASP A N 1
ATOM 3363 C CA . ASP A 1 428 ? -18.935 3.075 -13.242 1.00 49.31 428 ASP A CA 1
ATOM 3364 C C . ASP A 1 428 ? -17.550 3.445 -13.791 1.00 49.31 428 ASP A C 1
ATOM 3366 O O . ASP A 1 428 ? -16.590 2.686 -13.649 1.00 49.31 428 ASP A O 1
ATOM 3370 N N . VAL A 1 429 ? -17.442 4.648 -14.363 1.00 63.88 429 VAL A N 1
ATOM 3371 C CA . VAL A 1 429 ? -16.172 5.283 -14.756 1.00 63.88 429 VAL A CA 1
ATOM 3372 C C . VAL A 1 429 ? -15.948 6.518 -13.880 1.00 63.88 429 VAL A C 1
ATOM 3374 O O . VAL A 1 429 ? -16.885 7.271 -13.608 1.00 63.88 429 VAL A O 1
ATOM 3377 N N . VAL A 1 430 ? -14.709 6.729 -13.433 1.00 70.25 430 VAL A N 1
ATOM 3378 C CA . VAL A 1 430 ? -14.288 7.880 -12.617 1.00 70.25 430 VAL A CA 1
ATOM 3379 C C . VAL A 1 430 ? -13.002 8.489 -13.180 1.00 70.25 430 VAL A C 1
ATOM 3381 O O . VAL A 1 430 ? -12.180 7.768 -13.744 1.00 70.25 430 VAL A O 1
ATOM 3384 N N . ASP A 1 431 ? -12.816 9.795 -12.997 1.00 75.19 431 ASP A N 1
ATOM 3385 C CA . ASP A 1 431 ? -11.610 10.543 -13.390 1.00 75.19 431 ASP A CA 1
ATOM 3386 C C . ASP A 1 431 ? -11.091 11.393 -12.213 1.00 75.19 431 ASP A C 1
ATOM 3388 O O . ASP A 1 431 ? -11.859 11.791 -11.331 1.00 75.19 431 ASP A O 1
ATOM 3392 N N . GLN A 1 432 ? -9.780 11.639 -12.169 1.00 74.50 432 GLN A N 1
ATOM 3393 C CA . GLN A 1 432 ? -9.098 12.294 -11.048 1.00 74.50 432 GLN A CA 1
ATOM 3394 C C . GLN A 1 432 ? -9.055 13.817 -11.245 1.00 74.50 432 GLN A C 1
ATOM 3396 O O . GLN A 1 432 ? -8.529 14.335 -12.237 1.00 74.50 432 GLN A O 1
ATOM 3401 N N . ILE A 1 433 ? -9.593 14.553 -10.274 1.00 85.50 433 ILE A N 1
ATOM 3402 C CA . ILE A 1 433 ? -9.642 16.021 -10.272 1.00 85.50 433 ILE A CA 1
ATOM 3403 C C . ILE A 1 433 ? -8.414 16.623 -9.586 1.00 85.50 433 ILE A C 1
ATOM 3405 O O . ILE A 1 433 ? -7.716 15.947 -8.833 1.00 85.50 433 ILE A O 1
ATOM 3409 N N . LYS A 1 434 ? -8.121 17.907 -9.845 1.00 77.81 434 LYS A N 1
ATOM 3410 C CA . LYS A 1 434 ? -6.843 18.537 -9.436 1.00 77.81 434 LYS A CA 1
ATOM 3411 C C . LYS A 1 434 ? -6.552 18.609 -7.928 1.00 77.81 434 LYS A C 1
ATOM 3413 O O . LYS A 1 434 ? -5.451 19.009 -7.569 1.00 77.81 434 LYS A O 1
ATOM 3418 N N . ASN A 1 435 ? -7.495 18.215 -7.074 1.00 77.81 435 ASN A N 1
ATOM 3419 C CA . ASN A 1 435 ? -7.334 18.153 -5.618 1.00 77.81 435 ASN A CA 1
ATOM 3420 C C . ASN A 1 435 ? -7.085 16.713 -5.102 1.00 77.81 435 ASN A C 1
ATOM 3422 O O . ASN A 1 435 ? -7.345 16.431 -3.936 1.00 77.81 435 ASN A O 1
ATOM 3426 N N . ASP A 1 436 ? -6.637 15.788 -5.964 1.00 73.31 436 ASP A N 1
ATOM 3427 C CA . ASP A 1 436 ? -6.405 14.361 -5.649 1.00 73.31 436 ASP A CA 1
ATOM 3428 C C . ASP A 1 436 ? -7.631 13.613 -5.077 1.00 73.31 436 ASP A C 1
ATOM 3430 O O . ASP A 1 436 ? -7.546 12.669 -4.269 1.00 73.31 436 ASP A O 1
ATOM 3434 N N . ASP A 1 437 ? -8.787 14.042 -5.580 1.00 78.19 437 ASP A N 1
ATOM 3435 C CA . ASP A 1 437 ? -10.110 13.442 -5.423 1.00 78.19 437 ASP A CA 1
ATOM 3436 C C . ASP A 1 437 ? -10.635 12.929 -6.784 1.00 78.19 437 ASP A C 1
ATOM 3438 O O . ASP A 1 437 ? -9.994 13.132 -7.819 1.00 78.19 437 ASP A O 1
ATOM 3442 N N . TYR A 1 438 ? -11.784 12.250 -6.800 1.00 79.81 438 TYR A N 1
ATOM 3443 C CA . TYR A 1 438 ? -12.341 11.594 -7.986 1.00 79.81 438 TYR A CA 1
ATOM 3444 C C . TYR A 1 438 ? -13.775 12.040 -8.277 1.00 79.81 438 TYR A C 1
ATOM 3446 O O . TYR A 1 438 ? -14.652 11.971 -7.416 1.00 79.81 438 TYR A O 1
ATOM 3454 N N . ALA A 1 439 ? -14.041 12.415 -9.527 1.00 79.25 439 ALA A N 1
ATOM 3455 C CA . ALA A 1 439 ? -15.383 12.701 -10.021 1.00 79.25 439 ALA A CA 1
ATOM 3456 C C . ALA A 1 439 ? -15.929 11.517 -10.834 1.00 79.25 439 ALA A C 1
ATOM 3458 O O . ALA A 1 439 ? -15.209 10.891 -11.614 1.00 79.25 439 ALA A O 1
ATOM 3459 N N . LYS A 1 440 ? -17.222 11.216 -10.667 1.00 78.56 440 LYS A N 1
ATOM 3460 C CA . LYS A 1 440 ? -17.928 10.194 -11.452 1.00 78.56 440 LYS A CA 1
ATOM 3461 C C . LYS A 1 440 ? -18.241 10.722 -12.852 1.00 78.56 440 LYS A C 1
ATOM 3463 O O . LYS A 1 440 ? -18.854 11.777 -12.996 1.00 78.56 440 LYS A O 1
ATOM 3468 N N . CYS A 1 441 ? -17.856 9.970 -13.877 1.00 75.25 441 CYS A N 1
ATOM 3469 C CA . CYS A 1 441 ? -18.166 10.292 -15.263 1.00 75.25 441 CYS A CA 1
ATOM 3470 C C . CYS A 1 441 ? -19.618 9.910 -15.592 1.00 75.25 441 CYS A C 1
ATOM 3472 O O . CYS A 1 441 ? -20.098 8.840 -15.218 1.00 75.25 441 CYS A O 1
ATOM 3474 N N . ILE A 1 442 ? -20.314 10.778 -16.326 1.00 74.69 442 ILE A N 1
ATOM 3475 C CA . ILE A 1 442 ? -21.677 10.541 -16.820 1.00 74.69 442 ILE A CA 1
ATOM 3476 C C . ILE A 1 442 ? -21.578 9.835 -18.185 1.00 74.69 442 ILE A C 1
ATOM 3478 O O . ILE A 1 442 ? -20.766 10.236 -19.022 1.00 74.69 442 ILE A O 1
ATOM 3482 N N . ARG A 1 443 ? -22.383 8.788 -18.436 1.00 60.41 443 ARG A N 1
ATOM 3483 C CA . ARG A 1 443 ? -22.402 8.108 -19.748 1.00 60.41 443 ARG A CA 1
ATOM 3484 C C . ARG A 1 443 ? -22.936 9.058 -20.828 1.00 60.41 443 ARG A C 1
ATOM 3486 O O . ARG A 1 443 ? -23.911 9.776 -20.603 1.00 60.41 443 ARG A O 1
ATOM 3493 N N . ARG A 1 444 ? -22.318 9.044 -22.014 1.00 52.81 444 ARG A N 1
ATOM 3494 C CA . ARG A 1 444 ? -22.634 9.985 -23.107 1.00 52.81 444 ARG A CA 1
ATOM 3495 C C . ARG A 1 444 ? -24.087 9.879 -23.582 1.00 52.81 444 ARG A C 1
ATOM 3497 O O . ARG A 1 444 ? -24.734 10.903 -23.774 1.00 52.81 444 ARG A O 1
ATOM 3504 N N . GLU A 1 445 ? -24.621 8.668 -23.695 1.00 51.06 445 GLU A N 1
ATOM 3505 C CA . GLU A 1 445 ? -26.021 8.414 -24.077 1.00 51.06 445 GLU A CA 1
ATOM 3506 C C . GLU A 1 445 ? -27.012 9.095 -23.119 1.00 51.06 445 GLU A C 1
ATOM 3508 O O . GLU A 1 445 ? -27.917 9.796 -23.566 1.00 51.06 445 GLU A O 1
ATOM 3513 N N . SER A 1 446 ? -26.763 9.026 -21.805 1.00 50.81 446 SER A N 1
ATOM 3514 C CA . SER A 1 446 ? -27.561 9.716 -20.776 1.00 50.81 446 SER A CA 1
ATOM 3515 C C . SER A 1 446 ? -27.405 11.250 -20.740 1.00 50.81 446 SER A C 1
ATOM 3517 O O . SER A 1 446 ? -27.894 11.884 -19.810 1.00 50.81 446 SER A O 1
ATOM 3519 N N . SER A 1 447 ? -26.730 11.864 -21.721 1.00 47.66 447 SER A N 1
ATOM 3520 C CA . SER A 1 447 ? -26.608 13.328 -21.846 1.00 47.66 447 SER A CA 1
ATOM 3521 C C . SER A 1 447 ? -27.432 13.949 -22.982 1.00 47.66 447 SER A C 1
ATOM 3523 O O . SER A 1 447 ? -27.477 15.173 -23.092 1.00 47.66 447 SER A O 1
ATOM 3525 N N . HIS A 1 448 ? -28.097 13.134 -23.812 1.00 43.75 448 HIS A N 1
ATOM 3526 C CA . HIS A 1 448 ? -28.900 13.631 -24.938 1.00 43.75 448 HIS A CA 1
ATOM 3527 C C . HIS A 1 448 ? -30.340 14.015 -24.565 1.00 43.75 448 HIS A C 1
ATOM 3529 O O . HIS A 1 448 ? -30.981 14.765 -25.303 1.00 43.75 448 HIS A O 1
ATOM 3535 N N . THR A 1 449 ? -30.839 13.593 -23.402 1.00 40.84 449 THR A N 1
ATOM 3536 C CA . THR A 1 449 ? -32.014 14.213 -22.787 1.00 40.84 449 THR A CA 1
ATOM 3537 C C . THR A 1 449 ? -31.671 15.639 -22.354 1.00 40.84 449 THR A C 1
ATOM 3539 O O . THR A 1 449 ? -30.874 15.854 -21.439 1.00 40.84 449 THR A O 1
ATOM 3542 N N . LYS A 1 450 ? -32.323 16.639 -22.970 1.00 47.78 450 LYS A N 1
ATOM 3543 C CA . LYS A 1 450 ? -32.503 17.944 -22.312 1.00 47.78 450 LYS A CA 1
ATOM 3544 C C . LYS A 1 450 ? -33.090 17.683 -20.916 1.00 47.78 450 LYS A C 1
ATOM 3546 O O . LYS A 1 450 ? -34.016 16.874 -20.837 1.00 47.78 450 LYS A O 1
ATOM 3551 N N . PRO A 1 451 ? -32.622 18.351 -19.846 1.00 42.66 451 PRO A N 1
ATOM 3552 C CA . PRO A 1 451 ? -33.271 18.252 -18.546 1.00 42.66 451 PRO A CA 1
ATOM 3553 C C . PRO A 1 451 ? -34.753 18.620 -18.675 1.00 42.66 451 PRO A C 1
ATOM 3555 O O . PRO A 1 451 ? -35.088 19.735 -19.082 1.00 42.66 451 PRO A O 1
ATOM 3558 N N . SER A 1 452 ? -35.637 17.679 -18.355 1.00 36.12 452 SER A N 1
ATOM 3559 C CA . SER A 1 452 ? -37.055 17.955 -18.153 1.00 36.12 452 SER A CA 1
ATOM 3560 C C . SER A 1 452 ? -37.175 18.909 -16.966 1.00 36.12 452 SER A C 1
ATOM 3562 O O . SER A 1 452 ? -36.710 18.615 -15.866 1.00 36.12 452 SER A O 1
ATOM 3564 N N . HIS A 1 453 ? -37.794 20.073 -17.178 1.00 45.69 453 HIS A N 1
ATOM 3565 C CA . HIS A 1 453 ? -37.917 21.108 -16.142 1.00 45.69 453 HIS A CA 1
ATOM 3566 C C . HIS A 1 453 ? -38.724 20.659 -14.903 1.00 45.69 453 HIS A C 1
ATOM 3568 O O . HIS A 1 453 ? -38.710 21.356 -13.895 1.00 45.69 453 HIS A O 1
ATOM 3574 N N . SER A 1 454 ? -39.407 19.512 -14.972 1.00 41.72 454 SER A N 1
ATOM 3575 C CA . SER A 1 454 ? -40.423 19.040 -14.026 1.00 41.72 454 SER A CA 1
ATOM 3576 C C . SER A 1 454 ? -39.953 18.054 -12.947 1.00 41.72 454 SER A C 1
ATOM 3578 O O . SER A 1 454 ? -40.730 17.758 -12.050 1.00 41.72 454 SER A O 1
ATOM 3580 N N . GLU A 1 455 ? -38.729 17.513 -13.007 1.00 42.22 455 GLU A N 1
ATOM 3581 C CA . GLU A 1 455 ? -38.253 16.502 -12.030 1.00 42.22 455 GLU A CA 1
ATOM 3582 C C . GLU A 1 455 ? -37.121 17.004 -11.110 1.00 42.22 455 GLU A C 1
ATOM 3584 O O . GLU A 1 455 ? -36.551 16.239 -10.332 1.00 42.22 455 GLU A O 1
ATOM 3589 N N . LEU A 1 456 ? -36.779 18.297 -11.176 1.00 51.31 456 LEU A N 1
ATOM 3590 C CA . LEU A 1 456 ? -35.563 18.848 -10.558 1.00 51.31 456 LEU A CA 1
ATOM 3591 C C . LEU A 1 456 ? -35.803 19.765 -9.340 1.00 51.31 456 LEU A C 1
ATOM 3593 O O . LEU A 1 456 ? -34.849 20.338 -8.806 1.00 51.31 456 LEU A O 1
ATOM 3597 N N . GLU A 1 457 ? -37.054 19.894 -8.890 1.00 51.09 457 GLU A N 1
ATOM 3598 C CA . GLU A 1 457 ? -37.496 20.881 -7.885 1.00 51.09 457 GLU A CA 1
ATOM 3599 C C . GLU A 1 457 ? -36.969 20.628 -6.458 1.00 51.09 457 GLU A C 1
ATOM 3601 O O . GLU A 1 457 ? -36.856 21.563 -5.674 1.00 51.09 457 GLU A O 1
ATOM 3606 N N . ASN A 1 458 ? -36.583 19.389 -6.126 1.00 59.66 458 ASN A N 1
ATOM 3607 C CA . ASN A 1 458 ? -36.136 18.984 -4.781 1.00 59.66 458 ASN A CA 1
ATOM 3608 C C . ASN A 1 458 ? -34.602 18.837 -4.638 1.00 59.66 458 ASN A C 1
ATOM 3610 O O . ASN A 1 458 ? -34.121 18.096 -3.777 1.00 59.66 458 ASN A O 1
ATOM 3614 N N . SER A 1 459 ? -33.819 19.483 -5.509 1.00 72.19 459 SER A N 1
ATOM 3615 C CA . SER A 1 459 ? -32.349 19.395 -5.506 1.00 72.19 459 SER A CA 1
ATOM 3616 C C . SER A 1 459 ? -31.707 20.737 -5.141 1.00 72.19 459 SER A C 1
ATOM 3618 O O . SER A 1 459 ? -31.857 21.716 -5.861 1.00 72.19 459 SER A O 1
ATOM 3620 N N . ASN A 1 460 ? -30.984 20.769 -4.016 1.00 86.44 460 ASN A N 1
ATOM 3621 C CA . ASN A 1 460 ? -30.558 21.999 -3.328 1.00 86.44 460 ASN A CA 1
ATOM 3622 C C . ASN A 1 460 ? -29.072 22.345 -3.562 1.00 86.44 460 ASN A C 1
ATOM 3624 O O . ASN A 1 460 ? -28.457 23.037 -2.742 1.00 86.44 460 ASN A O 1
ATOM 3628 N N . GLY A 1 461 ? -28.453 21.796 -4.608 1.00 92.75 461 GLY A N 1
ATOM 3629 C CA . GLY A 1 461 ? -27.041 22.016 -4.923 1.00 92.75 461 GLY A CA 1
ATOM 3630 C C . GLY A 1 461 ? -26.433 20.978 -5.864 1.00 92.75 461 GLY A C 1
ATOM 3631 O O . GLY A 1 461 ? -27.122 20.088 -6.353 1.00 92.75 461 GLY A O 1
ATOM 3632 N N . TYR A 1 462 ? -25.125 21.074 -6.103 1.00 94.50 462 TYR A N 1
ATOM 3633 C CA . TYR A 1 462 ? -24.354 20.238 -7.030 1.00 94.50 462 TYR A CA 1
ATOM 3634 C C . TYR A 1 462 ? -23.234 19.477 -6.310 1.00 94.50 462 TYR A C 1
ATOM 3636 O O . TYR A 1 462 ? -22.430 20.069 -5.592 1.00 94.50 462 TYR A O 1
ATOM 3644 N N . LEU A 1 463 ? -23.146 18.170 -6.563 1.00 90.50 463 LEU A N 1
ATOM 3645 C CA . LEU A 1 463 ? -22.079 17.275 -6.121 1.00 90.50 463 LEU A CA 1
ATOM 3646 C C . LEU A 1 463 ? -20.980 17.186 -7.197 1.00 90.50 463 LEU A C 1
ATOM 3648 O O . LEU A 1 463 ? -21.226 16.725 -8.316 1.00 90.50 463 LEU A O 1
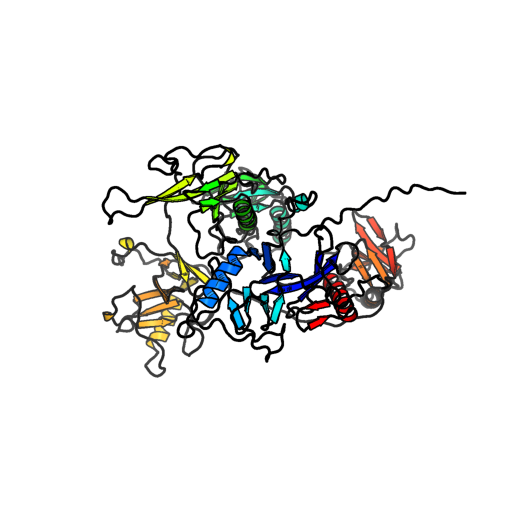ATOM 3652 N N . CYS A 1 464 ? -19.765 17.598 -6.841 1.00 92.31 464 CYS A N 1
ATOM 3653 C CA . CYS A 1 464 ? -18.568 17.607 -7.680 1.00 92.31 464 CYS A CA 1
ATOM 3654 C C . CYS A 1 464 ? -17.473 16.734 -7.043 1.00 92.31 464 CYS A C 1
ATOM 3656 O O . CYS A 1 464 ? -16.635 17.229 -6.293 1.00 92.31 464 CYS A O 1
ATOM 3658 N N . GLY A 1 465 ? -17.472 15.429 -7.328 1.00 89.38 465 GLY A N 1
ATOM 3659 C CA . GLY A 1 465 ? -16.602 14.483 -6.615 1.00 89.38 465 GLY A CA 1
ATOM 3660 C C . GLY A 1 465 ? -17.106 14.269 -5.189 1.00 89.38 465 GLY A C 1
ATOM 3661 O O . GLY A 1 465 ? -18.243 13.825 -5.009 1.00 89.38 465 GLY A O 1
ATOM 3662 N N . HIS A 1 466 ? -16.293 14.581 -4.180 1.00 85.31 466 HIS A N 1
ATOM 3663 C CA . HIS A 1 466 ? -16.731 14.611 -2.781 1.00 85.31 466 HIS A CA 1
ATOM 3664 C C . HIS A 1 466 ? -17.273 15.972 -2.307 1.00 85.31 466 HIS A C 1
ATOM 3666 O O . HIS A 1 466 ? -17.959 16.005 -1.285 1.00 85.31 466 HIS A O 1
ATOM 3672 N N . GLU A 1 467 ? -17.038 17.065 -3.040 1.00 90.81 467 GLU A N 1
ATOM 3673 C CA . GLU A 1 467 ? -17.539 18.396 -2.663 1.00 90.81 467 GLU A CA 1
ATOM 3674 C C . GLU A 1 467 ? -19.003 18.616 -3.046 1.00 90.81 467 GLU A C 1
ATOM 3676 O O . GLU A 1 467 ? -19.456 18.177 -4.105 1.00 90.81 467 GLU A O 1
ATOM 3681 N N . PHE A 1 468 ? -19.736 19.355 -2.208 1.00 92.12 468 PHE A N 1
ATOM 3682 C CA . PHE A 1 468 ? -21.123 19.741 -2.468 1.00 92.12 468 PHE A CA 1
ATOM 3683 C C . PHE A 1 468 ? -21.311 21.255 -2.366 1.00 92.12 468 PHE A C 1
ATOM 3685 O O . PHE A 1 468 ? -21.168 21.840 -1.292 1.00 92.12 468 PHE A O 1
ATOM 3692 N N . PHE A 1 469 ? -21.735 21.868 -3.467 1.00 93.25 469 PHE A N 1
ATOM 3693 C CA . PHE A 1 469 ? -22.067 23.287 -3.553 1.00 93.25 469 PHE A CA 1
ATOM 3694 C C . PHE A 1 469 ? -23.572 23.472 -3.423 1.00 93.25 469 PHE A C 1
ATOM 3696 O O . PHE A 1 469 ? -24.307 23.062 -4.315 1.00 93.25 469 PHE A O 1
ATOM 3703 N N . THR A 1 470 ? -24.044 24.079 -2.334 1.00 93.31 470 THR A N 1
ATOM 3704 C CA . THR A 1 470 ? -25.468 24.424 -2.203 1.00 93.31 470 THR A CA 1
ATOM 3705 C C . THR A 1 470 ? -25.873 25.469 -3.234 1.00 93.31 470 THR A C 1
ATOM 3707 O O . THR A 1 470 ? -25.057 26.302 -3.632 1.00 93.31 470 THR A O 1
ATOM 3710 N N . ASP A 1 471 ? -27.147 25.482 -3.618 1.00 92.50 471 ASP A N 1
ATOM 3711 C CA . ASP A 1 471 ? -27.677 26.506 -4.525 1.00 92.50 471 ASP A CA 1
ATOM 3712 C C . ASP A 1 471 ? -27.472 27.929 -3.968 1.00 92.50 471 ASP A C 1
ATOM 3714 O O . ASP A 1 471 ? -27.295 28.864 -4.740 1.00 92.50 471 ASP A O 1
ATOM 3718 N N . GLU A 1 472 ? -27.376 28.102 -2.643 1.00 92.50 472 GLU A N 1
ATOM 3719 C CA . GLU A 1 472 ? -26.999 29.380 -2.023 1.00 92.50 472 GLU A CA 1
ATOM 3720 C C . GLU A 1 472 ? -25.523 29.753 -2.262 1.00 92.50 472 GLU A C 1
ATOM 3722 O O . GLU A 1 472 ? -25.235 30.891 -2.631 1.00 92.50 472 GLU A O 1
ATOM 3727 N N . ILE A 1 473 ? -24.582 28.808 -2.131 1.00 92.38 473 ILE A N 1
ATOM 3728 C CA . ILE A 1 473 ? -23.163 29.031 -2.477 1.00 92.38 473 ILE A CA 1
ATOM 3729 C C . ILE A 1 473 ? -23.031 29.369 -3.969 1.00 92.38 473 ILE A C 1
ATOM 3731 O O . ILE A 1 473 ? -22.279 30.273 -4.341 1.00 92.38 473 ILE A O 1
ATOM 3735 N N . LEU A 1 474 ? -23.793 28.685 -4.826 1.00 95.12 474 LEU A N 1
ATOM 3736 C CA . LEU A 1 474 ? -23.816 28.927 -6.269 1.00 95.12 474 LEU A CA 1
ATOM 3737 C C . LEU A 1 474 ? -24.443 30.289 -6.608 1.00 95.12 474 LEU A C 1
ATOM 3739 O O . LEU A 1 474 ? -23.881 31.017 -7.423 1.00 95.12 474 LEU A O 1
ATOM 3743 N N . ARG A 1 475 ? -25.529 30.690 -5.934 1.00 94.06 475 ARG A N 1
ATOM 3744 C CA . ARG A 1 475 ? -26.174 32.009 -6.071 1.00 94.06 475 ARG A CA 1
ATOM 3745 C C . ARG A 1 475 ? -25.251 33.150 -5.638 1.00 94.06 475 ARG A C 1
ATOM 3747 O O . ARG A 1 475 ? -25.148 34.151 -6.343 1.00 94.06 475 ARG A O 1
ATOM 3754 N N . GLN A 1 476 ? -24.532 32.991 -4.525 1.00 93.38 476 GLN A N 1
ATOM 3755 C CA . GLN A 1 476 ? -23.529 33.962 -4.074 1.00 93.38 476 GLN A CA 1
ATOM 3756 C C . GLN A 1 476 ? -22.335 34.042 -5.042 1.00 93.38 476 GLN A C 1
ATOM 3758 O O . GLN A 1 476 ? -21.883 35.137 -5.376 1.00 93.38 476 GLN A O 1
ATOM 3763 N N . SER A 1 477 ? -21.849 32.900 -5.540 1.00 94.31 477 SER A N 1
ATOM 3764 C CA . SER A 1 477 ? -20.776 32.845 -6.543 1.00 94.31 477 SER A CA 1
ATOM 3765 C C . SER A 1 477 ? -21.199 33.478 -7.880 1.00 94.31 477 SER A C 1
ATOM 3767 O O . SER A 1 477 ? -20.427 34.233 -8.471 1.00 94.31 477 SER A O 1
ATOM 3769 N N . LEU A 1 478 ? -22.448 33.265 -8.312 1.00 94.94 478 LEU A N 1
ATOM 3770 C CA . LEU A 1 478 ? -23.042 33.885 -9.499 1.00 94.94 478 LEU A CA 1
ATOM 3771 C C . LEU A 1 478 ? -23.152 35.408 -9.352 1.00 94.94 478 LEU A C 1
ATOM 3773 O O . LEU A 1 478 ? -22.757 36.129 -10.264 1.00 94.94 478 LEU A O 1
ATOM 3777 N N . ALA A 1 479 ? -23.630 35.904 -8.207 1.00 94.00 479 ALA A N 1
ATOM 3778 C CA . ALA A 1 479 ? -23.718 37.340 -7.940 1.00 94.00 479 ALA A CA 1
ATOM 3779 C C . ALA A 1 479 ? -22.331 38.011 -7.969 1.00 94.00 479 ALA A C 1
ATOM 3781 O O . ALA A 1 479 ? -22.166 39.071 -8.574 1.00 94.00 479 ALA A O 1
ATOM 3782 N N . LEU A 1 480 ? -21.310 37.360 -7.393 1.00 92.19 480 LEU A N 1
ATOM 3783 C CA . LEU A 1 480 ? -19.917 37.808 -7.490 1.00 92.19 480 LEU A CA 1
ATOM 378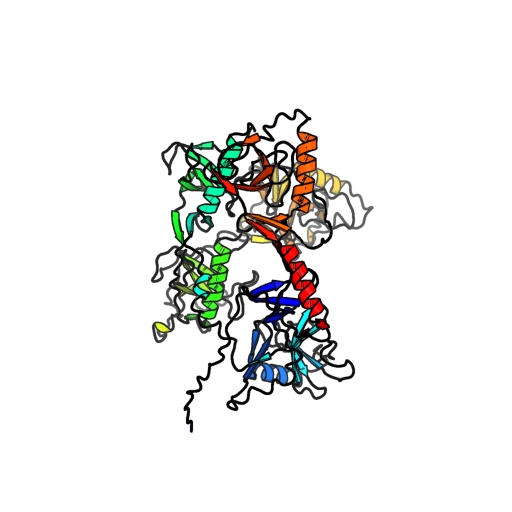4 C C . LEU A 1 480 ? -19.449 37.858 -8.955 1.00 92.19 480 LEU A C 1
ATOM 3786 O O . LEU A 1 480 ? -18.949 38.894 -9.395 1.00 92.19 480 LE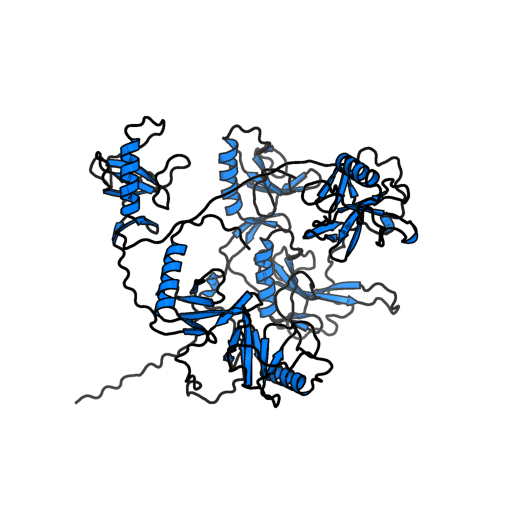U A O 1
ATOM 3790 N N . ALA A 1 481 ? -19.686 36.797 -9.731 1.00 92.19 481 ALA A N 1
ATOM 3791 C CA . ALA A 1 481 ? -19.341 36.744 -11.152 1.00 92.19 481 ALA A CA 1
ATOM 3792 C C . ALA A 1 481 ? -20.031 37.850 -11.972 1.00 92.19 481 ALA A C 1
ATOM 3794 O O . ALA A 1 481 ? -19.382 38.540 -12.760 1.00 92.19 481 ALA A O 1
ATOM 3795 N N . GLN A 1 482 ? -21.328 38.073 -11.757 1.00 91.88 482 GLN A N 1
ATOM 3796 C CA . GLN A 1 482 ? -22.106 39.107 -12.441 1.00 91.88 482 GLN A CA 1
ATOM 3797 C C . GLN A 1 482 ? -21.610 40.515 -12.089 1.00 91.88 482 GLN A C 1
ATOM 3799 O O . GLN A 1 482 ? -21.390 41.310 -13.004 1.00 91.88 482 GLN A O 1
ATOM 3804 N N . SER A 1 483 ? -21.334 40.782 -10.805 1.00 90.25 483 SER A N 1
ATOM 3805 C CA . SER A 1 483 ? -20.793 42.061 -10.311 1.00 90.25 483 SER A CA 1
ATOM 3806 C C . SER A 1 483 ? -19.375 42.390 -10.799 1.00 90.25 483 SER A C 1
ATOM 3808 O O . SER A 1 483 ? -18.948 43.539 -10.716 1.00 90.25 483 SER A O 1
ATOM 3810 N N . SER A 1 484 ? -18.633 41.411 -11.332 1.00 87.31 484 SER A N 1
ATOM 3811 C CA . SER A 1 484 ? -17.290 41.638 -11.870 1.00 87.31 484 SER A CA 1
ATOM 3812 C C . SER A 1 484 ? -17.345 42.323 -13.248 1.00 87.31 484 SER A C 1
ATOM 3814 O O . SER A 1 484 ? -17.369 41.710 -14.323 1.00 87.31 484 SER A O 1
ATOM 3816 N N . VAL A 1 485 ? -17.420 43.652 -13.217 1.00 67.44 485 VAL A N 1
ATOM 3817 C CA . VAL A 1 485 ? -17.454 44.513 -14.404 1.00 67.44 485 VAL A CA 1
ATOM 3818 C C . VAL A 1 485 ? -16.028 44.932 -14.768 1.00 67.44 485 VAL A C 1
ATOM 3820 O O . VAL A 1 485 ? -15.526 45.935 -14.284 1.00 67.44 485 VAL A O 1
ATOM 3823 N N . SER A 1 486 ? -15.377 44.136 -15.625 1.00 60.38 486 SER A N 1
ATOM 3824 C CA . SER A 1 486 ? -14.168 44.438 -16.434 1.00 60.38 486 SER A CA 1
ATOM 3825 C C . SER A 1 486 ? -12.863 44.932 -15.773 1.00 60.38 486 SER A C 1
ATOM 3827 O O . SER A 1 486 ? -11.812 44.786 -16.389 1.00 60.38 486 SER A O 1
ATOM 3829 N N . GLU A 1 487 ? -12.854 45.460 -14.550 1.00 59.50 487 GLU A N 1
ATOM 3830 C CA . GLU A 1 487 ? -11.696 46.171 -13.974 1.00 59.50 487 GLU A CA 1
ATOM 3831 C C . GLU A 1 487 ? -10.481 45.289 -13.624 1.00 59.50 487 GLU A C 1
ATOM 3833 O O . GLU A 1 487 ? -9.417 45.813 -13.287 1.00 59.50 487 GLU A O 1
ATOM 3838 N N . LYS A 1 488 ? -10.603 43.951 -13.645 1.00 64.94 488 LYS A N 1
ATOM 3839 C CA . LYS A 1 488 ? -9.510 43.025 -13.282 1.00 64.94 488 LYS A CA 1
ATOM 3840 C C . LYS A 1 488 ? -9.424 41.846 -14.270 1.00 64.94 488 LYS A C 1
ATOM 3842 O O . LYS A 1 488 ? -10.435 41.205 -14.537 1.00 64.94 488 LYS A O 1
ATOM 3847 N N . PRO A 1 489 ? -8.226 41.504 -14.787 1.00 62.91 489 PRO A N 1
ATOM 3848 C CA . PRO A 1 489 ? -8.081 40.934 -16.137 1.00 62.91 489 PRO A CA 1
ATOM 3849 C C . PRO A 1 489 ? -8.322 39.420 -16.297 1.00 62.91 489 PRO A C 1
ATOM 3851 O O . PRO A 1 489 ? -8.063 38.888 -17.372 1.00 62.91 489 PRO A O 1
ATOM 3854 N N . ASN A 1 490 ? -8.756 38.696 -15.257 1.00 82.69 490 ASN A N 1
ATOM 3855 C CA . ASN A 1 490 ? -8.656 37.227 -15.243 1.00 82.69 490 ASN A CA 1
ATOM 3856 C C . ASN A 1 490 ? -9.985 36.456 -15.321 1.00 82.69 490 ASN A C 1
ATOM 3858 O O . ASN A 1 490 ? -9.960 35.322 -15.791 1.00 82.69 490 ASN A O 1
ATOM 3862 N N . TYR A 1 491 ? -11.100 36.995 -14.815 1.00 87.62 491 TYR A N 1
ATOM 3863 C CA . TYR A 1 491 ? -12.387 36.283 -14.730 1.00 87.62 491 TYR A CA 1
ATOM 3864 C C . TYR A 1 491 ? -13.581 37.258 -14.744 1.00 87.62 491 TYR A C 1
ATOM 3866 O O . TYR A 1 491 ? -13.422 38.367 -14.231 1.00 87.62 491 TYR A O 1
ATOM 3874 N N . PRO A 1 492 ? -14.768 36.842 -15.238 1.00 90.62 492 PRO A N 1
ATOM 3875 C CA . PRO A 1 492 ? -15.047 35.570 -15.915 1.00 90.62 492 PRO A CA 1
ATOM 3876 C C . PRO A 1 492 ? -14.294 35.474 -17.250 1.00 90.62 492 PRO A C 1
ATOM 387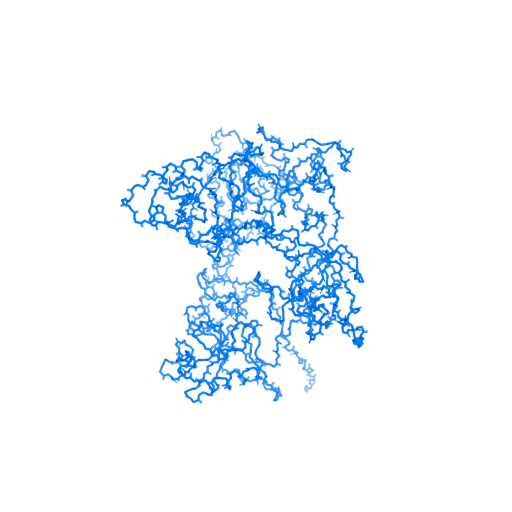8 O O . PRO A 1 492 ? -14.114 36.476 -17.935 1.00 90.62 492 PRO A O 1
ATOM 3881 N N . CYS A 1 493 ? -13.810 34.282 -17.600 1.00 91.69 493 CYS A N 1
ATOM 3882 C CA . CYS A 1 493 ? -12.989 34.065 -18.798 1.00 91.69 493 CYS A CA 1
ATOM 3883 C C . CYS A 1 493 ? -13.625 33.030 -19.740 1.00 91.69 493 CYS A C 1
ATOM 3885 O O . CYS A 1 493 ? -14.448 32.238 -19.278 1.00 91.69 493 CYS A O 1
ATOM 3887 N N . PRO A 1 494 ? -13.285 33.013 -21.044 1.00 94.06 494 PRO A N 1
ATOM 3888 C CA . PRO A 1 494 ? -13.900 32.091 -21.997 1.00 94.06 494 PRO A CA 1
ATOM 3889 C C . PRO A 1 494 ? -13.694 30.616 -21.630 1.00 94.06 494 PRO A C 1
ATOM 3891 O O . PRO A 1 494 ? -12.633 30.211 -21.147 1.00 94.06 494 PRO A O 1
ATOM 3894 N N . TYR A 1 495 ? -14.717 29.797 -21.869 1.00 94.50 495 TYR A N 1
ATOM 3895 C CA . TYR A 1 495 ? -14.683 28.366 -21.598 1.00 94.50 495 TYR A CA 1
ATOM 3896 C C . TYR A 1 495 ? -14.026 27.582 -22.746 1.00 94.50 495 TYR A C 1
ATOM 3898 O O . TYR A 1 495 ? -14.598 27.423 -23.819 1.00 94.50 495 TYR A O 1
ATOM 3906 N N . PHE A 1 496 ? -12.835 27.034 -22.485 1.00 91.19 496 PHE A N 1
ATOM 3907 C CA . PHE A 1 496 ? -12.048 26.224 -23.427 1.00 91.19 496 PHE A CA 1
ATOM 3908 C C . PHE A 1 496 ? -12.101 24.723 -23.081 1.00 91.19 496 PHE A C 1
ATOM 3910 O O . PHE A 1 496 ? -11.080 24.105 -22.771 1.00 91.19 496 PHE A O 1
ATOM 3917 N N . GLY A 1 497 ? -13.297 24.132 -23.044 1.00 89.81 497 GLY A N 1
ATOM 3918 C CA . GLY A 1 497 ? -13.486 22.712 -22.731 1.00 89.81 497 GLY A CA 1
ATOM 3919 C C . GLY A 1 497 ? -14.486 22.023 -23.658 1.00 89.81 497 GLY A C 1
ATOM 3920 O O . GLY A 1 497 ? -15.268 22.670 -24.340 1.00 89.81 497 GLY A O 1
ATOM 3921 N N . ARG A 1 498 ? -14.478 20.686 -23.677 1.00 90.88 498 ARG A N 1
ATOM 3922 C CA . ARG A 1 498 ? -15.257 19.881 -24.640 1.00 90.88 498 ARG A CA 1
ATOM 3923 C C . ARG A 1 498 ? -16.718 19.608 -24.246 1.00 90.88 498 ARG A C 1
ATOM 3925 O O . ARG A 1 498 ? -17.406 18.910 -24.983 1.00 90.88 498 ARG A O 1
ATOM 3932 N N . LEU A 1 499 ? -17.195 20.107 -23.099 1.00 90.19 499 LEU A N 1
ATOM 3933 C CA . LEU A 1 499 ? -18.591 19.907 -22.662 1.00 90.19 499 LEU A CA 1
ATOM 3934 C C . LEU A 1 499 ? -19.584 20.823 -23.395 1.00 90.19 499 LEU A C 1
ATOM 3936 O O . LEU A 1 499 ? -20.774 20.527 -23.436 1.00 90.19 499 LEU A O 1
ATOM 3940 N N . TYR A 1 500 ? -19.092 21.926 -23.962 1.00 92.38 500 TYR A N 1
ATOM 3941 C CA . TYR A 1 500 ? -19.874 22.937 -24.669 1.00 92.38 500 TYR A CA 1
ATOM 3942 C C . TYR A 1 500 ? -19.173 23.279 -25.991 1.00 92.38 500 TYR A C 1
ATOM 3944 O O . TYR A 1 500 ? -17.943 23.257 -26.027 1.00 92.38 500 TYR A O 1
ATOM 3952 N N . PRO A 1 501 ? -19.906 23.605 -27.071 1.00 90.94 501 PRO A N 1
ATOM 3953 C CA . PRO A 1 501 ? -19.296 24.074 -28.313 1.00 90.94 501 PRO A CA 1
ATOM 3954 C C . PRO A 1 501 ? -18.447 25.331 -28.085 1.00 90.94 501 PRO A C 1
ATOM 3956 O O . PRO A 1 501 ? -18.877 26.247 -27.385 1.00 90.94 501 PRO A O 1
ATOM 3959 N N . GLU A 1 502 ? -17.270 25.416 -28.705 1.00 86.38 502 GLU A N 1
ATOM 3960 C CA . GLU A 1 502 ? -16.348 26.556 -28.541 1.00 86.38 502 GLU A CA 1
ATOM 3961 C C . GLU A 1 502 ? -16.981 27.884 -29.004 1.00 86.38 502 GLU A C 1
ATOM 3963 O O . GLU A 1 502 ? -16.772 28.935 -28.400 1.00 86.38 502 GLU A O 1
ATOM 3968 N N . ASN A 1 503 ? -17.858 27.830 -30.012 1.00 90.38 503 ASN A N 1
ATOM 3969 C CA . ASN A 1 503 ? -18.625 28.979 -30.500 1.00 90.38 503 ASN A CA 1
ATOM 3970 C C . ASN A 1 503 ? -19.799 29.399 -29.588 1.00 90.38 503 ASN A C 1
ATOM 3972 O O . ASN A 1 503 ? -20.420 30.431 -29.852 1.00 90.38 503 ASN A O 1
ATOM 3976 N N . SER A 1 504 ? -20.096 28.671 -28.502 1.00 91.75 504 SER A N 1
ATOM 3977 C CA . SER A 1 504 ? -21.118 29.079 -27.521 1.00 91.75 504 SER A CA 1
ATOM 3978 C C . SER A 1 504 ? -20.824 30.458 -26.926 1.00 91.75 504 SER A C 1
ATOM 3980 O O . SER A 1 504 ? -21.746 31.226 -26.667 1.00 91.75 504 SER A O 1
ATOM 3982 N N . GLY A 1 505 ? -19.545 30.817 -26.767 1.00 93.50 505 GLY A N 1
ATOM 3983 C CA . GLY A 1 505 ? -19.140 32.013 -26.025 1.00 93.50 505 GLY A CA 1
ATOM 3984 C C . GLY A 1 505 ? -19.403 31.899 -24.520 1.00 93.50 505 GLY A C 1
ATOM 3985 O O . GLY A 1 505 ? -19.438 32.920 -23.836 1.00 93.50 505 GLY A O 1
ATOM 3986 N N . ASN A 1 506 ? -19.595 30.677 -24.008 1.00 96.50 506 ASN A N 1
ATOM 3987 C CA . ASN A 1 506 ? -19.726 30.428 -22.578 1.00 96.50 506 ASN A CA 1
ATOM 3988 C C . ASN A 1 506 ? -18.476 30.907 -21.827 1.00 96.50 506 ASN A C 1
ATOM 3990 O O . ASN A 1 506 ? -17.346 30.795 -22.313 1.00 96.50 506 ASN A O 1
ATOM 3994 N N . LEU A 1 507 ? -18.682 31.393 -20.608 1.00 95.25 507 LEU A N 1
ATOM 3995 C CA . LEU A 1 507 ? -17.630 31.826 -19.695 1.00 95.25 507 LEU A CA 1
ATOM 3996 C C . LEU A 1 507 ? -17.530 30.860 -18.507 1.00 95.25 507 LEU A C 1
ATOM 3998 O O . LEU A 1 507 ? -18.503 30.193 -18.158 1.00 95.25 507 LEU A O 1
ATOM 4002 N N . MET A 1 508 ? -16.372 30.814 -17.849 1.00 95.38 508 MET A N 1
ATOM 4003 C CA . MET A 1 508 ? -16.186 30.135 -16.566 1.00 95.38 508 MET A CA 1
ATOM 4004 C C . MET A 1 508 ? -15.853 31.131 -15.446 1.00 95.38 508 MET A C 1
ATOM 4006 O O . MET A 1 508 ? -15.154 32.125 -15.666 1.00 95.38 508 MET A O 1
ATOM 4010 N N . TRP A 1 509 ? -16.317 30.839 -14.229 1.00 94.94 509 TRP A N 1
ATOM 4011 C CA . TRP A 1 509 ? -15.998 31.585 -13.006 1.00 94.94 509 TRP A CA 1
ATOM 4012 C C . TRP A 1 509 ? -15.674 30.613 -11.858 1.00 94.94 509 TRP A C 1
ATOM 4014 O O . TRP A 1 509 ? -16.428 29.658 -11.675 1.00 94.94 509 TRP A O 1
ATOM 4024 N N . PRO A 1 510 ? -14.590 30.789 -11.078 1.00 94.94 510 PRO A N 1
ATOM 4025 C CA . PRO A 1 510 ? -14.248 29.854 -10.008 1.00 94.94 510 PRO A CA 1
ATOM 4026 C C . PRO A 1 510 ? -15.205 29.974 -8.823 1.00 94.94 510 PRO A C 1
ATOM 4028 O O . PRO A 1 510 ? -15.539 31.080 -8.406 1.00 94.94 510 PRO A O 1
ATOM 4031 N N . ILE A 1 511 ? -15.591 28.851 -8.218 1.00 94.44 511 ILE A N 1
ATOM 4032 C CA . ILE A 1 511 ? -16.457 28.881 -7.031 1.00 94.44 511 ILE A CA 1
ATOM 4033 C C . ILE A 1 511 ? -15.628 29.188 -5.777 1.00 94.44 511 ILE A C 1
ATOM 4035 O O . ILE A 1 511 ? -15.956 30.112 -5.032 1.00 94.44 511 ILE A O 1
ATOM 4039 N N . LEU A 1 512 ? -14.525 28.457 -5.566 1.00 88.50 512 LEU A N 1
ATOM 4040 C CA . LEU A 1 512 ? -13.741 28.492 -4.326 1.00 88.50 512 LEU A CA 1
ATOM 4041 C C . LEU A 1 512 ? -12.271 28.915 -4.497 1.00 88.50 512 LEU A C 1
ATOM 4043 O O . LEU A 1 512 ? -11.608 28.632 -5.499 1.00 88.50 512 LEU A O 1
ATOM 4047 N N . LYS A 1 513 ? -11.752 29.519 -3.425 1.00 80.62 513 LYS A N 1
ATOM 4048 C CA . LYS A 1 513 ? -10.345 29.815 -3.133 1.00 80.62 513 LYS A CA 1
ATOM 4049 C C . LYS A 1 513 ? -10.053 29.319 -1.708 1.00 80.62 513 LYS A C 1
ATOM 4051 O O . LYS A 1 513 ? -10.321 30.022 -0.733 1.00 80.62 513 LYS A O 1
ATOM 4056 N N . GLY A 1 514 ? -9.526 28.100 -1.588 1.00 80.00 514 GLY A N 1
ATOM 4057 C CA . GLY A 1 514 ? -9.542 27.374 -0.313 1.00 80.00 514 GLY A CA 1
ATOM 4058 C C . GLY A 1 514 ? -10.986 27.082 0.102 1.00 80.00 514 GLY A C 1
ATOM 4059 O O . GLY A 1 514 ? -11.800 26.741 -0.748 1.00 80.00 514 GLY A O 1
ATOM 4060 N N . GLU A 1 515 ? -11.320 27.282 1.374 1.00 78.44 515 GLU A N 1
ATOM 4061 C CA . GLU A 1 515 ? -12.689 27.122 1.903 1.00 78.44 515 GLU A CA 1
ATOM 4062 C C . GLU A 1 515 ? -13.614 28.322 1.591 1.00 78.44 515 GLU A C 1
ATOM 4064 O O . GLU A 1 515 ? -14.814 28.272 1.842 1.00 78.44 515 GLU A O 1
ATOM 4069 N N . ASN A 1 516 ? -13.079 29.422 1.045 1.00 87.19 516 ASN A N 1
ATOM 4070 C CA . ASN A 1 516 ? -13.810 30.677 0.843 1.00 87.19 516 ASN A CA 1
ATOM 4071 C C . ASN A 1 516 ? -14.286 30.864 -0.607 1.00 87.19 516 ASN A C 1
ATOM 4073 O O . ASN A 1 516 ? -13.594 30.476 -1.549 1.00 87.19 516 ASN A O 1
ATOM 4077 N N . LEU A 1 517 ? -15.414 31.558 -0.800 1.00 89.19 517 LEU A N 1
ATOM 4078 C CA . LEU A 1 517 ? -15.876 31.989 -2.127 1.00 89.19 517 LEU A CA 1
ATOM 4079 C C . LEU A 1 517 ? -14.831 32.862 -2.842 1.00 89.19 517 LEU A C 1
ATOM 4081 O O . LEU A 1 517 ? -14.276 33.806 -2.268 1.00 89.19 517 LEU A O 1
ATOM 4085 N N . TYR A 1 518 ? -14.595 32.590 -4.126 1.00 89.81 518 TYR A N 1
ATOM 4086 C CA . TYR A 1 518 ? -13.694 33.395 -4.949 1.00 89.81 518 TYR A CA 1
ATOM 4087 C C . TYR A 1 518 ? -14.310 34.775 -5.247 1.00 89.81 518 TYR A C 1
ATOM 4089 O O . TYR A 1 518 ? -15.312 34.888 -5.950 1.00 89.81 518 TYR A O 1
ATOM 4097 N N . ARG A 1 519 ? -13.687 35.837 -4.714 1.00 85.50 519 ARG A N 1
ATOM 4098 C CA . ARG A 1 519 ? -14.076 37.242 -4.961 1.00 85.50 519 ARG A CA 1
ATOM 4099 C C . ARG A 1 519 ? -13.208 37.919 -6.029 1.00 85.50 519 ARG A C 1
ATOM 4101 O O . ARG A 1 519 ? -13.737 38.577 -6.913 1.00 85.50 519 ARG A O 1
ATOM 4108 N N . SER A 1 520 ? -11.879 37.789 -5.945 1.00 80.81 520 SER A N 1
ATOM 4109 C CA . SER A 1 520 ? -10.915 38.174 -6.997 1.00 80.81 520 SER A CA 1
ATOM 4110 C C . SER A 1 520 ? -9.477 37.741 -6.644 1.00 80.81 520 SER A C 1
ATOM 4112 O O . SER A 1 520 ? -9.179 37.415 -5.490 1.00 80.81 520 SER A O 1
ATOM 4114 N N . GLY A 1 521 ? -8.566 37.781 -7.625 1.00 72.69 521 GLY A N 1
ATOM 4115 C CA . GLY A 1 521 ? -7.109 37.762 -7.418 1.00 72.69 521 GLY A CA 1
ATOM 4116 C C . GLY A 1 521 ? -6.346 36.684 -8.202 1.00 72.69 521 GLY A C 1
ATOM 4117 O O . GLY A 1 521 ? -6.935 35.826 -8.846 1.00 72.69 521 GLY A O 1
ATOM 4118 N N . LYS A 1 522 ? -5.006 36.724 -8.129 1.00 64.94 522 LYS A N 1
ATOM 4119 C CA . LYS A 1 522 ? -4.086 35.769 -8.795 1.00 64.94 522 LYS A CA 1
ATOM 4120 C C . LYS A 1 522 ? -3.721 34.531 -7.947 1.00 64.94 522 LYS A C 1
ATOM 4122 O O . LYS A 1 522 ? -2.821 33.786 -8.316 1.00 64.94 522 LYS A O 1
ATOM 4127 N N . ALA A 1 523 ? -4.354 34.343 -6.788 1.00 60.22 523 ALA A N 1
ATOM 4128 C CA . ALA A 1 523 ? -4.055 33.237 -5.872 1.00 60.22 523 ALA A CA 1
ATOM 4129 C C . ALA A 1 523 ? -4.508 31.874 -6.433 1.00 60.22 523 ALA A C 1
ATOM 4131 O O . ALA A 1 523 ? -5.316 31.836 -7.356 1.00 60.22 523 ALA A O 1
ATOM 4132 N N . HIS A 1 524 ? -4.028 30.769 -5.847 1.00 62.78 524 HIS A N 1
ATOM 4133 C CA . HIS A 1 524 ? -4.413 29.410 -6.244 1.00 62.78 524 HIS A CA 1
ATOM 4134 C C . HIS A 1 524 ? -5.940 29.241 -6.300 1.00 62.78 524 HIS A C 1
ATOM 4136 O O . HIS A 1 524 ? -6.652 29.506 -5.330 1.00 62.78 524 HIS A O 1
ATOM 4142 N N . ILE A 1 525 ? -6.418 28.814 -7.468 1.00 82.44 525 ILE A N 1
ATOM 4143 C CA . ILE A 1 525 ? -7.835 28.705 -7.817 1.00 82.44 525 ILE A CA 1
ATOM 4144 C C . ILE A 1 525 ? -8.253 27.240 -7.685 1.00 82.44 525 ILE A C 1
ATOM 4146 O O . ILE A 1 525 ? -7.535 26.360 -8.163 1.00 82.44 525 ILE A O 1
ATOM 4150 N N . GLY A 1 526 ? -9.397 26.979 -7.044 1.00 85.50 526 GLY A N 1
ATOM 4151 C CA . GLY A 1 526 ? -9.938 25.625 -6.925 1.00 85.50 526 GLY A CA 1
ATOM 4152 C C . GLY A 1 526 ? -10.331 25.012 -8.282 1.00 85.50 526 GLY A C 1
ATOM 4153 O O . GLY A 1 526 ? -10.473 25.727 -9.274 1.00 85.50 526 GLY A O 1
ATOM 4154 N N . PRO A 1 527 ? -10.548 23.687 -8.350 1.00 93.81 527 PRO A N 1
ATOM 4155 C CA . PRO A 1 527 ? -10.893 22.999 -9.592 1.00 93.81 527 PRO A CA 1
ATOM 4156 C C . PRO A 1 527 ? -12.364 23.173 -9.997 1.00 93.81 527 PRO A C 1
ATOM 4158 O O . PRO A 1 527 ? -12.744 22.666 -11.048 1.00 93.81 527 PRO A O 1
ATOM 4161 N N . TYR A 1 528 ? -13.183 23.834 -9.176 1.00 95.81 528 TYR A N 1
ATOM 4162 C CA . TYR A 1 528 ? -14.636 23.936 -9.320 1.00 95.81 528 TYR A CA 1
ATOM 4163 C C . TYR A 1 528 ? -15.043 25.289 -9.910 1.00 95.81 528 TYR A C 1
ATOM 4165 O O . TYR A 1 528 ? -14.659 26.338 -9.382 1.00 95.81 528 TYR A O 1
ATOM 4173 N N . TYR A 1 529 ? -15.838 25.265 -10.979 1.00 96.75 529 TYR A N 1
ATOM 4174 C CA . TYR A 1 529 ? -16.225 26.447 -11.745 1.00 96.75 529 TYR A CA 1
ATOM 4175 C C . TYR A 1 529 ? -17.729 26.456 -12.047 1.00 96.75 529 TYR A C 1
ATOM 4177 O O . TYR A 1 529 ? -18.297 25.435 -12.437 1.00 96.75 529 TYR A O 1
ATOM 4185 N N . LEU A 1 530 ? -18.351 27.632 -11.947 1.00 96.50 530 LEU A N 1
ATOM 4186 C CA . LEU A 1 530 ? -19.600 27.931 -12.644 1.00 96.50 530 LEU A CA 1
ATOM 4187 C C . LEU A 1 530 ? -19.322 28.033 -14.145 1.00 96.50 530 LEU A C 1
ATOM 4189 O O . LEU A 1 530 ? -18.305 28.611 -14.540 1.00 96.50 530 LEU A O 1
ATOM 4193 N N . ILE A 1 531 ? -20.259 27.562 -14.964 1.00 97.31 531 ILE A N 1
ATOM 4194 C CA . ILE A 1 531 ? -20.372 27.927 -16.378 1.00 97.31 531 ILE A CA 1
ATOM 4195 C C . ILE A 1 531 ? -21.505 28.935 -16.534 1.00 97.31 531 ILE A C 1
ATOM 4197 O O . ILE A 1 531 ? -22.600 28.741 -16.001 1.00 97.31 531 ILE A O 1
ATOM 4201 N N . LEU A 1 532 ? -21.225 30.004 -17.276 1.00 96.19 532 LEU A N 1
ATOM 4202 C CA . LEU A 1 532 ? -22.156 31.076 -17.609 1.00 96.19 532 LEU A CA 1
ATOM 4203 C C . LEU A 1 532 ? -22.314 31.170 -19.133 1.00 96.19 532 LEU A C 1
ATOM 4205 O O . LEU A 1 532 ? -21.370 30.858 -19.861 1.00 96.19 532 LEU A O 1
ATOM 4209 N N . ASN A 1 533 ? -23.462 31.637 -19.621 1.00 95.62 533 ASN A N 1
ATOM 4210 C CA . ASN A 1 533 ? -23.612 32.040 -21.026 1.00 95.62 533 ASN A CA 1
ATOM 4211 C C . ASN A 1 533 ? -23.053 33.461 -21.262 1.00 95.62 533 ASN A C 1
ATOM 4213 O O . ASN A 1 533 ? -22.510 34.096 -20.349 1.00 95.62 533 ASN A O 1
ATOM 4217 N N . ARG A 1 534 ? -23.171 33.968 -22.496 1.00 94.44 534 ARG A N 1
ATOM 4218 C CA . ARG A 1 534 ? -22.705 35.317 -22.879 1.00 94.44 534 ARG A CA 1
ATOM 4219 C C . ARG A 1 534 ? -23.427 36.408 -22.077 1.00 94.44 534 ARG A C 1
ATOM 4221 O O . ARG A 1 534 ? -22.836 37.421 -21.717 1.00 94.44 534 ARG A O 1
ATOM 4228 N N . GLU A 1 535 ? -24.680 36.139 -21.734 1.00 95.50 535 GLU A N 1
ATOM 4229 C CA . GLU A 1 535 ? -25.613 36.964 -20.969 1.00 95.50 535 GLU A CA 1
ATOM 4230 C C . GLU A 1 535 ? -25.352 36.907 -19.445 1.00 95.50 535 GLU A C 1
ATOM 4232 O O . GLU A 1 535 ? -26.109 37.479 -18.661 1.00 95.50 535 GLU A O 1
ATOM 4237 N N . ARG A 1 536 ? -24.275 36.230 -19.005 1.00 94.50 536 ARG A N 1
ATOM 4238 C CA . ARG A 1 536 ? -23.881 36.013 -17.595 1.00 94.50 536 ARG A CA 1
ATOM 4239 C C . ARG A 1 536 ? -24.929 35.283 -16.738 1.00 94.50 536 ARG A C 1
ATOM 4241 O O . ARG A 1 536 ? -24.897 35.372 -15.508 1.00 94.50 536 ARG A O 1
ATOM 4248 N N . GLN A 1 537 ? -25.843 34.545 -17.358 1.00 95.44 537 GLN A N 1
ATOM 4249 C CA . GLN A 1 537 ? -26.781 33.645 -16.687 1.00 95.44 537 GLN A CA 1
ATOM 4250 C C . GLN A 1 537 ? -26.089 32.312 -16.375 1.00 95.44 537 GLN A C 1
ATOM 4252 O O . GLN A 1 537 ? -25.201 31.877 -17.109 1.00 95.44 537 GLN A O 1
ATOM 4257 N N . PHE A 1 538 ? -26.492 31.657 -15.287 1.00 95.69 538 PHE A N 1
ATOM 4258 C CA . PHE A 1 538 ? -25.963 30.351 -14.892 1.00 95.69 538 PHE A CA 1
ATOM 4259 C C . PHE A 1 538 ? -26.397 29.240 -15.861 1.00 95.69 538 PHE A C 1
ATOM 4261 O O . PHE A 1 538 ? -27.570 29.153 -16.219 1.00 95.69 538 PHE A O 1
ATOM 4268 N N . VAL A 1 539 ? -25.450 28.379 -16.245 1.00 95.75 539 VAL A N 1
ATOM 4269 C CA . VAL A 1 539 ? -25.676 27.229 -17.137 1.00 95.75 539 VAL A CA 1
ATOM 4270 C C . VAL A 1 539 ? -25.460 25.901 -16.408 1.00 95.75 539 VAL A C 1
ATOM 4272 O O . VAL A 1 539 ? -26.268 24.988 -16.555 1.00 95.75 539 VAL A O 1
ATOM 4275 N N . ASP A 1 540 ? -24.351 25.761 -15.671 1.00 96.31 540 ASP A N 1
ATOM 4276 C CA . ASP A 1 540 ? -23.918 24.480 -15.092 1.00 96.31 540 ASP A CA 1
ATOM 4277 C C . ASP A 1 540 ? -22.799 24.656 -14.048 1.00 96.31 540 ASP A C 1
ATOM 4279 O O . ASP A 1 540 ? -22.174 25.717 -13.964 1.00 96.31 540 ASP A O 1
ATOM 4283 N N . VAL A 1 541 ? -22.482 23.588 -13.311 1.00 96.25 541 VAL A N 1
ATOM 4284 C CA . VAL A 1 541 ? -21.268 23.481 -12.486 1.00 96.25 541 VAL A CA 1
ATOM 4285 C C . VAL A 1 541 ? -20.346 22.408 -13.060 1.00 96.25 541 VAL A C 1
ATOM 4287 O O . VAL A 1 541 ? -20.767 21.277 -13.309 1.00 96.25 541 VAL A O 1
ATOM 4290 N N . VAL A 1 542 ? -19.066 22.742 -13.232 1.00 96.75 542 VAL A N 1
ATOM 4291 C CA . VAL A 1 542 ? -18.044 21.814 -13.732 1.00 96.75 542 VAL A CA 1
ATOM 4292 C C . VAL A 1 542 ? -16.836 21.732 -12.805 1.00 96.75 542 VAL A C 1
ATOM 4294 O O . VAL A 1 542 ? -16.493 22.682 -12.100 1.00 96.75 542 VAL A O 1
ATOM 4297 N N . VAL A 1 543 ? -16.137 20.600 -12.861 1.00 95.75 543 VAL A N 1
ATOM 4298 C CA . VAL A 1 543 ? -14.868 20.374 -12.166 1.00 95.75 543 VAL A CA 1
ATOM 4299 C C . VAL A 1 543 ? -13.743 20.050 -13.150 1.00 95.75 543 VAL A C 1
ATOM 4301 O O . VAL A 1 543 ? -13.951 19.371 -14.156 1.00 95.75 543 VAL A O 1
ATOM 4304 N N . LYS A 1 544 ? -12.537 20.558 -12.881 1.00 94.56 544 LYS A N 1
ATOM 4305 C CA . LYS A 1 544 ? -11.352 20.386 -13.726 1.00 94.56 544 LYS A CA 1
ATOM 4306 C C . LYS A 1 544 ? -10.523 19.170 -13.298 1.00 94.56 544 LYS A C 1
ATOM 4308 O O . LYS A 1 544 ? -10.026 19.096 -12.172 1.00 94.56 544 LYS A O 1
ATOM 4313 N N . SER A 1 545 ? -10.350 18.244 -14.235 1.00 91.12 545 SER A N 1
ATOM 4314 C CA . SER A 1 545 ? -9.486 17.061 -14.125 1.00 91.12 545 SER A CA 1
ATOM 4315 C C . SER A 1 545 ? -7.995 17.427 -14.035 1.00 91.12 545 SER A C 1
ATOM 4317 O O . SER A 1 545 ? -7.572 18.519 -14.444 1.00 91.12 545 SER A O 1
ATOM 4319 N N . LEU A 1 546 ? -7.165 16.482 -13.582 1.00 82.00 546 LEU A N 1
ATOM 4320 C CA . LEU A 1 546 ? -5.703 16.574 -13.702 1.00 82.00 546 LEU A CA 1
ATOM 4321 C C . LEU A 1 546 ? -5.249 16.747 -15.160 1.00 82.00 546 LEU A C 1
ATOM 4323 O O . LEU A 1 546 ? -4.314 17.501 -15.422 1.00 82.00 546 LEU A O 1
ATOM 4327 N N . THR A 1 547 ? -5.959 16.142 -16.117 1.00 83.88 547 THR A N 1
ATOM 4328 C CA . THR A 1 547 ? -5.660 16.232 -17.560 1.00 83.88 547 THR A CA 1
ATOM 4329 C C . THR A 1 547 ? -6.065 17.570 -18.204 1.00 83.88 547 THR A C 1
ATOM 4331 O O . THR A 1 547 ? -5.998 17.715 -19.421 1.00 83.88 547 THR A O 1
ATOM 4334 N N . ASN A 1 548 ? -6.471 18.568 -17.405 1.00 84.75 548 ASN A N 1
ATOM 4335 C CA . ASN A 1 548 ? -7.040 19.864 -17.808 1.00 84.75 548 ASN A CA 1
ATOM 4336 C C . ASN A 1 548 ? -8.404 19.818 -18.524 1.00 84.75 548 ASN A C 1
ATOM 4338 O O . ASN A 1 548 ? -8.978 20.886 -18.744 1.00 84.75 548 ASN A O 1
ATOM 4342 N N . ASN A 1 549 ? -8.961 18.637 -18.807 1.00 90.94 549 ASN A N 1
ATOM 4343 C CA . ASN A 1 549 ? -10.354 18.473 -19.231 1.00 90.94 549 ASN A CA 1
ATOM 4344 C C . ASN A 1 549 ? -11.336 18.865 -18.109 1.00 90.94 549 ASN A C 1
ATOM 4346 O O . ASN A 1 549 ? -10.961 18.915 -16.934 1.00 90.94 549 ASN A O 1
ATOM 4350 N N . PHE A 1 550 ? -12.599 19.097 -18.466 1.00 93.94 550 PHE A N 1
ATOM 4351 C CA . PHE A 1 550 ? -13.678 19.433 -17.533 1.00 93.94 550 PHE A CA 1
ATOM 4352 C C . PHE A 1 550 ? -14.745 18.335 -17.498 1.00 93.94 550 PHE A C 1
ATOM 4354 O O . PHE A 1 550 ? -15.039 17.726 -18.525 1.00 93.94 550 PHE A O 1
ATOM 4361 N N . LEU A 1 551 ? -15.350 18.137 -16.328 1.00 93.38 551 LEU A N 1
ATOM 4362 C CA . LEU A 1 551 ? -16.411 17.167 -16.055 1.00 93.38 551 LEU A CA 1
ATOM 4363 C C . LEU A 1 551 ? -17.631 17.909 -15.485 1.00 93.38 551 LEU A C 1
ATOM 4365 O O . LEU A 1 551 ? -17.462 18.788 -14.641 1.00 93.38 551 LEU A O 1
ATOM 4369 N N . ARG A 1 552 ? -18.846 17.565 -15.927 1.00 94.75 552 ARG A N 1
ATOM 4370 C CA . ARG A 1 552 ? -20.108 18.102 -15.378 1.00 94.75 552 ARG A CA 1
ATOM 4371 C C . ARG A 1 552 ? -20.379 17.521 -13.985 1.00 94.75 552 ARG A C 1
ATOM 4373 O O . ARG A 1 552 ? -20.227 16.316 -13.789 1.00 94.75 552 ARG A O 1
ATOM 4380 N N . CYS A 1 553 ? -20.808 18.360 -13.045 1.00 94.25 553 CYS A N 1
ATOM 4381 C CA . CYS A 1 553 ? -21.242 17.938 -11.711 1.00 94.25 553 CYS A CA 1
ATOM 4382 C C . CYS A 1 553 ? -22.718 17.490 -11.692 1.00 94.25 553 CYS A C 1
ATOM 4384 O O . CYS A 1 553 ? -23.475 17.755 -12.623 1.00 94.25 553 CYS A O 1
ATOM 4386 N N . ILE A 1 554 ? -23.141 16.797 -10.630 1.00 91.38 554 ILE A N 1
ATOM 4387 C CA . ILE A 1 554 ? -24.468 16.158 -10.540 1.00 91.38 554 ILE A CA 1
ATOM 4388 C C . ILE A 1 554 ? -25.330 16.891 -9.502 1.00 91.38 554 ILE A C 1
ATOM 4390 O O . ILE A 1 554 ? -24.923 16.994 -8.346 1.00 91.38 554 ILE A O 1
ATOM 4394 N N . ARG A 1 555 ? -26.526 17.377 -9.868 1.00 90.94 555 ARG A N 1
ATOM 4395 C CA . ARG A 1 555 ? -27.432 18.064 -8.920 1.00 90.94 555 ARG A CA 1
ATOM 4396 C C . ARG A 1 555 ? -28.001 17.080 -7.874 1.00 90.94 555 ARG A C 1
ATOM 4398 O O . ARG A 1 555 ? -28.272 15.927 -8.200 1.00 90.94 555 ARG A O 1
ATOM 4405 N N . SER A 1 556 ? -28.080 17.488 -6.603 1.00 85.94 556 SER A N 1
ATOM 4406 C CA . SER A 1 556 ? -28.218 16.599 -5.429 1.00 85.94 556 SER A CA 1
ATOM 4407 C C . SER A 1 556 ? -28.678 17.362 -4.150 1.00 85.94 556 SER A C 1
ATOM 4409 O O . SER A 1 556 ? -29.064 18.527 -4.232 1.00 85.94 556 SER A O 1
ATOM 4411 N N . GLY A 1 557 ? -28.654 16.732 -2.961 1.00 78.19 557 GLY A N 1
ATOM 4412 C CA . GLY A 1 557 ? -28.964 17.328 -1.639 1.00 78.19 557 GLY A CA 1
ATOM 4413 C C . GLY A 1 557 ? -27.962 16.947 -0.519 1.00 78.19 557 GLY A C 1
ATOM 4414 O O . GLY A 1 557 ? -27.375 15.868 -0.558 1.00 78.19 557 GLY A O 1
ATOM 4415 N N . GLN A 1 558 ? -27.748 17.829 0.474 1.00 66.88 558 GLN A N 1
ATOM 4416 C CA . GLN A 1 558 ? -26.565 17.845 1.377 1.00 66.88 558 GLN A CA 1
ATOM 4417 C C . GLN A 1 558 ? -26.811 17.415 2.849 1.00 66.88 558 GLN A C 1
ATOM 4419 O O . GLN A 1 558 ? -27.942 17.442 3.334 1.00 66.88 558 GLN A O 1
ATOM 4424 N N . PRO A 1 559 ? -25.733 17.090 3.602 1.00 40.44 559 PRO A N 1
ATOM 4425 C CA . PRO A 1 559 ? -25.557 17.552 5.000 1.00 40.44 559 PRO A CA 1
ATOM 4426 C C . PRO A 1 559 ? -24.115 18.044 5.369 1.00 40.44 559 PRO A C 1
ATOM 4428 O O . PRO A 1 559 ? -23.150 17.680 4.704 1.00 40.44 559 PRO A O 1
ATOM 4431 N N . SER A 1 560 ? -23.946 18.827 6.456 1.00 34.78 560 SER A N 1
ATOM 4432 C CA . SER A 1 560 ? -22.780 19.725 6.744 1.00 34.78 560 SER A CA 1
ATOM 4433 C C . SER A 1 560 ? -21.982 19.499 8.073 1.00 34.78 560 SER A C 1
ATOM 4435 O O . SER A 1 560 ? -22.445 18.729 8.926 1.00 34.78 560 SER A O 1
ATOM 4437 N N . LYS A 1 561 ? -20.794 20.157 8.264 1.00 39.72 561 LYS A N 1
ATOM 4438 C CA . LYS A 1 561 ? -20.055 20.416 9.560 1.00 39.72 561 LYS A CA 1
ATOM 4439 C C . LYS A 1 561 ? -18.710 21.214 9.467 1.00 39.72 561 LYS A C 1
ATOM 4441 O O . LYS A 1 561 ? -18.203 21.366 8.368 1.00 39.72 561 LYS A O 1
ATOM 4446 N N . GLU A 1 562 ? -18.138 21.638 10.622 1.00 37.19 562 GLU A N 1
ATOM 4447 C CA . GLU A 1 562 ? -16.940 22.532 10.819 1.00 37.19 562 GLU A CA 1
ATOM 4448 C C . GLU A 1 562 ? -15.802 21.954 11.765 1.00 37.19 562 GLU A C 1
ATOM 4450 O O . GLU A 1 562 ? -15.992 20.863 12.326 1.00 37.19 562 GLU A O 1
ATOM 4455 N N . GLN A 1 563 ? -14.643 22.661 11.909 1.00 35.62 563 GLN A N 1
ATOM 4456 C CA . GLN A 1 563 ? -13.232 22.297 12.336 1.00 35.62 563 GLN A CA 1
ATOM 4457 C C . GLN A 1 563 ? -12.952 22.115 13.888 1.00 35.62 563 GLN A C 1
ATOM 4459 O O . GLN A 1 563 ? -13.888 21.684 14.567 1.00 35.62 563 GLN A O 1
ATOM 4464 N N . GLU A 1 564 ? -11.788 22.267 14.601 1.00 32.88 564 GLU A N 1
ATOM 4465 C CA . GLU A 1 564 ? -10.333 22.716 14.503 1.00 32.88 564 GLU A CA 1
ATOM 4466 C C . GLU A 1 564 ? -9.524 22.125 15.760 1.00 32.88 564 GLU A C 1
ATOM 4468 O O . GLU A 1 564 ? -10.133 21.246 16.377 1.00 32.88 564 GLU A O 1
ATOM 4473 N N . SER A 1 565 ? -8.302 22.386 16.342 1.00 35.88 565 SER A N 1
ATOM 4474 C CA . SER A 1 565 ? -6.938 23.076 16.253 1.00 35.88 565 SER A CA 1
ATOM 4475 C C . SER A 1 565 ? -6.050 22.607 17.497 1.00 35.88 565 SER A C 1
ATOM 4477 O O . SER A 1 565 ? -6.594 21.826 18.281 1.00 35.88 565 SER A O 1
ATOM 4479 N N . GLU A 1 566 ? -4.793 22.966 17.918 1.00 29.59 566 GLU A N 1
ATOM 4480 C CA . GLU A 1 566 ? -3.418 23.335 17.396 1.00 29.59 566 GLU A CA 1
ATOM 4481 C C . GLU A 1 566 ? -2.286 23.176 18.528 1.00 29.59 566 GLU A C 1
ATOM 4483 O O . GLU A 1 566 ? -2.659 22.769 19.634 1.00 29.59 566 GLU A O 1
ATOM 4488 N N . PRO A 1 567 ? -0.931 23.387 18.336 1.00 45.75 567 PRO A N 1
ATOM 4489 C CA . PRO A 1 567 ? 0.170 22.781 19.175 1.00 45.75 567 PRO A CA 1
ATOM 4490 C C . PRO A 1 567 ? 1.306 23.682 19.814 1.00 45.75 567 PRO A C 1
ATOM 4492 O O . PRO A 1 567 ? 1.280 24.902 19.692 1.00 45.75 567 PRO A O 1
ATOM 4495 N N . GLN A 1 568 ? 2.356 23.080 20.456 1.00 34.28 568 GLN A N 1
ATOM 4496 C CA . GLN A 1 568 ? 3.668 23.711 20.856 1.00 34.28 568 GLN A CA 1
ATOM 4497 C C . GLN A 1 568 ? 4.889 22.727 21.096 1.00 34.28 568 GLN A C 1
ATOM 4499 O O . GLN A 1 568 ? 4.813 21.578 20.668 1.00 34.28 568 GLN A O 1
ATOM 4504 N N . SER A 1 569 ? 6.042 23.163 21.681 1.00 39.91 569 SER A N 1
ATOM 4505 C CA . SER A 1 569 ? 7.458 22.806 21.292 1.00 39.91 569 SER A CA 1
ATOM 4506 C C . SER A 1 569 ? 8.387 21.906 22.212 1.00 39.91 569 SER A C 1
ATOM 4508 O O . SER A 1 569 ? 7.907 20.947 22.817 1.00 39.91 569 SER A O 1
ATOM 4510 N N . LYS A 1 570 ? 9.743 22.100 22.215 1.00 32.41 570 LYS A N 1
ATOM 4511 C CA . LYS A 1 570 ? 10.861 21.131 22.537 1.00 32.41 570 LYS A CA 1
ATOM 4512 C C . LYS A 1 570 ? 11.986 21.639 23.514 1.00 32.41 570 LYS A C 1
ATOM 4514 O O . LYS A 1 570 ? 12.236 22.840 23.506 1.00 32.41 570 LYS A O 1
ATOM 4519 N N . PRO A 1 571 ? 12.749 20.748 24.218 1.00 38.34 571 PRO A N 1
ATOM 4520 C CA . PRO A 1 571 ? 13.968 21.066 25.019 1.00 38.34 571 PRO A CA 1
ATOM 4521 C C . PRO A 1 571 ? 15.264 20.227 24.708 1.00 38.34 571 PRO A C 1
ATOM 4523 O O . PRO A 1 571 ? 15.289 19.469 23.738 1.00 38.34 571 PRO A O 1
ATOM 4526 N N . THR A 1 572 ? 16.322 20.354 25.545 1.00 34.75 572 THR A N 1
ATOM 4527 C CA . THR A 1 572 ? 17.750 19.941 25.324 1.00 34.75 572 THR A CA 1
ATOM 4528 C C . THR A 1 572 ? 18.278 18.828 26.289 1.00 34.75 572 THR A C 1
ATOM 4530 O O . THR A 1 572 ? 17.542 18.366 27.157 1.00 34.75 572 THR A O 1
ATOM 4533 N N . LEU A 1 573 ? 19.533 18.361 26.108 1.00 39.06 573 LEU A N 1
ATOM 4534 C CA . LEU A 1 573 ? 20.199 17.176 26.717 1.00 39.06 573 LEU A CA 1
ATOM 4535 C C . LEU A 1 573 ? 20.570 17.266 28.229 1.00 39.06 573 LEU A C 1
ATOM 4537 O O . LEU A 1 573 ? 20.388 18.302 28.864 1.00 39.06 573 LEU A O 1
ATOM 4541 N N . SER A 1 574 ? 21.069 16.170 28.837 1.00 41.69 574 SER A N 1
ATOM 4542 C CA . SER A 1 574 ? 21.331 16.045 30.297 1.00 41.69 574 SER A CA 1
ATOM 4543 C C . SER A 1 574 ? 22.399 14.975 30.660 1.00 41.69 574 SER A C 1
ATOM 4545 O O . SER A 1 574 ? 22.584 14.056 29.862 1.00 41.69 574 SER A O 1
ATOM 4547 N N . PRO A 1 575 ? 23.046 15.033 31.852 1.00 53.41 575 PRO A N 1
ATOM 4548 C CA . PRO A 1 575 ? 24.168 14.158 32.254 1.00 53.41 575 PRO A CA 1
ATOM 4549 C C . PRO A 1 575 ? 23.750 12.792 32.864 1.00 53.41 575 PRO A C 1
ATOM 4551 O O . PRO A 1 575 ? 22.585 12.397 32.763 1.00 53.41 575 PRO A O 1
ATOM 4554 N N . LEU A 1 576 ? 24.732 12.089 33.465 1.00 59.97 576 LEU A N 1
ATOM 4555 C CA . LEU A 1 576 ? 24.699 10.753 34.105 1.00 59.97 576 LEU A CA 1
ATOM 4556 C C . LEU A 1 576 ? 23.493 10.526 35.046 1.00 59.97 576 LEU A C 1
ATOM 4558 O O . LEU A 1 576 ? 23.021 11.463 35.688 1.00 59.97 576 LEU A O 1
ATOM 4562 N N . LYS A 1 577 ? 22.981 9.283 35.119 1.00 84.62 577 LYS A N 1
ATOM 4563 C CA . LYS A 1 577 ? 21.643 8.986 35.674 1.00 84.62 577 LYS A CA 1
ATOM 4564 C C . LYS A 1 577 ? 21.604 7.747 36.582 1.00 84.62 577 LYS A C 1
ATOM 4566 O O . LYS A 1 577 ? 21.791 6.622 36.112 1.00 84.62 577 LYS A O 1
ATOM 4571 N N . SER A 1 578 ? 21.277 7.960 37.856 1.00 92.69 578 SER A N 1
ATOM 4572 C CA . SER A 1 578 ? 20.716 6.950 38.768 1.00 92.69 578 SER A CA 1
ATOM 4573 C C . SER A 1 578 ? 19.181 6.995 38.728 1.00 92.69 578 SER A C 1
ATOM 4575 O O . SER A 1 578 ? 18.595 7.983 38.270 1.00 92.69 578 SER A O 1
ATOM 4577 N N . GLY A 1 579 ? 18.516 5.907 39.119 1.00 95.56 579 GLY A N 1
ATOM 4578 C CA . GLY A 1 579 ? 17.064 5.788 38.985 1.00 95.56 579 GLY A CA 1
ATOM 4579 C C . GLY A 1 579 ? 16.515 4.381 39.202 1.00 95.56 579 GLY A C 1
ATOM 4580 O O . GLY A 1 579 ? 17.260 3.446 39.484 1.00 95.56 579 GLY A O 1
ATOM 4581 N N . PHE A 1 580 ? 15.205 4.215 39.011 1.00 96.56 580 PHE A N 1
ATOM 4582 C CA . PHE A 1 580 ? 14.490 2.949 39.226 1.00 96.56 580 PHE A CA 1
ATOM 4583 C C . PHE A 1 580 ? 14.014 2.328 37.905 1.00 96.56 580 PHE A C 1
ATOM 4585 O O . PHE A 1 580 ? 13.398 3.003 37.079 1.00 96.56 580 PHE A O 1
ATOM 4592 N N . LEU A 1 581 ? 14.259 1.032 37.689 1.00 94.31 581 LEU A N 1
ATOM 4593 C CA . LEU A 1 581 ? 13.874 0.288 36.488 1.00 94.31 581 LEU A CA 1
ATOM 4594 C C . LEU A 1 581 ? 12.621 -0.568 36.730 1.00 94.31 581 LEU A C 1
ATOM 4596 O O . LEU A 1 581 ? 12.691 -1.716 37.163 1.00 94.31 581 LEU A O 1
ATOM 4600 N N . CYS A 1 582 ? 11.457 -0.052 36.348 1.00 94.12 582 CYS A N 1
ATOM 4601 C CA . CYS A 1 582 ? 10.212 -0.817 36.333 1.00 94.12 582 CYS A CA 1
ATOM 4602 C C . CYS A 1 582 ? 10.102 -1.650 35.045 1.00 94.12 582 CYS A C 1
ATOM 4604 O O . CYS A 1 582 ? 9.417 -1.278 34.081 1.00 94.12 582 CYS A O 1
ATOM 4606 N N . GLY A 1 583 ? 10.818 -2.777 35.009 1.00 91.94 583 GLY A N 1
ATOM 4607 C CA . GLY A 1 583 ? 10.839 -3.742 33.905 1.00 91.94 583 GLY A CA 1
ATOM 4608 C C . GLY A 1 583 ? 11.546 -3.227 32.645 1.00 91.94 583 GLY A C 1
ATOM 4609 O O . GLY A 1 583 ? 12.659 -3.642 32.340 1.00 91.94 583 GLY A O 1
ATOM 4610 N N . LYS A 1 584 ? 10.899 -2.329 31.891 1.00 88.94 584 LYS A N 1
ATOM 4611 C CA . LYS A 1 584 ? 11.459 -1.689 30.677 1.00 88.94 584 LYS A CA 1
ATOM 4612 C C . LYS A 1 584 ? 11.422 -0.157 30.709 1.00 88.94 584 LYS A C 1
ATOM 4614 O O . LYS A 1 584 ? 11.792 0.470 29.721 1.00 88.94 584 LYS A O 1
ATOM 4619 N N . ILE A 1 585 ? 10.962 0.444 31.807 1.00 91.62 585 ILE A N 1
ATOM 4620 C CA . ILE A 1 585 ? 10.879 1.900 31.981 1.00 91.62 585 ILE A CA 1
ATOM 4621 C C . ILE A 1 585 ? 11.812 2.306 33.115 1.00 91.62 585 ILE A C 1
ATOM 4623 O O . ILE A 1 585 ? 11.748 1.717 34.190 1.00 91.62 585 ILE A O 1
ATOM 4627 N N . PHE A 1 586 ? 12.674 3.285 32.854 1.00 93.75 586 PHE A N 1
ATOM 4628 C CA . PHE A 1 586 ? 13.639 3.812 33.812 1.00 93.75 586 PHE A CA 1
ATOM 4629 C C . PHE A 1 586 ? 13.208 5.204 34.276 1.00 93.75 586 PHE A C 1
ATOM 4631 O O . PHE A 1 586 ? 12.972 6.082 33.446 1.00 93.75 586 PHE A O 1
ATOM 4638 N N . PHE A 1 587 ? 13.117 5.385 35.589 1.00 94.00 587 PHE A N 1
ATOM 4639 C CA . PHE A 1 587 ? 12.692 6.610 36.254 1.00 94.00 587 PHE A CA 1
ATOM 4640 C C . PHE A 1 587 ? 13.908 7.299 36.871 1.00 94.00 587 PHE A C 1
ATOM 4642 O O . PHE A 1 587 ? 14.486 6.788 37.822 1.00 94.00 587 PHE A O 1
ATOM 4649 N N . ASP A 1 588 ? 14.304 8.432 36.297 1.00 92.75 588 ASP A N 1
ATOM 4650 C CA . ASP A 1 588 ? 15.494 9.203 36.673 1.00 92.75 588 ASP A CA 1
ATOM 4651 C C . ASP A 1 588 ? 15.328 9.872 38.047 1.00 92.75 588 ASP A C 1
ATOM 4653 O O . ASP A 1 588 ? 14.351 10.594 38.267 1.00 92.75 588 ASP A O 1
ATOM 4657 N N . ASN A 1 589 ? 16.294 9.684 38.950 1.00 93.25 589 ASN A N 1
ATOM 4658 C CA . ASN A 1 589 ? 16.236 10.228 40.309 1.00 93.25 589 ASN A CA 1
ATOM 4659 C C . ASN A 1 589 ? 16.094 11.760 40.348 1.00 93.25 589 ASN A C 1
ATOM 4661 O O . ASN A 1 589 ? 15.425 12.270 41.238 1.00 93.25 589 ASN A O 1
ATOM 4665 N N . ASN A 1 590 ? 16.615 12.504 39.367 1.00 90.62 590 ASN A N 1
ATOM 4666 C CA . ASN A 1 590 ? 16.456 13.964 39.303 1.00 90.62 590 ASN A CA 1
ATOM 4667 C C . ASN A 1 590 ? 15.015 14.377 38.953 1.00 90.62 590 ASN A C 1
ATOM 4669 O O . ASN A 1 590 ? 14.532 15.414 39.406 1.00 90.62 590 ASN A O 1
ATOM 4673 N N . VAL A 1 591 ? 14.321 13.569 38.142 1.00 90.06 591 VAL A N 1
ATOM 4674 C CA . VAL A 1 591 ? 12.901 13.779 37.811 1.00 90.06 591 VAL A CA 1
ATOM 4675 C C . VAL A 1 591 ? 12.040 13.432 39.021 1.00 90.06 591 VAL A C 1
ATOM 4677 O O . VAL A 1 591 ? 11.163 14.209 39.386 1.00 90.06 591 VAL A O 1
ATOM 4680 N N . LEU A 1 592 ? 12.337 12.309 39.681 1.00 92.38 592 LEU A N 1
ATOM 4681 C CA . LEU A 1 592 ? 11.643 11.885 40.894 1.00 92.38 592 LEU A CA 1
ATOM 4682 C C . LEU A 1 592 ? 11.812 12.902 42.033 1.00 92.38 592 LEU A C 1
ATOM 4684 O O . LEU A 1 592 ? 10.817 13.308 42.619 1.00 92.38 592 LEU A O 1
ATOM 4688 N N . GLN A 1 593 ? 13.029 13.382 42.303 1.00 92.69 593 GLN A N 1
ATOM 4689 C CA . GLN A 1 593 ? 13.298 14.383 43.344 1.00 92.69 593 GLN A CA 1
ATOM 4690 C C . GLN A 1 593 ? 12.442 15.648 43.155 1.00 92.69 593 GLN A C 1
ATOM 4692 O O . GLN A 1 593 ? 11.765 16.096 44.078 1.00 92.69 593 GLN A O 1
ATOM 4697 N N . LYS A 1 594 ? 12.397 16.175 41.927 1.00 91.19 594 LYS A N 1
ATOM 4698 C CA . LYS A 1 594 ? 11.585 17.345 41.572 1.00 91.19 594 LYS A CA 1
ATOM 4699 C C . LYS A 1 594 ? 10.083 17.093 41.728 1.00 91.19 594 LYS A C 1
ATOM 4701 O O . LYS A 1 594 ? 9.340 17.966 42.172 1.00 91.19 594 LYS A O 1
ATOM 4706 N N . ASP A 1 595 ? 9.621 15.898 41.385 1.00 89.31 595 ASP A N 1
ATOM 4707 C CA . ASP A 1 595 ? 8.217 15.529 41.542 1.00 89.31 595 ASP A CA 1
ATOM 4708 C C . ASP A 1 595 ? 7.851 15.237 43.015 1.00 89.31 595 ASP A C 1
ATOM 4710 O O . ASP A 1 595 ? 6.693 15.416 43.393 1.00 89.31 595 ASP A O 1
ATOM 4714 N N . ALA A 1 596 ? 8.816 14.913 43.889 1.00 90.62 596 ALA A N 1
ATOM 4715 C CA . ALA A 1 596 ? 8.620 14.872 45.344 1.00 90.62 596 ALA A CA 1
ATOM 4716 C C . ALA A 1 596 ? 8.381 16.271 45.942 1.00 90.62 596 ALA A C 1
ATOM 4718 O O . ALA A 1 596 ? 7.462 16.454 46.741 1.00 90.62 596 ALA A O 1
ATOM 4719 N N . GLU A 1 597 ? 9.143 17.279 45.507 1.00 92.00 597 GLU A N 1
ATOM 4720 C CA . GLU A 1 597 ? 8.940 18.686 45.892 1.00 92.00 597 GLU A CA 1
ATOM 4721 C C . GLU A 1 597 ? 7.541 19.184 45.476 1.00 92.00 597 GLU A C 1
ATOM 4723 O O . GLU A 1 597 ? 6.832 19.851 46.240 1.00 92.00 597 GLU A O 1
ATOM 4728 N N . ILE A 1 598 ? 7.093 18.806 44.273 1.00 88.06 598 ILE A N 1
ATOM 4729 C CA . ILE A 1 598 ? 5.746 19.131 43.782 1.00 88.06 598 ILE A CA 1
ATOM 4730 C C . ILE A 1 598 ? 4.668 18.386 44.591 1.00 88.06 598 ILE A C 1
ATOM 4732 O O . ILE A 1 598 ? 3.648 18.985 44.929 1.00 88.06 598 ILE A O 1
ATOM 4736 N N . ALA A 1 599 ? 4.881 17.114 44.943 1.00 86.88 599 ALA A N 1
ATOM 4737 C CA . ALA A 1 599 ? 3.963 16.350 45.791 1.00 86.88 599 ALA A CA 1
ATOM 4738 C C . ALA A 1 599 ? 3.820 16.971 47.195 1.00 86.88 599 ALA A C 1
ATOM 4740 O O . ALA A 1 599 ? 2.702 17.166 47.675 1.00 86.88 599 ALA A O 1
ATOM 4741 N N . SER A 1 600 ? 4.942 17.352 47.814 1.00 91.81 600 SER A N 1
ATOM 4742 C CA . SER A 1 600 ? 4.994 18.012 49.125 1.00 91.81 600 SER A CA 1
ATOM 4743 C C . SER A 1 600 ? 4.259 19.361 49.122 1.00 91.81 600 SER A C 1
ATOM 4745 O O . SER A 1 600 ? 3.348 19.583 49.920 1.00 91.81 600 SER A O 1
ATOM 4747 N N . SER A 1 601 ? 4.547 20.233 48.147 1.00 88.88 601 SER A N 1
ATOM 4748 C CA . SER A 1 601 ? 3.871 21.539 48.013 1.00 88.88 601 SER A CA 1
ATOM 4749 C C . SER A 1 601 ? 2.368 21.444 47.696 1.00 88.88 601 SER A C 1
ATOM 4751 O O . SER A 1 601 ? 1.606 22.372 47.985 1.00 88.88 601 SER A O 1
ATOM 4753 N N . GLN A 1 602 ? 1.903 20.321 47.140 1.00 86.19 602 GLN A N 1
ATOM 4754 C CA . GLN A 1 602 ? 0.479 20.081 46.892 1.00 86.19 602 GLN A CA 1
ATOM 4755 C C . GLN A 1 602 ? -0.263 19.496 48.099 1.00 86.19 602 GLN A C 1
ATOM 4757 O O . GLN A 1 602 ? -1.465 19.721 48.200 1.00 86.19 602 GLN A O 1
ATOM 4762 N N . ALA A 1 603 ? 0.413 18.833 49.042 1.00 82.69 603 ALA A N 1
ATOM 4763 C CA . ALA A 1 603 ? -0.231 18.161 50.175 1.00 82.69 603 ALA A CA 1
ATOM 4764 C C . ALA A 1 603 ? -1.050 19.097 51.089 1.00 82.69 603 ALA A C 1
ATOM 4766 O O . ALA A 1 603 ? -2.107 18.711 51.587 1.00 82.69 603 ALA A O 1
ATOM 4767 N N . GLY A 1 604 ? -0.599 20.342 51.286 1.00 78.56 604 GLY A N 1
ATOM 4768 C CA . GLY A 1 604 ? -1.344 21.353 52.051 1.00 78.56 604 GLY A CA 1
ATOM 4769 C C . GLY A 1 604 ? -2.552 21.943 51.307 1.00 78.56 604 GLY A C 1
ATOM 4770 O O . GLY A 1 604 ? -3.460 22.499 51.927 1.00 78.56 604 GLY A O 1
ATOM 4771 N N . ASN A 1 605 ? -2.596 21.813 49.979 1.00 76.00 605 ASN A N 1
ATOM 4772 C CA . ASN A 1 605 ? -3.678 22.327 49.151 1.00 76.00 605 ASN A CA 1
ATOM 4773 C C . ASN A 1 605 ? -4.786 21.273 49.031 1.00 76.00 605 ASN A C 1
ATOM 4775 O O . ASN A 1 605 ? -4.600 20.244 48.386 1.00 76.00 605 ASN A O 1
ATOM 4779 N N . LYS A 1 606 ? -5.972 21.552 49.594 1.00 56.34 606 LYS A N 1
ATOM 4780 C CA . LYS A 1 606 ? -7.161 20.674 49.537 1.00 56.34 606 LYS A CA 1
ATOM 4781 C C . LYS A 1 606 ? -7.773 20.576 48.127 1.00 56.34 606 LYS A C 1
ATOM 4783 O O . LYS A 1 606 ? -8.927 20.941 47.905 1.00 56.34 606 LYS A O 1
ATOM 4788 N N . PHE A 1 607 ? -7.022 20.050 47.163 1.00 60.12 607 PHE A N 1
ATOM 4789 C CA . PHE A 1 607 ? -7.575 19.592 45.896 1.00 60.12 607 PHE A CA 1
ATOM 4790 C C . PHE A 1 607 ? -8.506 18.392 46.149 1.00 60.12 607 PHE A C 1
ATOM 4792 O O . PHE A 1 607 ? -8.104 17.439 46.819 1.00 60.12 607 PHE A O 1
ATOM 4799 N N . PRO A 1 608 ? -9.736 18.380 45.602 1.00 54.97 608 PRO A N 1
ATOM 4800 C CA . PRO A 1 608 ? -10.643 17.241 45.735 1.00 54.97 608 PRO A CA 1
ATOM 4801 C C . PRO A 1 608 ? -10.151 16.081 44.850 1.00 54.97 608 PRO A C 1
ATOM 4803 O O . PRO A 1 608 ? -10.545 15.970 43.688 1.00 54.97 608 PRO A O 1
ATOM 4806 N N . GLY A 1 609 ? -9.223 15.261 45.364 1.00 61.78 609 GLY A N 1
ATOM 4807 C CA . GLY A 1 609 ? -8.428 14.388 44.492 1.00 61.78 609 GLY A CA 1
ATOM 4808 C C . GLY A 1 609 ? -7.564 13.291 45.125 1.00 61.78 609 GLY A C 1
ATOM 4809 O O . GLY A 1 609 ? -6.531 12.978 44.548 1.00 61.78 609 GLY A O 1
ATOM 4810 N N . GLU A 1 610 ? -7.992 12.660 46.224 1.00 76.75 610 GLU A N 1
ATOM 4811 C CA . GLU A 1 610 ? -7.508 11.342 46.707 1.00 76.75 610 GLU A CA 1
ATOM 4812 C C . GLU A 1 610 ? -6.014 11.116 47.043 1.00 76.75 610 GLU A C 1
ATOM 4814 O O . GLU A 1 610 ? -5.731 10.049 47.584 1.00 76.75 610 GLU A O 1
ATOM 4819 N N . TYR A 1 611 ? -5.072 12.011 46.726 1.00 85.44 611 TYR A N 1
ATOM 4820 C CA . TYR A 1 611 ? -3.625 11.755 46.836 1.00 85.44 611 TYR A CA 1
ATOM 4821 C C . TYR A 1 611 ? -2.865 12.853 47.603 1.00 85.44 611 TYR A C 1
ATOM 4823 O O . TYR A 1 611 ? -3.289 14.008 47.547 1.00 85.44 611 TYR A O 1
ATOM 4831 N N . PRO A 1 612 ? -1.750 12.515 48.288 1.00 90.25 612 PRO A N 1
ATOM 4832 C CA . PRO A 1 612 ? -1.144 11.179 48.395 1.00 90.25 612 PRO A CA 1
ATOM 4833 C C . PRO A 1 612 ? -2.016 10.200 49.196 1.00 90.25 612 PRO A C 1
ATOM 4835 O O . PRO A 1 612 ? -2.795 10.615 50.050 1.00 90.25 612 PRO A O 1
ATOM 4838 N N . LYS A 1 613 ? -1.902 8.895 48.915 1.00 92.50 613 LYS A N 1
ATOM 4839 C CA . LYS A 1 613 ? -2.540 7.863 49.748 1.00 92.50 613 LYS A CA 1
ATOM 4840 C C . LYS A 1 613 ? -1.517 7.239 50.669 1.00 92.50 613 LYS A C 1
ATOM 4842 O O . LYS A 1 613 ? -0.458 6.832 50.205 1.00 92.50 613 LYS A O 1
ATOM 4847 N N . GLU A 1 614 ? -1.870 7.110 51.940 1.00 94.88 614 GLU A N 1
ATOM 4848 C CA . GLU A 1 614 ? -1.123 6.265 52.863 1.00 94.88 614 GLU A CA 1
ATOM 4849 C C . GLU A 1 614 ? -1.189 4.802 52.400 1.00 94.88 614 GLU A C 1
ATOM 4851 O O . GLU A 1 614 ? -2.231 4.326 51.937 1.00 94.88 614 GLU A O 1
ATOM 4856 N N . TYR A 1 615 ? -0.069 4.096 52.513 1.00 95.81 615 TYR A N 1
ATOM 4857 C CA . TYR A 1 615 ? 0.067 2.690 52.170 1.00 95.81 615 TYR A CA 1
ATOM 4858 C C . TYR A 1 615 ? 0.883 1.968 53.245 1.00 95.81 615 TYR A C 1
ATOM 4860 O O . TYR A 1 615 ? 1.884 2.483 53.743 1.00 95.81 615 TYR A O 1
ATOM 4868 N N . ILE A 1 616 ? 0.418 0.777 53.615 1.00 96.25 616 ILE A N 1
ATOM 4869 C CA . ILE A 1 616 ? 1.055 -0.130 54.571 1.00 96.25 616 ILE A CA 1
ATOM 4870 C C . ILE A 1 616 ? 0.917 -1.525 53.964 1.00 96.25 616 ILE A C 1
ATOM 4872 O O . ILE A 1 616 ? -0.206 -2.006 53.797 1.00 96.25 616 ILE A O 1
ATOM 4876 N N . GLY A 1 617 ? 2.030 -2.163 53.602 1.00 94.94 617 GLY A N 1
ATOM 4877 C CA . GLY A 1 617 ? 2.019 -3.527 53.077 1.00 94.94 617 GLY A CA 1
ATOM 4878 C C . GLY A 1 617 ? 3.141 -3.828 52.079 1.00 94.94 617 GLY A C 1
ATOM 4879 O O . GLY A 1 617 ? 3.787 -2.912 51.567 1.00 94.94 617 GLY A O 1
ATOM 4880 N N . PRO A 1 618 ? 3.380 -5.116 51.766 1.00 93.69 618 PRO A N 1
ATOM 4881 C CA . PRO A 1 618 ? 4.487 -5.523 50.907 1.00 93.69 618 PRO A CA 1
ATOM 4882 C C . PRO A 1 618 ? 4.469 -4.816 49.539 1.00 93.69 618 PRO A C 1
ATOM 4884 O O . PRO A 1 618 ? 3.416 -4.760 48.899 1.00 93.69 618 PRO A O 1
ATOM 4887 N N . PRO A 1 619 ? 5.617 -4.300 49.060 1.00 94.06 619 PRO A N 1
ATOM 4888 C CA . PRO A 1 619 ? 6.972 -4.533 49.572 1.00 94.06 619 PRO A CA 1
ATOM 4889 C C . PRO A 1 619 ? 7.457 -3.510 50.618 1.00 94.06 619 PRO A C 1
ATOM 4891 O O . PRO A 1 619 ? 8.598 -3.609 51.059 1.00 94.06 619 PRO A O 1
ATOM 4894 N N . TYR A 1 620 ? 6.632 -2.538 51.019 1.00 95.62 620 TYR A N 1
ATOM 4895 C CA . TYR A 1 620 ? 7.014 -1.478 51.957 1.00 95.62 620 TYR A CA 1
ATOM 4896 C C . TYR A 1 620 ? 6.443 -1.775 53.348 1.00 95.62 620 TYR A C 1
ATOM 4898 O O . TYR A 1 620 ? 5.269 -1.538 53.635 1.00 95.62 620 TYR A O 1
ATOM 4906 N N . ASN A 1 621 ? 7.293 -2.330 54.215 1.00 92.00 621 ASN A N 1
ATOM 4907 C CA . ASN A 1 621 ? 6.919 -2.707 55.583 1.00 92.00 621 ASN A CA 1
ATOM 4908 C C . ASN A 1 621 ? 6.637 -1.485 56.480 1.00 92.00 621 ASN A C 1
ATOM 4910 O O . ASN A 1 621 ? 5.924 -1.603 57.473 1.00 92.00 621 ASN A O 1
ATOM 4914 N N . GLU A 1 622 ? 7.176 -0.318 56.122 1.00 95.25 622 GLU A N 1
ATOM 4915 C CA . GLU A 1 622 ? 6.919 0.958 56.788 1.00 95.25 622 GLU A CA 1
ATOM 4916 C C . GLU A 1 622 ? 5.758 1.723 56.138 1.00 95.25 622 GLU A C 1
ATOM 4918 O O . GLU A 1 622 ? 5.480 1.596 54.941 1.00 95.25 622 GLU A O 1
ATOM 4923 N N . LYS A 1 623 ? 5.089 2.563 56.936 1.00 97.56 623 LYS A N 1
ATOM 4924 C CA . LYS A 1 623 ? 3.986 3.410 56.476 1.00 97.56 623 LYS A CA 1
ATOM 4925 C C . LYS A 1 623 ? 4.506 4.479 55.509 1.00 97.56 623 LYS A C 1
ATOM 4927 O O . LYS A 1 623 ? 5.196 5.409 55.917 1.00 97.56 623 LYS A O 1
ATOM 4932 N N . CYS A 1 624 ? 4.125 4.368 54.242 1.00 97.69 624 CYS A N 1
ATOM 4933 C CA . CYS A 1 624 ? 4.578 5.241 53.160 1.00 97.69 624 CYS A CA 1
ATOM 4934 C C . CYS A 1 624 ? 3.410 5.972 52.479 1.00 97.69 624 CYS A C 1
ATOM 4936 O O . CYS A 1 624 ? 2.235 5.695 52.730 1.00 97.69 624 CYS A O 1
ATOM 4938 N N . LEU A 1 625 ? 3.738 6.927 51.613 1.00 96.50 625 LEU A N 1
ATOM 4939 C CA . LEU A 1 625 ? 2.811 7.658 50.756 1.00 96.50 625 LEU A CA 1
ATOM 4940 C C . LEU A 1 625 ? 2.988 7.198 49.304 1.00 96.50 625 LEU A C 1
ATOM 4942 O O . LEU A 1 625 ? 4.100 7.208 48.778 1.00 96.50 625 LEU A O 1
ATOM 4946 N N . ILE A 1 626 ? 1.896 6.835 48.628 1.00 95.50 626 ILE A N 1
ATOM 4947 C CA . ILE A 1 626 ? 1.905 6.480 47.202 1.00 95.50 626 ILE A CA 1
ATOM 4948 C C . ILE A 1 626 ? 1.192 7.534 46.347 1.00 95.50 626 ILE A C 1
ATOM 4950 O O . ILE A 1 626 ? 0.064 7.941 46.640 1.00 95.50 626 ILE A O 1
ATOM 4954 N N . TRP A 1 627 ? 1.829 7.931 45.241 1.00 94.12 627 TRP A N 1
ATOM 4955 C CA . TRP A 1 627 ? 1.295 8.876 44.248 1.00 94.12 627 TRP A CA 1
ATOM 4956 C C . TRP A 1 627 ? 1.344 8.250 42.839 1.00 94.12 627 TRP A C 1
ATOM 4958 O O . TRP A 1 627 ? 2.347 7.628 42.491 1.00 94.12 627 TRP A O 1
ATOM 4968 N N . PRO A 1 628 ? 0.303 8.341 41.988 1.00 93.19 628 PRO A N 1
ATOM 4969 C CA . PRO A 1 628 ? 0.379 7.809 40.627 1.00 93.19 628 PRO A CA 1
ATOM 4970 C C . PRO A 1 628 ? 1.316 8.647 39.741 1.00 93.19 628 PRO A C 1
ATOM 4972 O O . PRO A 1 628 ? 1.222 9.872 39.736 1.00 93.19 628 PRO A O 1
ATOM 4975 N N . ILE A 1 629 ? 2.157 7.998 38.936 1.00 92.75 629 ILE A N 1
ATOM 4976 C CA . ILE A 1 629 ? 2.997 8.674 37.929 1.00 92.75 629 ILE A CA 1
ATOM 4977 C C . ILE A 1 629 ? 2.776 8.104 36.528 1.00 92.75 629 ILE A C 1
ATOM 4979 O O . ILE A 1 629 ? 2.321 6.967 36.346 1.00 92.75 629 ILE A O 1
ATOM 4983 N N . PHE A 1 630 ? 3.070 8.920 35.520 1.00 88.19 630 PHE A N 1
ATOM 4984 C CA . PHE A 1 630 ? 3.060 8.523 34.117 1.00 88.19 630 PHE A CA 1
ATOM 4985 C C . PHE A 1 630 ? 4.358 7.801 33.717 1.00 88.19 630 PHE A C 1
ATOM 4987 O O . PHE A 1 630 ? 5.321 7.720 34.473 1.00 88.19 630 PHE A O 1
ATOM 4994 N N . LYS A 1 631 ? 4.386 7.242 32.499 1.00 86.88 631 LYS A N 1
ATOM 4995 C CA . LYS A 1 631 ? 5.530 6.476 31.962 1.00 86.88 631 LYS A CA 1
ATOM 4996 C C . LYS A 1 631 ? 6.796 7.304 31.707 1.00 86.88 631 LYS A C 1
ATOM 4998 O O . LYS A 1 631 ? 7.840 6.719 31.455 1.00 86.88 631 LYS A O 1
ATOM 5003 N N . ASP A 1 632 ? 6.688 8.628 31.734 1.00 82.50 632 ASP A N 1
ATOM 5004 C CA . ASP A 1 632 ? 7.794 9.585 31.627 1.00 82.50 632 ASP A CA 1
ATOM 5005 C C . ASP A 1 632 ? 8.262 10.112 32.999 1.00 82.50 632 ASP A C 1
ATOM 5007 O O . ASP A 1 632 ? 9.087 11.019 33.063 1.00 82.50 632 ASP A O 1
ATOM 5011 N N . GLY A 1 633 ? 7.740 9.541 34.091 1.00 80.25 633 GLY A N 1
ATOM 5012 C CA . GLY A 1 633 ? 8.027 9.930 35.472 1.00 80.25 633 GLY A CA 1
ATOM 5013 C C . GLY A 1 633 ? 7.084 10.980 36.049 1.00 80.25 633 GLY A C 1
ATOM 5014 O O . GLY A 1 633 ? 6.980 11.058 37.266 1.00 80.25 633 GLY A O 1
ATOM 5015 N N . SER A 1 634 ? 6.353 11.722 35.211 1.00 80.81 634 SER A N 1
ATOM 5016 C CA . SER A 1 634 ? 5.612 12.902 35.668 1.00 80.81 634 SER A CA 1
ATOM 5017 C C . SER A 1 634 ? 4.415 12.589 36.583 1.00 80.81 634 SER A C 1
ATOM 5019 O O . SER A 1 634 ? 3.654 11.642 36.340 1.00 80.81 634 SER A O 1
ATOM 5021 N N . LEU A 1 635 ? 4.210 13.421 37.614 1.00 82.31 635 LEU A N 1
ATOM 5022 C CA . LEU A 1 635 ? 3.065 13.353 38.527 1.00 82.31 635 LEU A CA 1
ATOM 5023 C C . LEU A 1 635 ? 1.727 13.366 37.781 1.00 82.31 635 LEU A C 1
ATOM 5025 O O . LEU A 1 635 ? 1.401 14.275 37.008 1.00 82.31 635 LEU A O 1
ATOM 5029 N N . TYR A 1 636 ? 0.873 12.409 38.134 1.00 81.38 636 TYR A N 1
ATOM 5030 C CA . TYR A 1 636 ? -0.534 12.427 37.767 1.00 81.38 636 TYR A CA 1
ATOM 5031 C C . TYR A 1 636 ? -1.253 13.632 38.397 1.00 81.38 636 TYR A C 1
ATOM 5033 O O . TYR A 1 636 ? -1.299 13.766 39.620 1.00 81.38 636 TYR A O 1
ATOM 5041 N N . ARG A 1 637 ? -1.868 14.475 37.552 1.00 74.00 637 ARG A N 1
ATOM 5042 C CA . ARG A 1 637 ? -2.703 15.619 37.977 1.00 74.00 637 ARG A CA 1
ATOM 5043 C C . ARG A 1 637 ? -4.207 15.333 37.857 1.00 74.00 637 ARG A C 1
ATOM 5045 O O . ARG A 1 637 ? -4.945 15.536 38.814 1.00 74.00 637 ARG A O 1
ATOM 5052 N N . ARG A 1 638 ? -4.675 14.856 36.694 1.00 73.12 638 ARG A N 1
ATOM 5053 C CA . ARG A 1 638 ? -6.049 14.365 36.419 1.00 73.12 638 ARG A CA 1
ATOM 5054 C C . ARG A 1 638 ? -6.023 13.382 35.238 1.00 73.12 638 ARG A C 1
ATOM 5056 O O . ARG A 1 638 ? -5.154 13.502 34.379 1.00 73.12 638 ARG A O 1
ATOM 5063 N N . GLY A 1 639 ? -6.994 12.468 35.147 1.00 67.81 639 GLY A N 1
ATOM 5064 C CA . GLY A 1 639 ? -7.190 11.586 33.986 1.00 67.81 639 GLY A CA 1
ATOM 5065 C C . GLY A 1 639 ? -7.447 10.124 34.361 1.00 67.81 639 GLY A C 1
ATOM 5066 O O . GLY A 1 639 ? -8.221 9.834 35.268 1.00 67.81 639 GLY A O 1
ATOM 5067 N N . VAL A 1 640 ? -6.792 9.200 33.653 1.00 68.06 640 VAL A N 1
ATOM 5068 C CA . VAL A 1 640 ? -6.740 7.773 34.010 1.00 68.06 640 VAL A CA 1
ATOM 5069 C C . VAL A 1 640 ? -5.450 7.517 34.786 1.00 68.06 640 VAL A C 1
ATOM 5071 O O . VAL A 1 640 ? -4.372 7.903 34.335 1.00 68.06 640 VAL A O 1
ATOM 5074 N N . LYS A 1 641 ? -5.548 6.874 35.953 1.00 83.12 641 LYS A N 1
ATOM 5075 C CA . LYS A 1 641 ? -4.385 6.539 36.785 1.00 83.12 641 LYS A CA 1
ATOM 5076 C C . LYS A 1 641 ? -3.534 5.481 36.070 1.00 83.12 641 LYS A C 1
ATOM 5078 O O . LYS A 1 641 ? -4.033 4.398 35.772 1.00 83.12 641 LYS A O 1
ATOM 5083 N N . GLY A 1 642 ? -2.258 5.775 35.815 1.00 85.50 642 GLY A N 1
ATOM 5084 C CA . GLY A 1 642 ? -1.305 4.784 35.299 1.00 85.50 642 GLY A CA 1
ATOM 5085 C C . GLY A 1 642 ? -1.047 3.645 36.302 1.00 85.50 642 GLY A C 1
ATOM 5086 O O . GLY A 1 642 ? -1.454 3.749 37.463 1.00 85.50 642 GLY A O 1
ATOM 5087 N N . PRO A 1 643 ? -0.356 2.559 35.907 1.00 94.31 643 PRO A N 1
ATOM 5088 C CA . PRO A 1 643 ? -0.006 1.487 36.839 1.00 94.31 643 PRO A CA 1
ATOM 5089 C C . PRO A 1 643 ? 1.135 1.889 37.790 1.00 94.31 643 PRO A C 1
ATOM 5091 O O . PRO A 1 643 ? 1.186 1.402 38.911 1.00 94.31 643 PRO A O 1
ATOM 5094 N N . TYR A 1 644 ? 2.020 2.806 37.394 1.00 96.75 644 TYR A N 1
ATOM 5095 C CA . TYR A 1 644 ? 3.183 3.201 38.194 1.00 96.75 644 TYR A CA 1
ATOM 5096 C C . TYR A 1 644 ? 2.793 4.039 39.419 1.00 96.75 644 TYR A C 1
ATOM 5098 O O . TYR A 1 644 ? 1.904 4.898 39.366 1.00 96.75 644 TYR A O 1
ATOM 5106 N N . ARG A 1 645 ? 3.457 3.767 40.539 1.00 95.69 645 ARG A N 1
ATOM 5107 C CA . ARG A 1 645 ? 3.355 4.477 41.811 1.00 95.69 645 ARG A CA 1
ATOM 5108 C C . ARG A 1 645 ? 4.735 4.996 42.170 1.00 95.69 645 ARG A C 1
ATOM 5110 O O . ARG A 1 645 ? 5.687 4.231 42.256 1.00 95.69 645 ARG A O 1
ATOM 5117 N N . PHE A 1 646 ? 4.809 6.289 42.395 1.00 94.00 646 PHE A N 1
ATOM 5118 C CA . PHE A 1 646 ? 5.888 6.917 43.123 1.00 94.00 646 PHE A CA 1
ATOM 5119 C C . PHE A 1 646 ? 5.688 6.633 44.612 1.00 94.00 646 PHE A C 1
ATOM 5121 O O . PHE A 1 646 ? 4.547 6.708 45.083 1.00 94.00 646 PHE A O 1
ATOM 5128 N N . VAL A 1 647 ? 6.754 6.255 45.317 1.00 97.19 647 VAL A N 1
ATOM 5129 C CA . VAL A 1 647 ? 6.695 5.846 46.723 1.00 97.19 647 VAL A CA 1
ATOM 5130 C C . VAL A 1 647 ? 7.579 6.770 47.550 1.00 97.19 647 VAL A C 1
ATOM 5132 O O . VAL A 1 647 ? 8.783 6.901 47.315 1.00 97.19 647 VAL A O 1
ATOM 5135 N N . LEU A 1 648 ? 6.934 7.431 48.504 1.00 96.81 648 LEU A N 1
ATOM 5136 C CA . LEU A 1 648 ? 7.488 8.483 49.338 1.00 96.81 648 LEU A CA 1
ATOM 5137 C C . LEU A 1 648 ? 7.391 8.100 50.819 1.00 96.81 648 LEU A C 1
ATOM 5139 O O . LEU A 1 648 ? 6.474 7.387 51.227 1.00 96.81 648 LEU A O 1
ATOM 5143 N N . THR A 1 649 ? 8.291 8.618 51.645 1.00 97.44 649 THR A N 1
ATOM 5144 C CA . THR A 1 649 ? 8.104 8.645 53.104 1.00 97.44 649 THR A CA 1
ATOM 5145 C C . THR A 1 649 ? 6.981 9.613 53.505 1.00 97.44 649 THR A C 1
ATOM 5147 O O . THR A 1 649 ? 6.487 10.397 52.690 1.00 97.44 649 THR A O 1
ATOM 5150 N N . LEU A 1 650 ? 6.595 9.609 54.786 1.00 95.88 650 LEU A N 1
ATOM 5151 C CA . LEU A 1 650 ? 5.655 10.595 55.341 1.00 95.88 650 LEU A CA 1
ATOM 5152 C C . LEU A 1 650 ? 6.193 12.043 55.282 1.00 95.88 650 LEU A C 1
ATOM 5154 O O . LEU A 1 650 ? 5.401 12.980 55.248 1.00 95.88 650 LEU A O 1
ATOM 5158 N N . ASP A 1 651 ? 7.518 12.226 55.221 1.00 95.81 651 ASP A N 1
ATOM 5159 C CA . ASP A 1 651 ? 8.200 13.509 54.991 1.00 95.81 651 ASP A CA 1
ATOM 5160 C C . ASP A 1 651 ? 8.607 13.737 53.516 1.00 95.81 651 ASP A C 1
ATOM 5162 O O . ASP A 1 651 ? 9.485 14.545 53.223 1.00 95.81 651 ASP A O 1
ATOM 5166 N N . TYR A 1 652 ? 7.928 13.063 52.577 1.00 95.12 652 TYR A N 1
ATOM 5167 C CA . TYR A 1 652 ? 8.021 13.274 51.123 1.00 95.12 652 TYR A CA 1
ATOM 5168 C C . TYR A 1 652 ? 9.411 13.025 50.501 1.00 95.12 652 TYR A C 1
ATOM 5170 O O . TYR A 1 652 ? 9.707 13.544 49.428 1.00 95.12 652 TYR A O 1
ATOM 5178 N N . LYS A 1 653 ? 10.259 12.187 51.109 1.00 95.81 653 LYS A N 1
ATOM 5179 C CA . LYS A 1 653 ? 11.514 11.715 50.495 1.00 95.81 653 LYS A CA 1
ATOM 5180 C C . LYS A 1 653 ? 11.258 10.515 49.590 1.00 95.81 653 LYS A C 1
ATOM 5182 O O . LYS A 1 653 ? 10.431 9.662 49.907 1.00 95.81 653 LYS A O 1
ATOM 5187 N N . VAL A 1 654 ? 11.996 10.420 48.485 1.00 95.56 654 VAL A N 1
ATOM 5188 C CA . VAL A 1 654 ? 11.916 9.285 47.554 1.00 95.56 654 VAL A CA 1
ATOM 5189 C C . VAL A 1 654 ? 12.499 8.027 48.191 1.00 95.56 654 VAL A C 1
ATOM 5191 O O . VAL A 1 654 ? 13.678 8.000 48.527 1.00 95.56 654 VAL A O 1
ATOM 5194 N N . ILE A 1 655 ? 11.681 6.977 48.302 1.00 96.50 655 ILE A N 1
ATOM 5195 C CA . ILE A 1 655 ? 12.115 5.616 48.684 1.00 96.50 655 ILE A CA 1
ATOM 5196 C C . ILE A 1 655 ? 11.867 4.583 47.578 1.00 96.50 655 ILE A C 1
ATOM 5198 O O . ILE A 1 655 ? 12.241 3.420 47.711 1.00 96.50 655 ILE A O 1
ATOM 5202 N N . GLY A 1 656 ? 11.264 4.997 46.461 1.00 96.94 656 GLY A N 1
ATOM 5203 C CA . GLY A 1 656 ? 11.360 4.266 45.204 1.00 96.94 656 GLY A CA 1
ATOM 5204 C C . GLY A 1 656 ? 10.224 4.512 44.224 1.00 96.94 656 GLY A C 1
ATOM 5205 O O . GLY A 1 656 ? 9.380 5.399 44.378 1.00 96.94 656 GLY A O 1
ATOM 5206 N N . VAL A 1 657 ? 10.199 3.663 43.201 1.00 97.31 657 VAL A N 1
ATOM 5207 C CA . VAL A 1 657 ? 9.078 3.521 42.271 1.00 97.31 657 VAL A CA 1
ATOM 5208 C C . VAL A 1 657 ? 8.592 2.078 42.327 1.00 97.31 657 VAL A C 1
ATOM 5210 O O . VAL A 1 657 ? 9.379 1.148 42.499 1.00 97.31 657 VAL A O 1
ATOM 5213 N N . ALA A 1 658 ? 7.288 1.895 42.171 1.00 97.56 658 ALA A N 1
ATOM 5214 C CA . ALA A 1 658 ? 6.631 0.603 42.168 1.00 97.56 658 ALA A CA 1
ATOM 5215 C C . ALA A 1 658 ? 5.552 0.515 41.074 1.00 97.56 658 ALA A C 1
ATOM 5217 O O . ALA A 1 658 ? 5.084 1.520 40.536 1.00 97.56 658 ALA A O 1
ATOM 5218 N N . VAL A 1 659 ? 5.126 -0.701 40.740 1.00 96.75 659 VAL A N 1
ATOM 5219 C CA . VAL A 1 659 ? 4.051 -0.988 39.783 1.00 96.75 659 VAL A CA 1
ATOM 5220 C C . VAL A 1 659 ? 2.852 -1.562 40.527 1.00 96.75 659 VAL A C 1
ATOM 5222 O O . VAL A 1 659 ? 2.971 -2.547 41.249 1.00 96.75 659 VAL A O 1
ATOM 5225 N N . TRP A 1 660 ? 1.681 -0.961 40.328 1.00 95.19 660 TRP A N 1
ATOM 5226 C CA . TRP A 1 660 ? 0.403 -1.507 40.767 1.00 95.19 660 TRP A CA 1
ATOM 5227 C C . TRP A 1 660 ? -0.124 -2.489 39.716 1.00 95.19 660 TRP A C 1
ATOM 5229 O O . TRP A 1 660 ? -0.508 -2.073 38.619 1.00 95.19 660 TRP A O 1
ATOM 5239 N N . THR A 1 661 ? -0.164 -3.779 40.045 1.00 93.50 661 THR A N 1
ATOM 5240 C CA . THR A 1 661 ? -0.686 -4.845 39.176 1.00 93.50 661 THR A CA 1
ATOM 5241 C C . THR A 1 661 ? -1.486 -5.851 39.997 1.00 93.50 661 THR A C 1
ATOM 5243 O O . THR A 1 661 ? -1.119 -6.150 41.127 1.00 93.50 661 THR A O 1
ATOM 5246 N N . GLU A 1 662 ? -2.608 -6.342 39.463 1.00 91.44 662 GLU A N 1
ATOM 5247 C CA . GLU A 1 662 ? -3.438 -7.389 40.103 1.00 91.44 662 GLU A CA 1
ATOM 5248 C C . GLU A 1 662 ? -3.844 -7.088 41.567 1.00 91.44 662 GLU A C 1
ATOM 5250 O O . GLU A 1 662 ? -4.016 -7.982 42.390 1.00 91.44 662 GLU A O 1
ATOM 5255 N N . GLY A 1 663 ? -3.991 -5.801 41.910 1.00 91.75 663 GLY A N 1
ATOM 5256 C CA . GLY A 1 663 ? -4.317 -5.345 43.269 1.00 91.75 663 GLY A CA 1
ATOM 5257 C C . GLY A 1 663 ? -3.134 -5.301 44.246 1.00 91.75 663 GLY A C 1
ATOM 5258 O O . GLY A 1 663 ? -3.318 -4.882 45.385 1.00 91.75 663 GLY A O 1
ATOM 5259 N N . LYS A 1 664 ? -1.931 -5.685 43.808 1.00 95.00 664 LYS A N 1
ATOM 5260 C CA . LYS A 1 664 ? -0.685 -5.666 44.583 1.00 95.00 664 LYS A CA 1
ATOM 5261 C C . LYS A 1 664 ? 0.255 -4.563 44.098 1.00 95.00 664 LYS A C 1
ATOM 5263 O O . LYS A 1 664 ? 0.159 -4.086 42.965 1.00 95.00 664 LYS A O 1
ATOM 5268 N N . LEU A 1 665 ? 1.183 -4.180 44.969 1.00 96.50 665 LEU A N 1
ATOM 5269 C CA . LEU A 1 665 ? 2.290 -3.284 44.661 1.00 96.50 665 LEU A CA 1
ATOM 5270 C C . LEU A 1 665 ? 3.566 -4.122 44.470 1.00 96.50 665 LEU A C 1
ATOM 5272 O O . LEU A 1 665 ? 3.801 -5.059 45.226 1.00 96.50 665 LEU A O 1
ATOM 5276 N N . LEU A 1 666 ? 4.380 -3.806 43.462 1.00 97.19 666 LEU A N 1
ATOM 5277 C CA . LEU A 1 666 ? 5.673 -4.451 43.201 1.00 97.19 666 LEU A CA 1
ATOM 5278 C C . LEU A 1 666 ? 6.755 -3.377 43.068 1.00 97.19 666 LEU A C 1
ATOM 5280 O O . LEU A 1 666 ? 6.621 -2.504 42.214 1.00 97.19 666 LEU A O 1
ATOM 5284 N N . ALA A 1 667 ? 7.805 -3.425 43.887 1.00 97.06 667 ALA A N 1
ATOM 5285 C CA . ALA A 1 667 ? 8.922 -2.482 43.801 1.00 97.06 667 ALA A CA 1
ATOM 5286 C C . ALA A 1 667 ? 9.698 -2.654 42.484 1.00 97.06 667 ALA A C 1
ATOM 5288 O O . ALA A 1 667 ? 9.700 -3.731 41.886 1.00 97.06 667 ALA A O 1
ATOM 5289 N N . CYS A 1 668 ? 10.350 -1.583 42.039 1.00 97.31 668 CYS A N 1
ATOM 5290 C CA . CYS A 1 668 ? 11.217 -1.575 40.866 1.00 97.31 668 CYS A CA 1
ATOM 5291 C C . CYS A 1 668 ? 12.694 -1.539 41.282 1.00 97.31 668 CYS A C 1
ATOM 5293 O O . CYS A 1 668 ? 13.037 -0.840 42.233 1.00 97.31 668 CYS A O 1
ATOM 5295 N N . ASP A 1 669 ? 13.566 -2.238 40.549 1.00 96.50 669 ASP A N 1
ATOM 5296 C CA . ASP A 1 669 ? 15.005 -2.293 40.848 1.00 96.50 669 ASP A CA 1
ATOM 5297 C C . ASP A 1 669 ? 15.638 -0.891 40.826 1.00 96.50 669 ASP A C 1
ATOM 5299 O O . ASP A 1 669 ? 15.525 -0.192 39.816 1.00 96.50 669 ASP A O 1
ATOM 5303 N N . GLU A 1 670 ? 16.385 -0.495 41.857 1.00 95.88 670 GLU A N 1
ATOM 5304 C CA . GLU A 1 670 ? 17.283 0.662 41.747 1.00 95.88 670 GLU A CA 1
ATOM 5305 C C . GLU A 1 670 ? 18.498 0.306 40.875 1.00 95.88 670 GLU A C 1
ATOM 5307 O O . GLU A 1 670 ? 19.103 -0.757 41.038 1.00 95.88 670 GLU A O 1
ATOM 5312 N N . LYS A 1 671 ? 18.842 1.170 39.908 1.00 94.56 671 LYS A N 1
ATOM 5313 C CA . LYS A 1 671 ? 19.949 0.965 38.961 1.00 94.56 671 LYS A CA 1
ATOM 5314 C C . LYS A 1 671 ? 20.663 2.272 38.612 1.00 94.56 671 LYS A C 1
ATOM 5316 O O . LYS A 1 671 ? 20.060 3.233 38.140 1.00 94.56 671 LYS A O 1
ATOM 5321 N N . THR A 1 672 ? 21.987 2.257 38.727 1.00 88.06 672 THR A N 1
ATOM 5322 C CA . THR A 1 672 ? 22.868 3.264 38.120 1.00 88.06 672 THR A CA 1
ATOM 5323 C C . THR A 1 672 ? 23.249 2.802 36.718 1.00 88.06 672 THR A C 1
ATOM 5325 O O . THR A 1 672 ? 23.735 1.685 36.550 1.00 88.06 672 THR A O 1
ATOM 5328 N N . ILE A 1 673 ? 23.021 3.637 35.700 1.00 79.38 673 ILE A N 1
ATOM 5329 C CA . ILE A 1 673 ? 23.365 3.303 34.310 1.00 79.38 673 ILE A CA 1
ATOM 5330 C C . ILE A 1 673 ? 24.682 3.993 33.944 1.00 79.38 673 ILE A C 1
ATOM 5332 O O . ILE A 1 673 ? 24.690 5.156 33.541 1.00 79.38 673 ILE A O 1
ATOM 5336 N N . THR A 1 674 ? 25.790 3.262 34.071 1.00 59.94 674 THR A N 1
ATOM 5337 C CA . THR A 1 674 ? 27.091 3.655 33.511 1.00 59.94 674 THR A CA 1
ATOM 5338 C C . THR A 1 674 ? 27.090 3.518 31.982 1.00 59.94 674 THR A C 1
ATOM 5340 O O . THR A 1 674 ? 26.299 2.769 31.401 1.00 59.94 674 THR A O 1
ATOM 5343 N N . THR A 1 675 ? 27.939 4.296 31.307 1.00 53.09 675 THR A N 1
ATOM 5344 C CA . THR A 1 675 ? 27.915 4.476 29.842 1.00 53.09 675 THR A CA 1
ATOM 5345 C C . THR A 1 675 ? 29.125 3.888 29.116 1.00 53.09 675 THR A C 1
ATOM 5347 O O . THR A 1 675 ? 29.430 4.306 28.003 1.00 53.09 675 THR A O 1
ATOM 5350 N N . GLU A 1 676 ? 29.783 2.885 29.695 1.00 44.50 676 GLU A N 1
ATOM 5351 C CA . GLU A 1 676 ? 30.834 2.127 29.008 1.00 44.50 676 GLU A CA 1
ATOM 5352 C C . GLU A 1 676 ? 30.221 1.108 28.036 1.00 44.50 676 GLU A C 1
ATOM 5354 O O . GLU A 1 676 ? 29.285 0.375 28.369 1.00 44.50 676 GLU A O 1
ATOM 5359 N N . LYS A 1 677 ? 30.713 1.104 26.793 1.00 48.19 677 LYS A N 1
ATOM 5360 C CA . LYS A 1 677 ? 30.258 0.235 25.700 1.00 48.19 677 LYS A CA 1
ATOM 5361 C C . LYS A 1 677 ? 31.430 -0.016 24.753 1.00 48.19 677 LYS A C 1
ATOM 5363 O O . LYS A 1 677 ? 32.077 0.936 24.323 1.00 48.19 677 LYS A O 1
ATOM 5368 N N . ASN A 1 678 ? 31.623 -1.262 24.335 1.00 46.41 678 ASN A N 1
ATOM 5369 C CA . ASN A 1 678 ? 32.502 -1.562 23.208 1.00 46.41 678 ASN A CA 1
ATOM 5370 C C . ASN A 1 678 ? 31.787 -1.149 21.911 1.00 46.41 678 ASN A C 1
ATOM 5372 O O . ASN A 1 678 ? 30.726 -1.684 21.587 1.00 46.41 678 ASN A O 1
ATOM 5376 N N . HIS A 1 679 ? 32.351 -0.183 21.190 1.00 52.88 679 HIS A N 1
ATOM 5377 C CA . HIS A 1 679 ? 31.852 0.303 19.904 1.00 52.88 679 HIS A CA 1
ATOM 5378 C C . HIS A 1 679 ? 32.872 0.005 18.795 1.00 52.88 679 HIS A C 1
ATOM 5380 O O . HIS A 1 679 ? 34.072 0.006 19.055 1.00 52.88 679 HIS A O 1
ATOM 5386 N N . ASP A 1 680 ? 32.404 -0.207 17.559 1.00 56.00 680 ASP A N 1
ATOM 5387 C CA . ASP A 1 680 ? 33.284 -0.326 16.387 1.00 56.00 680 ASP A CA 1
ATOM 5388 C C . ASP A 1 680 ? 34.085 0.973 16.205 1.00 56.00 680 ASP A C 1
ATOM 5390 O O . ASP A 1 680 ? 33.508 2.022 15.911 1.00 56.00 680 ASP A O 1
ATOM 5394 N N . THR A 1 681 ? 35.405 0.897 16.388 1.00 64.75 681 THR A N 1
ATOM 5395 C CA . THR A 1 681 ? 36.360 2.019 16.321 1.00 64.75 681 THR A CA 1
ATOM 5396 C C . THR A 1 681 ? 36.680 2.482 14.897 1.00 64.75 681 THR A C 1
ATOM 5398 O O . THR A 1 681 ? 37.497 3.381 14.707 1.00 64.75 681 THR A O 1
ATOM 5401 N N . SER A 1 682 ? 36.037 1.893 13.887 1.00 64.81 682 SER A N 1
ATOM 5402 C CA . SER A 1 682 ? 36.321 2.140 12.473 1.00 64.81 682 SER A CA 1
ATOM 5403 C C . SER A 1 682 ? 35.725 3.451 11.941 1.00 64.81 682 SER A C 1
ATOM 5405 O O . SER A 1 682 ? 34.559 3.773 12.170 1.00 64.81 682 SER A O 1
ATOM 5407 N N . ASP A 1 683 ? 36.507 4.170 11.133 1.00 69.00 683 ASP A N 1
ATOM 5408 C CA . ASP A 1 683 ? 36.059 5.329 10.351 1.00 69.00 683 ASP A CA 1
ATOM 5409 C C . ASP A 1 683 ? 35.297 4.891 9.085 1.00 69.00 683 ASP A C 1
ATOM 5411 O O . ASP A 1 683 ? 35.794 4.099 8.278 1.00 69.00 683 ASP A O 1
ATOM 5415 N N . TYR A 1 684 ? 34.130 5.487 8.832 1.00 66.19 684 TYR A N 1
ATOM 5416 C CA . TYR A 1 684 ? 33.317 5.196 7.646 1.00 66.19 684 TYR A CA 1
ATOM 5417 C C . TYR A 1 684 ? 33.395 6.331 6.618 1.00 66.19 684 TYR A C 1
ATOM 5419 O O . TYR A 1 684 ? 33.315 7.510 6.958 1.00 66.19 684 TYR A O 1
ATOM 5427 N N . GLN A 1 685 ? 33.504 5.994 5.329 1.00 60.38 685 GLN A N 1
ATOM 5428 C CA . GLN A 1 685 ? 33.510 6.982 4.245 1.00 60.38 685 GLN A CA 1
ATOM 5429 C C . GLN A 1 685 ? 32.409 6.685 3.224 1.00 60.38 685 GLN A C 1
ATOM 5431 O O . GLN A 1 685 ? 32.500 5.747 2.435 1.00 60.38 685 GLN A O 1
ATOM 5436 N N . CYS A 1 686 ? 31.389 7.540 3.184 1.00 59.12 686 CYS A N 1
ATOM 5437 C CA . CYS A 1 686 ? 30.423 7.555 2.093 1.00 59.12 686 CYS A CA 1
ATOM 5438 C C . CYS A 1 686 ? 30.783 8.717 1.156 1.00 59.12 686 CYS A C 1
ATOM 5440 O O . CYS A 1 686 ? 30.608 9.886 1.508 1.00 59.12 686 CYS A O 1
ATOM 5442 N N . ASN A 1 687 ? 31.259 8.412 -0.058 1.00 62.19 687 ASN A N 1
ATOM 5443 C CA . ASN A 1 687 ? 31.665 9.428 -1.040 1.00 62.19 687 ASN A CA 1
ATOM 5444 C C . ASN A 1 687 ? 32.808 10.324 -0.476 1.00 62.19 687 ASN A C 1
ATOM 5446 O O . ASN A 1 687 ? 33.793 9.770 0.013 1.00 62.19 687 ASN A O 1
ATOM 5450 N N . LYS A 1 688 ? 32.738 11.667 -0.516 1.00 51.56 688 LYS A N 1
ATOM 5451 C CA . LYS A 1 688 ? 33.711 12.554 0.168 1.00 51.56 688 LYS A CA 1
ATOM 5452 C C . LYS A 1 688 ? 33.437 12.732 1.668 1.00 51.56 688 LYS A C 1
ATOM 5454 O O . LYS A 1 688 ? 34.310 13.227 2.376 1.00 51.56 688 LYS A O 1
ATOM 5459 N N . GLN A 1 689 ? 32.255 12.354 2.160 1.00 55.56 689 GLN A N 1
ATOM 5460 C CA . GLN A 1 689 ? 31.894 12.541 3.562 1.00 55.56 689 GLN A CA 1
ATOM 5461 C C . GLN A 1 689 ? 32.516 11.432 4.414 1.00 55.56 689 GLN A C 1
ATOM 5463 O O . GLN A 1 689 ? 32.248 10.243 4.217 1.00 55.56 689 GLN A O 1
ATOM 5468 N N . ARG A 1 690 ? 33.365 11.842 5.358 1.00 68.38 690 ARG A N 1
ATOM 5469 C CA . ARG A 1 690 ? 33.892 10.985 6.420 1.00 68.38 690 ARG A CA 1
ATOM 5470 C C . ARG A 1 690 ? 32.955 11.082 7.619 1.00 68.38 690 ARG A C 1
ATOM 5472 O O . ARG A 1 690 ? 32.541 12.184 7.971 1.00 68.38 690 ARG A O 1
ATOM 5479 N N . PHE A 1 691 ? 32.650 9.939 8.211 1.00 69.62 691 PHE A N 1
ATOM 5480 C CA . PHE A 1 691 ? 32.021 9.806 9.513 1.00 69.62 691 PHE A CA 1
ATOM 5481 C C . PHE A 1 691 ? 33.074 9.188 10.420 1.00 69.62 691 PHE A C 1
ATOM 5483 O O . PHE A 1 691 ? 33.425 8.018 10.236 1.00 69.62 691 PHE A O 1
ATOM 5490 N N . SER A 1 692 ? 33.630 9.986 11.329 1.00 76.44 692 SER A N 1
ATOM 5491 C CA . SER A 1 692 ? 34.587 9.453 12.293 1.00 76.44 692 SER A CA 1
ATOM 5492 C C . SER A 1 692 ? 33.887 8.532 13.288 1.00 76.44 692 SER A C 1
ATOM 5494 O O . SER A 1 692 ? 32.684 8.679 13.526 1.00 76.44 692 SER A O 1
ATOM 5496 N N . HIS A 1 693 ? 34.637 7.629 13.920 1.00 70.25 693 HIS A N 1
ATOM 5497 C CA . HIS A 1 693 ? 34.130 6.834 15.046 1.00 70.25 693 HIS A CA 1
ATOM 5498 C C . HIS A 1 693 ? 33.347 7.692 16.063 1.00 70.25 693 HIS A C 1
ATOM 5500 O O . HIS A 1 693 ? 32.210 7.372 16.406 1.00 70.25 693 HIS A O 1
ATOM 5506 N N . GLN A 1 694 ? 33.908 8.842 16.455 1.00 71.94 694 GLN A N 1
ATOM 5507 C CA . GLN A 1 694 ? 33.286 9.801 17.374 1.00 71.94 694 GLN A CA 1
ATOM 5508 C C . GLN A 1 694 ? 31.894 10.266 16.901 1.00 71.94 694 GLN A C 1
ATOM 5510 O O . GLN A 1 694 ? 30.933 10.206 17.664 1.00 71.94 694 GLN A O 1
ATOM 5515 N N . GLN A 1 695 ? 31.749 10.653 15.628 1.00 68.94 695 GLN A N 1
ATOM 5516 C CA . GLN A 1 695 ? 30.463 11.092 15.063 1.00 68.94 695 GLN A CA 1
ATOM 5517 C C . GLN A 1 695 ? 29.426 9.958 14.996 1.00 68.94 695 GLN A C 1
ATOM 5519 O O . GLN A 1 695 ? 28.219 10.200 15.077 1.00 68.94 695 GLN A O 1
ATOM 5524 N N . LEU A 1 696 ? 29.880 8.712 14.840 1.00 67.19 696 LEU A N 1
ATOM 5525 C CA . LEU A 1 696 ? 29.020 7.527 14.832 1.00 67.19 696 LEU A CA 1
ATOM 5526 C C . LEU A 1 696 ? 28.547 7.168 16.249 1.00 67.19 696 LEU A C 1
ATOM 5528 O O . LEU A 1 696 ? 27.386 6.788 16.416 1.00 67.19 696 LEU A O 1
ATOM 5532 N N . VAL A 1 697 ? 29.403 7.348 17.262 1.00 66.88 697 VAL A N 1
ATOM 5533 C CA . VAL A 1 697 ? 29.039 7.236 18.683 1.00 66.88 697 VAL A CA 1
ATOM 5534 C C . VAL A 1 697 ? 28.033 8.325 19.061 1.00 66.88 697 VAL A C 1
ATOM 5536 O O . VAL A 1 697 ? 26.951 7.991 19.536 1.00 66.88 697 VAL A O 1
ATOM 5539 N N . GLU A 1 698 ? 28.309 9.597 18.762 1.00 70.81 698 GLU A N 1
ATOM 5540 C CA . GLU A 1 698 ? 27.398 10.728 19.018 1.00 70.81 698 GLU A CA 1
ATOM 5541 C C . GLU A 1 698 ? 26.002 10.502 18.406 1.00 70.81 698 GLU A C 1
ATOM 5543 O O . GLU A 1 698 ? 24.982 10.654 19.085 1.00 70.81 698 GLU A O 1
ATOM 5548 N N . ALA A 1 699 ? 25.937 10.042 17.151 1.00 62.81 699 ALA A N 1
ATOM 5549 C CA . ALA A 1 699 ? 24.675 9.688 16.500 1.00 62.81 699 ALA A CA 1
ATOM 5550 C C . ALA A 1 699 ? 23.964 8.493 17.171 1.00 62.81 699 ALA A C 1
ATOM 5552 O O . ALA A 1 699 ? 22.734 8.487 17.292 1.00 62.81 699 ALA A O 1
ATOM 5553 N N . ALA A 1 700 ? 24.710 7.480 17.629 1.00 57.84 700 ALA A N 1
ATOM 5554 C CA . ALA A 1 700 ? 24.160 6.345 18.373 1.00 57.84 700 ALA A CA 1
ATOM 5555 C C . ALA A 1 700 ? 23.596 6.766 19.743 1.00 57.84 700 ALA A C 1
ATOM 5557 O O . ALA A 1 700 ? 22.579 6.227 20.195 1.00 57.84 700 ALA A O 1
ATOM 5558 N N . GLU A 1 701 ? 24.220 7.742 20.402 1.00 63.34 701 GLU A N 1
ATOM 5559 C CA . GLU A 1 701 ? 23.755 8.293 21.674 1.00 63.34 701 GLU A CA 1
ATOM 5560 C C . GLU A 1 701 ? 22.499 9.151 21.495 1.00 63.34 701 GLU A C 1
ATOM 5562 O O . GLU A 1 701 ? 21.515 8.937 22.210 1.00 63.34 701 GLU A O 1
ATOM 5567 N N . GLU A 1 702 ? 22.458 10.036 20.491 1.00 64.69 702 GLU A N 1
ATOM 5568 C CA . GLU A 1 702 ? 21.251 10.821 20.210 1.00 64.69 702 GLU A CA 1
ATOM 5569 C C . GLU A 1 702 ? 20.070 9.914 19.826 1.00 64.69 702 GLU A C 1
ATOM 5571 O O . GLU A 1 702 ? 18.938 10.138 20.261 1.00 64.69 702 GLU A O 1
ATOM 5576 N N . ALA A 1 703 ? 20.320 8.820 19.099 1.00 52.34 703 ALA A N 1
ATOM 5577 C CA . ALA A 1 703 ? 19.315 7.790 18.851 1.00 52.34 703 ALA A CA 1
ATOM 5578 C C . ALA A 1 703 ? 18.812 7.127 20.136 1.00 52.34 703 ALA A C 1
ATOM 5580 O O . ALA A 1 703 ? 17.603 6.970 20.310 1.00 52.34 703 ALA A O 1
ATOM 5581 N N . CYS A 1 704 ? 19.712 6.772 21.058 1.00 51.34 704 CYS A N 1
ATOM 5582 C CA . CYS A 1 704 ? 19.336 6.211 22.355 1.00 51.34 704 CYS A CA 1
ATOM 5583 C C . CYS A 1 704 ? 18.485 7.186 23.187 1.00 51.34 704 CYS A C 1
ATOM 5585 O O . CYS A 1 704 ? 17.624 6.736 23.944 1.00 51.34 704 CYS A O 1
ATOM 5587 N N . VAL A 1 705 ? 18.680 8.500 23.037 1.00 61.41 705 VAL A N 1
ATOM 5588 C CA . VAL A 1 705 ? 17.825 9.533 23.646 1.00 61.41 705 VAL A CA 1
ATOM 5589 C C . VAL A 1 705 ? 16.477 9.629 22.923 1.00 61.41 705 VAL A C 1
ATOM 5591 O O . VAL A 1 705 ? 15.433 9.511 23.569 1.00 61.41 705 VAL A O 1
ATOM 5594 N N . ARG A 1 706 ? 16.464 9.747 21.587 1.00 54.38 706 ARG A N 1
ATOM 5595 C CA . ARG A 1 706 ? 15.233 9.805 20.772 1.00 54.38 706 ARG A CA 1
ATOM 5596 C C . ARG A 1 706 ? 14.345 8.563 20.953 1.00 54.38 706 ARG A C 1
ATOM 5598 O O . ARG A 1 706 ? 13.128 8.699 20.973 1.00 54.38 706 ARG A O 1
ATOM 5605 N N . MET A 1 707 ? 14.927 7.375 21.140 1.00 45.97 707 MET A N 1
ATOM 5606 C CA . MET A 1 707 ? 14.202 6.126 21.428 1.00 45.97 707 MET A CA 1
ATOM 5607 C C . MET A 1 707 ? 13.607 6.050 22.843 1.00 45.97 707 MET A C 1
ATOM 5609 O O . MET A 1 707 ? 12.673 5.279 23.060 1.00 45.97 707 MET A O 1
ATOM 5613 N N . LYS A 1 708 ? 14.153 6.798 23.811 1.00 45.44 708 LYS A N 1
ATOM 5614 C CA . LYS A 1 708 ? 13.641 6.862 25.192 1.00 45.44 708 LYS A CA 1
ATOM 5615 C C . LYS A 1 708 ? 12.545 7.916 25.366 1.00 45.44 708 LYS A C 1
ATOM 5617 O O . LYS A 1 708 ? 11.757 7.812 26.302 1.00 45.44 708 LYS A O 1
ATOM 5622 N N . ALA A 1 709 ? 12.484 8.917 24.489 1.00 42.38 709 ALA A N 1
ATOM 5623 C CA . ALA A 1 709 ? 11.435 9.929 24.520 1.00 42.38 709 ALA A CA 1
ATOM 5624 C C . ALA A 1 709 ? 10.052 9.307 24.215 1.00 42.38 709 ALA A C 1
ATOM 5626 O O . ALA A 1 709 ? 9.924 8.534 23.261 1.00 42.38 709 ALA A O 1
ATOM 5627 N N . PRO A 1 710 ? 8.988 9.642 24.973 1.00 37.00 710 PRO A N 1
ATOM 5628 C CA . PRO A 1 710 ? 7.641 9.182 24.654 1.00 37.00 710 PRO A CA 1
ATOM 5629 C C . PRO A 1 710 ? 7.195 9.761 23.305 1.00 37.00 710 PRO A C 1
ATOM 5631 O O . PRO A 1 710 ? 7.329 10.961 23.060 1.00 37.00 710 PRO A O 1
ATOM 5634 N N . SER A 1 711 ? 6.644 8.912 22.432 1.00 37.28 711 SER A N 1
ATOM 5635 C CA . SER A 1 711 ? 6.218 9.311 21.086 1.00 37.28 711 SER A CA 1
ATOM 5636 C C . SER A 1 711 ? 5.083 10.341 21.144 1.00 37.28 711 SER A C 1
ATOM 5638 O O . SER A 1 711 ? 3.917 10.002 21.344 1.00 37.28 711 SER A O 1
ATOM 5640 N N . ARG A 1 712 ? 5.437 11.619 20.975 1.00 35.22 712 ARG A N 1
ATOM 5641 C CA . ARG A 1 712 ? 4.499 12.725 20.765 1.00 35.22 712 ARG A CA 1
ATOM 5642 C C . ARG A 1 712 ? 4.341 12.951 19.263 1.00 35.22 712 ARG A C 1
ATOM 5644 O O . ARG A 1 712 ? 5.182 13.596 18.653 1.00 35.22 712 ARG A O 1
ATOM 5651 N N . ASN A 1 713 ? 3.266 12.386 18.714 1.00 33.38 713 ASN A N 1
ATOM 5652 C CA . ASN A 1 713 ? 2.660 12.654 17.405 1.00 33.38 713 ASN A CA 1
ATOM 5653 C C . ASN A 1 713 ? 3.607 13.034 16.249 1.00 33.38 713 ASN A C 1
ATOM 5655 O O . ASN A 1 713 ? 3.873 14.207 16.002 1.00 33.38 713 ASN A O 1
ATOM 5659 N N . LEU A 1 714 ? 3.937 12.042 15.423 1.00 31.00 714 LEU A N 1
ATOM 5660 C CA . LEU A 1 714 ? 4.059 12.246 13.980 1.00 31.00 714 LEU A CA 1
ATOM 5661 C C . LEU A 1 714 ? 2.967 11.419 13.298 1.00 31.00 714 LEU A C 1
ATOM 5663 O O . LEU A 1 714 ? 2.807 10.235 13.599 1.00 31.00 714 LEU A O 1
ATOM 5667 N N . TYR A 1 715 ? 2.207 12.048 12.399 1.00 27.83 715 TYR A N 1
ATOM 5668 C CA . TYR A 1 715 ? 1.363 11.314 11.456 1.00 27.83 715 TYR A CA 1
ATOM 5669 C C . TYR A 1 715 ? 2.262 10.491 10.516 1.00 27.83 715 TYR A C 1
ATOM 5671 O O . TYR A 1 715 ? 3.366 10.942 10.198 1.00 27.83 715 TYR A O 1
ATOM 5679 N N . PRO A 1 716 ? 1.827 9.302 10.064 1.00 32.94 716 PRO A N 1
ATOM 5680 C CA . PRO A 1 716 ? 2.579 8.536 9.081 1.00 32.94 716 PRO A CA 1
ATOM 5681 C C . PRO A 1 716 ? 2.563 9.241 7.719 1.00 32.94 716 PRO A C 1
ATOM 5683 O O . PRO A 1 716 ? 1.501 9.638 7.234 1.00 32.94 716 PRO A O 1
ATOM 5686 N N . ALA A 1 717 ? 3.747 9.337 7.116 1.00 27.00 717 ALA A N 1
ATOM 5687 C CA . ALA A 1 717 ? 3.970 9.567 5.692 1.00 27.00 717 ALA A CA 1
ATOM 5688 C C . ALA A 1 717 ? 4.515 8.270 5.072 1.00 27.00 717 ALA A C 1
ATOM 5690 O O . ALA A 1 717 ? 5.279 7.579 5.790 1.00 27.00 717 ALA A O 1
#